Protein AF-A0A7S3HIF4-F1 (afdb_monomer_lite)

Radius of gyration: 39.95 Å; chains: 1; bounding box: 114×82×104 Å

pLDDT: mean 75.38, std 16.34, range [28.0, 94.0]

InterPro domains:
  IPR001584 Integrase, catalytic core [PS50994] (259-430)
  IPR012337 Ribonuclease H-like superfamily [SSF53098] (276-427)
  IPR036397 Ribonuclease H superfamily [G3DSA:3.30.420.10] (272-460)
  IPR041373 Reverse transcriptase, RNase H-like domain [PF17917] (1-105)
  IPR043502 DNA/RNA polymerase superfamily [SSF56672] (1-111)

Organism: NCBI:txid89044

Secondary structure (DSSP, 8-state):
-EEEEEEEE-SSEEEEEEEEEE-SSTTSPPEEEEEEEEEEEPPTTGGGS-HHHHHHHHHHHHHHHTHHHHTTS-EEEEES-GGGGGGGG---HHHHHHHHHHTTS-EEEEE--GGG-HHHHHHHH--SS------HHHHHHHHHTS------PPPPTTS--PPPPPP---------------------PPPP------S--HHHHHHHHSBGGGB---HHHHHHHHHHHSTT----HHHHHHHHHH-HHHHHH-TT---PPPP-------SSTTSEEEEEEEE-SS--TT---EEEEEEETTT--EEEEEESS--HHHHHHHHHHHHHHH---SEEEE---TTTTSHHHHHHHHHTTPEEEEPPTT-GGGGS-HHHHHHHHHHHHHHHHHH-GGGGTTSHHHHHHHHHHHHHSPBTTTTB-HHHHHH-SGGGGTT---SS-TTTTTS-HHHHHHHHHHHHHHHHHHHHHHHHHHHHTTPPPGGG---PPTT-EEEEEPPTTSPPSSTTS-SEEEEEEEEEEETTEEEEEETTT--EEEEEGGGEEE--S-HHHHHHHHHHTTT---EEEEEEEES-TT-GGG-EEEEEETTS-EEEEE--HHHHT-HHHHHHHHH-GGGGGGSS-HHHHHHHHHHHHHSPP-S--TT-EEEEEGGGGS-HHHHHHT--TTTTTSEEEEEEEEEEESSSSTTEEEEE-TTT--EEEEEHHHHHHHS-B-S--TTTEEE--TTHHHH-GGGS--

Foldseek 3Di:
DEKEKEKDADLFWIWIWIWDWDDPDPPGDTDTDTDDIDIDTDDPVLSPDDRLLRRLVRVLVRCVVCVVVFQPDEYEYEYQDPCVVVLVVDPDPSSVVSVVVCVRTHYHYDYDHVLVRVRRVVRNPPDPDDDDPDDPVVVVVVVVPSDDDDDDDDDDPPDPDDDDDDDDDDDDDDDDDDPDDDDDDDDDDDDDPPDDFDPDDPLVLLVVCADDPNYHDDLVVSVVSSCVVGPPPPDDSVVSNVSSQQPQQSVLFDPPPDQFFDADDDLDADVDQQAEKEWDKAAAPDAALVQWGIWIWIARSNLRQIDIDTDNDLALVSNLVSVVVVCVVQNHHAEYEYAPDPSCVDPSNVVSCVVSNHHYDHDDPPDPVVRVCVVVSVQLVLLLVLCCVPPVCSNPCNPCLRNVLSSLVQQLDQDPNNSRRSVCSRVHDVCNVVSDDDPDPPCCVPDDPSVVSSNVSNVSSVVSVVVVVVVVVVVPPPDDDPVPTDDDDFFFWKWFADDPPDDDPDPPQGRTAAGWGWHDDDRQWTWTAGLAVRDIDIDGSRRMRGNNYDSVVRNCSNCVNVVHFAFPAWQWWAFQLLDQQRIWTFTQGPVRDTDIDGRDVSLLPDPNNLVVLVVALRNQLSVDPSVVSVVVVVVQLVDAAPLDDAFQKWWFFLPVVDGRVLQVVLVDPPCGQAGETFTWGFHAAPDPGRFWTWIAGPAQRDIDIDGRSRCRRTNNGRDDDVVRYDYDHNVNCVVRVSSHDD

Structure (mmCIF, N/CA/C/O backbone):
data_AF-A0A7S3HIF4-F1
#
_entry.id   AF-A0A7S3HIF4-F1
#
loop_
_atom_site.group_PDB
_atom_site.id
_atom_site.type_symbol
_atom_site.label_atom_id
_atom_site.label_alt_id
_atom_site.label_comp_id
_atom_site.label_asym_id
_atom_site.label_entity_id
_atom_site.label_seq_id
_atom_site.pdbx_PDB_ins_code
_atom_site.Cartn_x
_atom_site.Cartn_y
_atom_site.Cartn_z
_atom_site.occupancy
_atom_site.B_iso_or_equiv
_atom_site.auth_seq_id
_atom_site.auth_comp_id
_atom_site.auth_asym_id
_atom_site.auth_atom_id
_atom_site.pdbx_PDB_model_num
ATOM 1 N N . LYS A 1 1 ? 43.228 -7.900 -13.763 1.00 63.00 1 LYS A N 1
ATOM 2 C CA . LYS A 1 1 ? 43.813 -6.940 -12.796 1.00 63.00 1 LYS A CA 1
ATOM 3 C C . LYS A 1 1 ? 43.403 -7.398 -11.409 1.00 63.00 1 LYS A C 1
ATOM 5 O O . LYS A 1 1 ? 42.213 -7.618 -11.217 1.00 63.00 1 LYS A O 1
ATOM 10 N N . GLU A 1 2 ? 44.360 -7.625 -10.517 1.00 78.81 2 GLU A N 1
ATOM 11 C CA . GLU A 1 2 ? 44.100 -8.162 -9.176 1.00 78.81 2 GLU A CA 1
ATOM 12 C C . GLU A 1 2 ? 43.716 -7.013 -8.233 1.00 78.81 2 GLU A C 1
ATOM 14 O O . GLU A 1 2 ? 44.331 -5.945 -8.275 1.00 78.81 2 GLU A O 1
ATOM 19 N N . PHE A 1 3 ? 42.682 -7.215 -7.417 1.00 88.62 3 PHE A N 1
ATOM 20 C CA . PHE A 1 3 ? 42.221 -6.240 -6.428 1.00 88.62 3 PHE A CA 1
ATOM 21 C C . PHE A 1 3 ? 42.502 -6.763 -5.022 1.00 88.62 3 PHE A C 1
ATOM 23 O O . PHE A 1 3 ? 42.297 -7.948 -4.751 1.00 88.62 3 PHE A O 1
ATOM 30 N N . VAL A 1 4 ? 42.944 -5.875 -4.133 1.00 89.38 4 VAL A N 1
ATOM 31 C CA . VAL A 1 4 ? 43.165 -6.186 -2.716 1.00 89.38 4 VAL A CA 1
ATOM 32 C C . VAL A 1 4 ? 42.403 -5.181 -1.868 1.00 89.38 4 VAL A C 1
ATOM 34 O O . VAL A 1 4 ? 42.605 -3.978 -2.010 1.00 89.38 4 VAL A O 1
ATOM 37 N N . LEU A 1 5 ? 41.526 -5.669 -0.998 1.00 92.06 5 LEU A N 1
ATOM 38 C CA . LEU A 1 5 ? 40.758 -4.856 -0.062 1.00 92.06 5 LEU A CA 1
ATOM 39 C C . LEU A 1 5 ? 41.288 -5.094 1.351 1.00 92.06 5 LEU A C 1
ATOM 41 O O . LEU A 1 5 ? 41.173 -6.207 1.854 1.00 92.06 5 LEU A O 1
ATOM 45 N N . ARG A 1 6 ? 41.842 -4.062 1.990 1.00 92.56 6 ARG A N 1
ATOM 46 C CA . ARG A 1 6 ? 42.257 -4.102 3.400 1.00 92.56 6 ARG A CA 1
ATOM 47 C C . ARG A 1 6 ? 41.188 -3.495 4.284 1.00 92.56 6 ARG A C 1
ATOM 49 O O . ARG A 1 6 ? 40.684 -2.419 3.962 1.00 92.56 6 ARG A O 1
ATOM 56 N N . THR A 1 7 ? 40.874 -4.157 5.389 1.00 92.12 7 THR A N 1
ATOM 57 C CA . THR A 1 7 ? 39.859 -3.706 6.348 1.00 92.12 7 THR A CA 1
ATOM 58 C C . THR A 1 7 ? 40.376 -3.776 7.772 1.00 92.12 7 THR A C 1
ATOM 60 O O . THR A 1 7 ? 41.175 -4.658 8.085 1.00 92.12 7 THR A O 1
ATOM 63 N N . ASP A 1 8 ? 39.881 -2.879 8.618 1.00 89.94 8 ASP A N 1
ATOM 64 C CA . ASP A 1 8 ? 40.176 -2.844 10.049 1.00 89.94 8 ASP A CA 1
ATOM 65 C C . ASP A 1 8 ? 38.985 -2.290 10.848 1.00 89.94 8 ASP A C 1
ATOM 67 O O . ASP A 1 8 ? 38.228 -1.442 10.343 1.00 89.94 8 ASP A O 1
ATOM 71 N N . ALA A 1 9 ? 38.827 -2.747 12.092 1.00 89.06 9 ALA A N 1
ATOM 72 C CA . ALA A 1 9 ? 37.860 -2.211 13.039 1.00 89.06 9 ALA A CA 1
ATOM 73 C C . ALA A 1 9 ? 38.521 -1.770 14.352 1.00 89.06 9 ALA A C 1
ATOM 75 O O . ALA A 1 9 ? 39.236 -2.518 15.010 1.00 89.06 9 ALA A O 1
ATOM 76 N N . SER A 1 10 ? 38.158 -0.578 14.822 1.00 87.00 10 SER A N 1
ATOM 77 C CA . SER A 1 10 ? 38.490 -0.102 16.164 1.00 87.00 10 SER A CA 1
ATOM 78 C C . SER A 1 10 ? 37.239 -0.015 17.042 1.00 87.00 10 SER A C 1
ATOM 80 O O . SER A 1 10 ? 36.107 -0.138 16.579 1.00 87.00 10 SER A O 1
ATOM 82 N N . GLN A 1 11 ? 37.406 0.306 18.326 1.00 81.75 11 GLN A N 1
ATOM 83 C CA . GLN A 1 11 ? 36.265 0.588 19.209 1.00 81.75 11 GLN A CA 1
ATOM 84 C C . GLN A 1 11 ? 35.442 1.816 18.769 1.00 81.75 11 GLN A C 1
ATOM 86 O O . GLN A 1 11 ? 34.318 2.006 19.233 1.00 81.75 11 GLN A O 1
ATOM 91 N N . ILE A 1 12 ? 35.993 2.671 17.900 1.00 81.50 12 ILE A N 1
ATOM 92 C CA . ILE A 1 12 ? 35.431 3.976 17.531 1.00 81.50 12 ILE A CA 1
ATOM 93 C C . ILE A 1 12 ? 34.771 3.932 16.145 1.00 81.50 12 ILE A C 1
ATOM 95 O O . ILE A 1 12 ? 33.770 4.629 15.935 1.00 81.50 12 ILE A O 1
ATOM 99 N N . GLY A 1 13 ? 35.283 3.116 15.222 1.00 87.81 13 GLY A N 1
ATOM 100 C CA . GLY A 1 13 ? 34.831 3.048 13.833 1.00 87.81 13 GLY A CA 1
ATOM 101 C C . GLY A 1 13 ? 35.546 1.976 13.013 1.00 87.81 13 GLY A C 1
ATOM 102 O O . GLY A 1 13 ? 36.274 1.146 13.549 1.00 87.81 13 GLY A O 1
ATOM 103 N N . VAL A 1 14 ? 35.321 2.000 11.702 1.00 91.25 14 VAL A N 1
ATOM 104 C CA . VAL A 1 14 ? 35.906 1.073 10.722 1.00 91.25 14 VAL A CA 1
ATOM 105 C C . VAL A 1 14 ? 36.671 1.831 9.649 1.00 91.25 14 VAL A C 1
ATOM 107 O O . VAL A 1 14 ? 36.299 2.951 9.292 1.00 91.25 14 VAL A O 1
ATOM 110 N N . GLY A 1 15 ? 37.724 1.210 9.125 1.00 90.12 15 GLY A N 1
ATOM 111 C CA . GLY A 1 15 ? 38.577 1.758 8.075 1.00 90.12 15 GLY A CA 1
ATOM 112 C C . GLY A 1 15 ? 38.812 0.745 6.961 1.00 90.12 15 GLY A C 1
ATOM 113 O O . GLY A 1 15 ? 38.839 -0.464 7.198 1.00 90.12 15 GLY A O 1
ATOM 114 N N . MET A 1 16 ? 38.965 1.227 5.727 1.00 92.50 16 MET A N 1
ATOM 115 C CA . MET A 1 16 ? 39.296 0.371 4.591 1.00 92.50 16 MET A CA 1
ATOM 116 C C . MET A 1 16 ? 40.151 1.072 3.534 1.00 92.50 16 MET A C 1
ATOM 118 O O . MET A 1 16 ? 40.090 2.294 3.361 1.00 92.50 16 MET A O 1
ATOM 122 N N . VAL A 1 17 ? 40.911 0.260 2.798 1.00 89.94 17 VAL A N 1
ATOM 123 C CA . VAL A 1 17 ? 41.688 0.682 1.629 1.00 89.94 17 VAL A CA 1
ATOM 124 C C . VAL A 1 17 ? 41.518 -0.320 0.497 1.00 89.94 17 VAL A C 1
ATOM 126 O O . VAL A 1 17 ? 41.732 -1.519 0.686 1.00 89.94 17 VAL A O 1
ATOM 129 N N . LEU A 1 18 ? 41.184 0.169 -0.695 1.00 90.69 18 LEU A N 1
ATOM 130 C CA . LEU A 1 18 ? 41.122 -0.634 -1.912 1.00 90.69 18 LEU A CA 1
ATOM 131 C C . LEU A 1 18 ? 42.351 -0.377 -2.788 1.00 90.69 18 LEU A C 1
ATOM 133 O O . LEU A 1 18 ? 42.586 0.751 -3.223 1.00 90.69 18 LEU A O 1
ATOM 137 N N . TYR A 1 19 ? 43.082 -1.442 -3.104 1.00 87.75 19 TYR A N 1
ATOM 138 C CA . TYR A 1 19 ? 44.231 -1.439 -4.002 1.00 87.75 19 TYR A CA 1
ATOM 139 C C . TYR A 1 19 ? 43.924 -2.172 -5.309 1.00 87.75 19 TYR A C 1
ATOM 141 O O . TYR A 1 19 ? 43.187 -3.161 -5.344 1.00 87.75 19 TYR A O 1
ATOM 149 N N . GLN A 1 20 ? 44.575 -1.729 -6.378 1.00 87.19 20 GLN A N 1
ATOM 150 C CA . GLN A 1 20 ? 44.748 -2.467 -7.619 1.00 87.19 20 GLN A CA 1
ATOM 151 C C . GLN A 1 20 ? 46.225 -2.805 -7.789 1.00 87.19 20 GLN A C 1
ATOM 153 O O . GLN A 1 20 ? 47.081 -1.927 -7.730 1.00 87.19 20 GLN A O 1
ATOM 158 N N . ILE A 1 21 ? 46.517 -4.082 -8.013 1.00 83.25 21 ILE A N 1
ATOM 159 C CA . ILE A 1 21 ? 47.874 -4.536 -8.301 1.00 83.25 21 ILE A CA 1
ATOM 160 C C . ILE A 1 21 ? 48.125 -4.380 -9.801 1.00 83.25 21 ILE A C 1
ATOM 162 O O . ILE A 1 21 ? 47.380 -4.917 -10.634 1.00 83.25 21 ILE A O 1
ATOM 166 N N . HIS A 1 22 ? 49.190 -3.655 -10.133 1.00 76.62 22 HIS A N 1
ATOM 167 C CA . HIS A 1 22 ? 49.761 -3.594 -11.470 1.00 76.62 22 HIS A CA 1
ATOM 168 C C . HIS A 1 22 ? 51.069 -4.388 -11.510 1.00 76.62 22 HIS A C 1
ATOM 170 O O . HIS A 1 22 ? 51.851 -4.350 -10.561 1.00 76.62 22 HIS A O 1
ATOM 176 N N . ARG A 1 23 ? 51.287 -5.126 -12.598 1.00 72.06 23 ARG A N 1
ATOM 177 C CA . ARG A 1 23 ? 52.561 -5.780 -12.907 1.00 72.06 23 ARG A CA 1
ATOM 178 C C . ARG A 1 23 ? 52.898 -5.424 -14.347 1.00 72.06 23 ARG A C 1
ATOM 180 O O . ARG A 1 23 ? 52.063 -5.667 -15.220 1.00 72.06 23 ARG A O 1
ATOM 187 N N . ASP A 1 24 ? 54.075 -4.857 -14.571 1.00 63.44 24 ASP A N 1
ATOM 188 C CA . ASP A 1 24 ? 54.528 -4.476 -15.913 1.00 63.44 24 ASP A CA 1
ATOM 189 C C . ASP A 1 24 ? 54.960 -5.714 -16.717 1.00 63.44 24 ASP A C 1
ATOM 191 O O . ASP A 1 24 ? 54.724 -5.800 -17.921 1.00 63.44 24 ASP A O 1
ATOM 195 N N . THR A 1 25 ? 55.506 -6.729 -16.040 1.00 60.31 25 THR A N 1
ATOM 196 C CA . THR A 1 25 ? 55.778 -8.066 -16.587 1.00 60.31 25 THR A CA 1
ATOM 197 C C . THR A 1 25 ? 55.367 -9.158 -15.586 1.00 60.31 25 THR A C 1
ATOM 199 O O . THR A 1 25 ? 55.231 -8.894 -14.391 1.00 60.31 25 THR A O 1
ATOM 202 N N . PRO A 1 26 ? 55.159 -10.419 -16.015 1.00 57.31 26 PRO A N 1
ATOM 203 C CA . PRO A 1 26 ? 54.800 -11.515 -15.104 1.00 57.31 26 PRO A CA 1
ATOM 204 C C . PRO A 1 26 ? 55.814 -11.762 -13.970 1.00 57.31 26 PRO A C 1
ATOM 206 O O . PRO A 1 26 ? 55.450 -12.356 -12.958 1.00 57.31 26 PRO A O 1
ATOM 209 N N . GLU A 1 27 ? 57.057 -11.306 -14.150 1.00 55.88 27 GLU A N 1
ATOM 210 C CA . GLU A 1 27 ? 58.204 -11.475 -13.245 1.00 55.88 27 GLU A CA 1
ATOM 211 C C . GLU A 1 27 ? 58.548 -10.196 -12.451 1.00 55.88 27 GLU A C 1
ATOM 213 O O . GLU A 1 27 ? 59.392 -10.247 -11.562 1.00 55.88 27 GLU A O 1
ATOM 218 N N . SER A 1 28 ? 57.905 -9.054 -12.740 1.00 64.12 28 SER A N 1
ATOM 219 C CA . SER A 1 28 ? 58.121 -7.799 -12.002 1.00 64.12 28 SER A CA 1
ATOM 220 C C . SER A 1 28 ? 57.395 -7.784 -10.654 1.00 64.12 28 SER A C 1
ATOM 222 O O . SER A 1 28 ? 56.303 -8.351 -10.527 1.00 64.12 28 SER A O 1
ATOM 224 N N . GLU A 1 29 ? 57.966 -7.082 -9.671 1.00 63.72 29 GLU A N 1
ATOM 225 C CA . GLU A 1 29 ? 57.345 -6.889 -8.358 1.00 63.72 29 GLU A CA 1
ATOM 226 C C . GLU A 1 29 ? 55.955 -6.225 -8.466 1.00 63.72 29 GLU A C 1
ATOM 228 O O . GLU A 1 29 ? 55.747 -5.328 -9.289 1.00 63.72 29 GLU A O 1
ATOM 233 N N . PRO A 1 30 ? 54.970 -6.657 -7.655 1.00 69.44 30 PRO A N 1
ATOM 234 C CA . PRO A 1 30 ? 53.619 -6.111 -7.698 1.00 69.44 30 PRO A CA 1
ATOM 235 C C . PRO A 1 30 ? 53.579 -4.670 -7.174 1.00 69.44 30 PRO A C 1
ATOM 237 O O . PRO A 1 30 ? 53.834 -4.417 -5.997 1.00 69.44 30 PRO A O 1
ATOM 240 N N . VAL A 1 31 ? 53.168 -3.730 -8.028 1.00 76.50 31 VAL A N 1
ATOM 241 C CA . VAL A 1 31 ? 52.965 -2.326 -7.650 1.00 76.50 31 VAL A CA 1
ATOM 242 C C . VAL A 1 31 ? 51.524 -2.133 -7.179 1.00 76.50 31 VAL A C 1
ATOM 244 O O . VAL A 1 31 ? 50.572 -2.333 -7.939 1.00 76.50 31 VAL A O 1
ATOM 247 N N . TYR A 1 32 ? 51.351 -1.734 -5.918 1.00 77.69 32 TYR A N 1
ATOM 248 C CA . TYR A 1 32 ? 50.040 -1.470 -5.319 1.00 77.69 32 TYR A CA 1
ATOM 249 C C . TYR A 1 32 ? 49.600 -0.032 -5.603 1.00 77.69 32 TYR A C 1
ATOM 251 O O . TYR A 1 32 ? 50.148 0.917 -5.048 1.00 77.69 32 TYR A O 1
ATOM 259 N N . GLN A 1 33 ? 48.576 0.134 -6.435 1.00 82.62 33 GLN A N 1
ATOM 260 C CA . GLN A 1 33 ? 47.963 1.430 -6.717 1.00 82.62 33 GLN A CA 1
ATOM 261 C C . GLN A 1 33 ? 46.688 1.589 -5.892 1.00 82.62 33 GLN A C 1
ATOM 263 O O . GLN A 1 33 ? 45.779 0.762 -5.977 1.00 82.62 33 GLN A O 1
ATOM 268 N N . VAL A 1 34 ? 46.607 2.643 -5.081 1.00 85.44 34 VAL A N 1
ATOM 269 C CA . VAL A 1 34 ? 45.405 2.916 -4.285 1.00 85.44 34 VAL A CA 1
ATOM 270 C C . VAL A 1 34 ? 44.289 3.436 -5.185 1.00 85.44 34 VAL A C 1
ATOM 272 O O . VAL A 1 34 ? 44.493 4.361 -5.965 1.00 85.44 34 VAL A O 1
ATOM 275 N N . ILE A 1 35 ? 43.096 2.863 -5.036 1.00 84.25 35 ILE A N 1
ATOM 276 C CA . ILE A 1 35 ? 41.873 3.323 -5.700 1.00 84.25 35 ILE A CA 1
ATOM 277 C C . ILE A 1 35 ? 41.021 4.163 -4.748 1.00 84.25 35 ILE A C 1
ATOM 279 O O . ILE A 1 35 ? 40.485 5.191 -5.155 1.00 84.25 35 ILE A O 1
ATOM 283 N N . LEU A 1 36 ? 40.854 3.715 -3.498 1.00 85.50 36 LEU A N 1
ATOM 284 C CA . LEU A 1 36 ? 39.911 4.327 -2.564 1.00 85.50 36 LEU A CA 1
ATOM 285 C C . LEU A 1 36 ? 40.330 4.124 -1.104 1.00 85.50 36 LEU A C 1
ATOM 287 O O . LEU A 1 36 ? 40.703 3.020 -0.711 1.00 85.50 36 LEU A O 1
ATOM 291 N N . PHE A 1 37 ? 40.180 5.182 -0.309 1.00 88.62 37 PHE A N 1
ATOM 292 C CA . PHE A 1 37 ? 40.190 5.156 1.153 1.00 88.62 37 PHE A CA 1
ATOM 293 C C . PHE A 1 37 ? 38.780 5.459 1.662 1.00 88.62 37 PHE A C 1
ATOM 295 O O . PHE A 1 37 ? 38.127 6.363 1.137 1.00 88.62 37 PHE A O 1
ATOM 302 N N . ALA A 1 38 ? 38.313 4.756 2.692 1.00 84.75 38 ALA A N 1
ATOM 303 C CA . ALA A 1 38 ? 37.102 5.158 3.405 1.00 84.75 38 ALA A CA 1
ATOM 304 C C . ALA A 1 38 ? 37.175 4.796 4.888 1.00 84.75 38 ALA A C 1
ATOM 306 O O . ALA A 1 38 ? 37.788 3.799 5.268 1.00 84.75 38 ALA A O 1
ATOM 307 N N . SER A 1 39 ? 36.484 5.580 5.714 1.00 89.50 39 SER A N 1
ATOM 308 C CA . SER A 1 39 ? 36.249 5.274 7.123 1.00 89.50 39 SER A CA 1
ATOM 309 C C . SER A 1 39 ? 34.821 5.623 7.540 1.00 89.50 39 SER A C 1
ATOM 311 O O . SER A 1 39 ? 34.162 6.466 6.924 1.00 89.50 39 SER A O 1
ATOM 313 N N . GLN A 1 40 ? 34.318 4.957 8.578 1.00 86.81 40 GLN A N 1
ATOM 314 C CA . GLN A 1 40 ? 32.994 5.212 9.142 1.00 86.81 40 GLN A CA 1
ATOM 315 C C . GLN A 1 40 ? 33.013 5.078 10.666 1.00 86.81 40 GLN A C 1
ATOM 317 O O . GLN A 1 40 ? 33.406 4.048 11.208 1.00 86.81 40 GLN A O 1
ATOM 322 N N . LYS A 1 41 ? 32.484 6.093 11.360 1.00 87.75 41 LYS A N 1
ATOM 323 C CA . LYS A 1 41 ? 32.309 6.079 12.817 1.00 87.75 41 LYS A CA 1
ATOM 324 C C . LYS A 1 41 ? 31.191 5.116 13.227 1.00 87.75 41 LYS A C 1
ATOM 326 O O . LYS A 1 41 ? 30.103 5.138 12.646 1.00 87.75 41 LYS A O 1
ATOM 331 N N . PHE A 1 42 ? 31.428 4.310 14.260 1.00 85.69 42 PHE A N 1
ATOM 332 C CA . PHE A 1 42 ? 30.403 3.437 14.828 1.00 85.69 42 PHE A CA 1
ATOM 333 C C . PHE A 1 42 ? 29.327 4.230 15.580 1.00 85.69 42 PHE A C 1
ATOM 335 O O . PHE A 1 42 ? 29.626 5.201 16.277 1.00 85.69 42 PHE A O 1
ATOM 342 N N . SER A 1 43 ? 28.078 3.762 15.489 1.00 81.62 43 SER A N 1
ATOM 343 C CA . SER A 1 43 ? 26.971 4.209 16.344 1.00 81.62 43 SER A CA 1
ATOM 344 C C . SER A 1 43 ? 27.157 3.749 17.793 1.00 81.62 43 SER A C 1
ATOM 346 O O . SER A 1 43 ? 27.870 2.780 18.058 1.00 81.62 43 SER A O 1
ATOM 348 N N . ASP A 1 44 ? 26.464 4.386 18.740 1.00 76.50 44 ASP A N 1
ATOM 349 C CA . ASP A 1 44 ? 26.556 4.042 20.169 1.00 76.50 44 ASP A CA 1
ATOM 350 C C . ASP A 1 44 ? 26.215 2.576 20.464 1.00 76.50 44 ASP A C 1
ATOM 352 O O . ASP A 1 44 ? 26.769 1.976 21.387 1.00 76.50 44 ASP A O 1
ATOM 356 N N . GLN A 1 45 ? 25.326 1.971 19.669 1.00 78.44 45 GLN A N 1
ATOM 357 C CA . GLN A 1 45 ? 25.013 0.547 19.765 1.00 78.44 45 GLN A CA 1
ATOM 358 C C . GLN A 1 45 ? 26.113 -0.333 19.155 1.00 78.44 45 GLN A C 1
ATOM 360 O O . GLN A 1 45 ? 26.406 -1.392 19.709 1.00 78.44 45 GLN A O 1
ATOM 365 N N . ALA A 1 46 ? 26.724 0.085 18.041 1.00 77.00 46 ALA A N 1
ATOM 366 C CA . ALA A 1 46 ? 27.776 -0.673 17.358 1.00 77.00 46 ALA A CA 1
ATOM 367 C C . ALA A 1 46 ? 29.114 -0.676 18.115 1.00 77.00 46 ALA A C 1
ATOM 369 O O . ALA A 1 46 ? 29.849 -1.662 18.097 1.00 77.00 46 ALA A O 1
ATOM 370 N N . ARG A 1 47 ? 29.383 0.381 18.888 1.00 82.88 47 ARG A N 1
ATOM 371 C CA . ARG A 1 47 ? 30.534 0.459 19.803 1.00 82.88 47 ARG A CA 1
ATOM 372 C C . ARG A 1 47 ? 30.523 -0.612 20.897 1.00 82.88 47 ARG A C 1
ATOM 374 O O . ARG A 1 47 ? 31.575 -0.958 21.416 1.00 82.88 47 ARG A O 1
ATOM 381 N N . ARG A 1 48 ? 29.344 -1.140 21.250 1.00 84.00 48 ARG A N 1
ATOM 382 C CA . ARG A 1 48 ? 29.164 -2.174 22.291 1.00 84.00 48 ARG A CA 1
ATOM 383 C C . ARG A 1 48 ? 29.225 -3.604 21.750 1.00 84.00 48 ARG A C 1
ATOM 385 O O . ARG A 1 48 ? 28.986 -4.543 22.505 1.00 84.00 48 ARG A O 1
ATOM 392 N N . TRP A 1 49 ? 29.448 -3.777 20.451 1.00 85.94 49 TRP A N 1
ATOM 393 C CA . TRP A 1 49 ? 29.587 -5.099 19.849 1.00 85.94 49 TRP A CA 1
ATOM 394 C C . TRP A 1 49 ? 30.881 -5.780 20.291 1.00 85.94 49 TRP A C 1
ATOM 396 O O . TRP A 1 49 ? 31.857 -5.120 20.643 1.00 85.94 49 TRP A O 1
ATOM 406 N N . ALA A 1 50 ? 30.881 -7.113 20.274 1.00 84.94 50 ALA A N 1
ATOM 407 C CA . ALA A 1 50 ? 32.104 -7.867 20.522 1.00 84.94 50 ALA A CA 1
ATOM 408 C C . ALA A 1 50 ? 33.121 -7.593 19.404 1.00 84.94 50 ALA A C 1
ATOM 410 O O . ALA A 1 50 ? 32.730 -7.350 18.264 1.00 84.94 50 ALA A O 1
ATOM 411 N N . THR A 1 51 ? 34.420 -7.693 19.694 1.00 83.31 51 THR A N 1
ATOM 412 C CA . THR A 1 51 ? 35.486 -7.394 18.719 1.00 83.31 51 THR A CA 1
ATOM 413 C C . THR A 1 51 ? 35.300 -8.162 17.408 1.00 83.31 51 THR A C 1
ATOM 415 O O . THR A 1 51 ? 35.315 -7.566 16.342 1.00 83.31 51 THR A O 1
ATOM 418 N N . ILE A 1 52 ? 34.967 -9.455 17.471 1.00 84.31 52 ILE A N 1
ATOM 419 C CA . ILE A 1 52 ? 34.690 -10.265 16.271 1.00 84.31 52 ILE A CA 1
ATOM 420 C C . ILE A 1 52 ? 33.499 -9.750 15.440 1.00 84.31 52 ILE A C 1
ATOM 422 O O . ILE A 1 52 ? 33.498 -9.876 14.219 1.00 84.31 52 ILE A O 1
ATOM 426 N N . GLU A 1 53 ? 32.481 -9.159 16.074 1.00 85.88 53 GLU A N 1
ATOM 427 C CA . GLU A 1 53 ? 31.344 -8.554 15.371 1.00 85.88 53 GLU A CA 1
ATOM 428 C C . GLU A 1 53 ? 31.735 -7.218 14.720 1.00 85.88 53 GLU A C 1
ATOM 430 O O . GLU A 1 53 ? 31.250 -6.917 13.633 1.00 85.88 53 GLU A O 1
ATOM 435 N N . GLN A 1 54 ? 32.598 -6.426 15.363 1.00 87.81 54 GLN A N 1
ATOM 436 C CA . GLN A 1 54 ? 33.107 -5.166 14.809 1.00 87.81 54 GLN A CA 1
ATOM 437 C C . GLN A 1 54 ? 33.979 -5.423 13.577 1.00 87.81 54 GLN A C 1
ATOM 439 O O . GLN A 1 54 ? 33.770 -4.803 12.536 1.00 87.81 54 GLN A O 1
ATOM 444 N N . GLU A 1 55 ? 34.864 -6.412 13.665 1.00 89.25 55 GLU A N 1
ATOM 445 C CA . GLU A 1 55 ? 35.738 -6.848 12.572 1.00 89.25 55 GLU A CA 1
ATOM 446 C C . GLU A 1 55 ? 34.934 -7.440 11.404 1.00 89.25 55 GLU A C 1
ATOM 448 O O . GLU A 1 55 ? 35.118 -7.070 10.243 1.00 89.25 55 GLU A O 1
ATOM 453 N N . ALA A 1 56 ? 33.954 -8.306 11.693 1.00 88.25 56 ALA A N 1
ATOM 454 C CA . ALA A 1 56 ? 33.070 -8.852 10.662 1.00 88.25 56 ALA A CA 1
ATOM 455 C C . ALA A 1 56 ? 32.216 -7.763 9.987 1.00 88.25 56 ALA A C 1
ATOM 457 O O . ALA A 1 56 ? 31.939 -7.837 8.786 1.00 88.25 56 ALA A O 1
ATOM 458 N N . TYR A 1 57 ? 31.809 -6.738 10.741 1.00 90.69 57 TYR A N 1
ATOM 459 C CA . TYR A 1 57 ? 31.116 -5.586 10.177 1.00 90.69 57 TYR A CA 1
ATOM 460 C C . TYR A 1 57 ? 32.033 -4.747 9.284 1.00 90.69 57 TYR A C 1
ATOM 462 O O . TYR A 1 57 ? 31.576 -4.313 8.230 1.00 90.69 57 TYR A O 1
ATOM 470 N N . ALA A 1 58 ? 33.302 -4.539 9.653 1.00 90.31 58 ALA A N 1
ATOM 471 C CA . ALA A 1 58 ? 34.260 -3.806 8.822 1.00 90.31 58 ALA A CA 1
ATOM 472 C C . ALA A 1 58 ? 34.419 -4.455 7.442 1.00 90.31 58 ALA A C 1
ATOM 474 O O . ALA A 1 58 ? 34.338 -3.765 6.426 1.00 90.31 58 ALA A O 1
ATOM 475 N N . VAL A 1 59 ? 34.520 -5.787 7.400 1.00 91.25 59 VAL A N 1
ATOM 476 C CA . VAL A 1 59 ? 34.530 -6.577 6.159 1.00 91.25 59 VAL A CA 1
ATOM 477 C C . VAL A 1 59 ? 33.266 -6.338 5.330 1.00 91.25 59 VAL A C 1
ATOM 479 O O . VAL A 1 59 ? 33.341 -5.962 4.158 1.00 91.25 59 VAL A O 1
ATOM 482 N N . PHE A 1 60 ? 32.091 -6.515 5.937 1.00 92.69 60 PHE A N 1
ATOM 483 C CA . PHE A 1 60 ? 30.807 -6.309 5.266 1.00 92.69 60 PHE A CA 1
ATOM 484 C C . PHE A 1 60 ? 30.654 -4.886 4.721 1.00 92.69 60 PHE A C 1
ATOM 486 O O . PHE A 1 60 ? 30.259 -4.690 3.570 1.00 92.69 60 PHE A O 1
ATOM 493 N N . TRP A 1 61 ? 30.969 -3.891 5.545 1.00 93.25 61 TRP A N 1
ATOM 494 C CA . TRP A 1 61 ? 30.854 -2.484 5.200 1.00 93.25 61 TRP A CA 1
ATOM 495 C C . TRP A 1 61 ? 31.817 -2.100 4.076 1.00 93.25 61 TRP A C 1
ATOM 497 O O . TRP A 1 61 ? 31.410 -1.406 3.144 1.00 93.25 61 TRP A O 1
ATOM 507 N N . ALA A 1 62 ? 33.057 -2.588 4.112 1.00 91.81 62 ALA A N 1
ATOM 508 C CA . ALA A 1 62 ? 34.046 -2.314 3.079 1.00 91.81 62 ALA A CA 1
ATOM 509 C C . ALA A 1 62 ? 33.645 -2.927 1.730 1.00 91.81 62 ALA A C 1
ATOM 511 O O . ALA A 1 62 ? 33.687 -2.239 0.711 1.00 91.81 62 ALA A O 1
ATOM 512 N N . VAL A 1 63 ? 33.176 -4.181 1.714 1.00 91.44 63 VAL A N 1
ATOM 513 C CA . VAL A 1 63 ? 32.698 -4.831 0.479 1.00 91.44 63 VAL A CA 1
ATOM 514 C C . VAL A 1 63 ? 31.457 -4.132 -0.067 1.00 91.44 63 VAL A C 1
ATOM 516 O O . VAL A 1 63 ? 31.377 -3.889 -1.268 1.00 91.44 63 VAL A O 1
ATOM 519 N N . LYS A 1 64 ? 30.524 -3.731 0.803 1.00 90.81 64 LYS A N 1
ATOM 520 C CA . LYS A 1 64 ? 29.338 -2.964 0.406 1.00 90.81 64 LYS A CA 1
ATOM 521 C C . LYS A 1 64 ? 29.699 -1.585 -0.156 1.00 90.81 64 LYS A C 1
ATOM 523 O O . LYS A 1 64 ? 29.127 -1.154 -1.150 1.00 90.81 64 LYS A O 1
ATOM 528 N N . THR A 1 65 ? 30.658 -0.895 0.455 1.00 89.81 65 THR A N 1
ATOM 529 C CA . THR A 1 65 ? 31.134 0.420 -0.012 1.00 89.81 65 THR A CA 1
ATOM 530 C C . THR A 1 65 ? 31.839 0.301 -1.364 1.00 89.81 65 THR A C 1
ATOM 532 O O . THR A 1 65 ? 31.660 1.142 -2.242 1.00 89.81 65 THR A O 1
ATOM 535 N N . CYS A 1 66 ? 32.587 -0.783 -1.563 1.00 88.19 66 CYS A N 1
ATOM 536 C CA . CYS A 1 66 ? 33.310 -1.080 -2.795 1.00 88.19 66 CYS A CA 1
ATOM 537 C C . CYS A 1 66 ? 32.516 -1.961 -3.774 1.00 88.19 66 CYS A C 1
ATOM 539 O O . CYS A 1 66 ? 33.108 -2.488 -4.718 1.00 88.19 66 CYS A O 1
ATOM 541 N N . GLU A 1 67 ? 31.197 -2.112 -3.594 1.00 89.75 67 GLU A N 1
ATOM 542 C CA . GLU A 1 67 ? 30.372 -3.047 -4.370 1.00 89.75 67 GLU A CA 1
ATOM 543 C C . GLU A 1 67 ? 30.531 -2.813 -5.879 1.00 89.75 67 GLU A C 1
ATOM 545 O O . GLU A 1 67 ? 30.769 -3.754 -6.633 1.00 89.75 67 GLU A O 1
ATOM 550 N N . PHE A 1 68 ? 30.519 -1.549 -6.307 1.00 86.69 68 PHE A N 1
ATOM 551 C CA . PHE A 1 68 ? 30.717 -1.167 -7.707 1.00 86.69 68 PHE A CA 1
ATOM 552 C C . PHE A 1 68 ? 32.056 -1.652 -8.295 1.00 86.69 68 PHE A C 1
ATOM 554 O O . PHE A 1 68 ? 32.130 -2.027 -9.464 1.00 86.69 68 PHE A O 1
ATOM 561 N N . TYR A 1 69 ? 33.126 -1.674 -7.494 1.00 85.62 69 TYR A N 1
ATOM 562 C CA . TYR A 1 69 ? 34.451 -2.097 -7.951 1.00 85.62 69 TYR A CA 1
ATOM 563 C C . TYR A 1 69 ? 34.621 -3.617 -7.949 1.00 85.62 69 TYR A C 1
ATOM 565 O O . TYR A 1 69 ? 35.286 -4.144 -8.849 1.00 85.62 69 TYR A O 1
ATOM 573 N N . LEU A 1 70 ? 34.036 -4.291 -6.954 1.00 87.81 70 LEU A N 1
ATOM 574 C CA . LEU A 1 70 ? 34.311 -5.685 -6.598 1.00 87.81 70 LEU A CA 1
ATOM 575 C C . LEU A 1 70 ? 33.303 -6.689 -7.173 1.00 87.81 70 LEU A C 1
ATOM 577 O O . LEU A 1 70 ? 33.616 -7.874 -7.285 1.00 87.81 70 LEU A O 1
ATOM 581 N N . ARG A 1 71 ? 32.099 -6.250 -7.556 1.00 85.19 71 ARG A N 1
ATOM 582 C CA . ARG A 1 71 ? 31.064 -7.154 -8.071 1.00 85.19 71 ARG A CA 1
ATOM 583 C C . ARG A 1 71 ? 31.525 -7.838 -9.365 1.00 85.19 71 ARG A C 1
ATOM 585 O O . ARG A 1 71 ? 32.064 -7.195 -10.264 1.00 85.19 71 ARG A O 1
ATOM 592 N N . PHE A 1 72 ? 31.330 -9.157 -9.430 1.00 82.25 72 PHE A N 1
ATOM 593 C CA . PHE A 1 72 ? 31.768 -10.045 -10.521 1.00 82.25 72 PHE A CA 1
ATOM 594 C C . PHE A 1 72 ? 33.287 -10.124 -10.771 1.00 82.25 72 PHE A C 1
ATOM 596 O O . PHE A 1 72 ? 33.707 -10.689 -11.780 1.00 82.25 72 PHE A O 1
ATOM 603 N N . LYS A 1 73 ? 34.129 -9.601 -9.871 1.00 85.50 73 LYS A N 1
ATOM 604 C CA . LYS A 1 73 ? 35.591 -9.707 -9.975 1.00 85.50 73 LYS A CA 1
ATOM 605 C C . LYS A 1 73 ? 36.149 -10.509 -8.813 1.00 85.50 73 LYS A C 1
ATOM 607 O O . LYS A 1 73 ? 35.629 -10.434 -7.707 1.00 85.50 73 LYS A O 1
ATOM 612 N N . TYR A 1 74 ? 37.232 -11.235 -9.075 1.00 86.12 74 TYR A N 1
ATOM 613 C CA . TYR A 1 74 ? 38.010 -11.863 -8.016 1.00 86.12 74 TYR A CA 1
ATOM 614 C C . TYR A 1 74 ? 38.854 -10.815 -7.284 1.00 86.12 74 TYR A C 1
ATOM 616 O O . TYR A 1 74 ? 39.548 -10.017 -7.926 1.00 86.12 74 TYR A O 1
ATOM 624 N N . PHE A 1 75 ? 38.815 -10.825 -5.954 1.00 90.56 75 PHE A N 1
ATOM 625 C CA . PHE A 1 75 ? 39.656 -9.972 -5.118 1.00 90.56 75 PHE A CA 1
ATOM 626 C C . PHE A 1 75 ? 40.130 -10.694 -3.856 1.00 90.56 75 PHE A C 1
ATOM 628 O O . PHE A 1 75 ? 39.534 -11.673 -3.410 1.00 90.56 75 PHE A O 1
ATOM 635 N N . VAL A 1 76 ? 41.219 -10.204 -3.270 1.00 89.19 76 VAL A N 1
ATOM 636 C CA . VAL A 1 76 ? 41.732 -10.695 -1.987 1.00 89.19 76 VAL A CA 1
ATOM 637 C C . VAL A 1 76 ? 41.303 -9.725 -0.897 1.00 89.19 76 VAL A C 1
ATOM 639 O O . VAL A 1 76 ? 41.590 -8.532 -0.984 1.00 89.19 76 VAL A O 1
ATOM 642 N N . LEU A 1 77 ? 40.609 -10.225 0.120 1.00 90.50 77 LEU A N 1
ATOM 643 C CA . LEU A 1 77 ? 40.243 -9.454 1.298 1.00 90.50 77 LEU A CA 1
ATOM 644 C C . LEU A 1 77 ? 41.256 -9.725 2.403 1.00 90.50 77 LEU A C 1
ATOM 646 O O . LEU A 1 77 ? 41.443 -10.871 2.797 1.00 90.50 77 LEU A O 1
ATOM 650 N N . GLU A 1 78 ? 41.895 -8.680 2.909 1.00 89.62 78 GLU A N 1
ATOM 651 C CA . GLU A 1 78 ? 42.892 -8.761 3.967 1.00 89.62 78 GLU A CA 1
ATOM 652 C C . GLU A 1 78 ? 42.394 -8.113 5.261 1.00 89.62 78 GLU A C 1
ATOM 654 O O . GLU A 1 78 ? 41.932 -6.973 5.266 1.00 89.62 78 GLU A O 1
ATOM 659 N N . THR A 1 79 ? 42.539 -8.841 6.364 1.00 88.75 79 THR A N 1
ATOM 660 C CA . THR A 1 79 ? 42.219 -8.394 7.729 1.00 88.75 79 THR A CA 1
ATOM 661 C C . THR A 1 79 ? 43.318 -8.863 8.675 1.00 88.75 79 THR A C 1
ATOM 663 O O . THR A 1 79 ? 43.969 -9.878 8.425 1.00 88.75 79 THR A O 1
ATOM 666 N N . ASP A 1 80 ? 43.546 -8.143 9.763 1.00 82.50 80 ASP A N 1
ATOM 667 C CA . ASP A 1 80 ? 44.460 -8.535 10.835 1.00 82.50 80 ASP A CA 1
ATOM 668 C C . ASP A 1 80 ? 43.788 -9.351 11.951 1.00 82.50 80 ASP A C 1
ATOM 670 O O . ASP A 1 80 ? 44.442 -9.776 12.905 1.00 82.50 80 ASP A O 1
ATOM 674 N N . HIS A 1 81 ? 42.499 -9.668 11.795 1.00 83.56 81 HIS A N 1
ATOM 675 C CA . HIS A 1 81 ? 41.756 -10.493 12.735 1.00 83.56 81 HIS A CA 1
ATOM 676 C C . HIS A 1 81 ? 41.625 -11.947 12.254 1.00 83.56 81 HIS A C 1
ATOM 678 O O . HIS A 1 81 ? 40.698 -12.314 11.528 1.00 83.56 81 HIS A O 1
ATOM 684 N N . ALA A 1 82 ? 42.533 -12.821 12.708 1.00 77.50 82 ALA A N 1
ATOM 685 C CA . ALA A 1 82 ? 42.593 -14.229 12.287 1.00 77.50 82 ALA A CA 1
ATOM 686 C C . ALA A 1 82 ? 41.291 -15.021 12.530 1.00 77.50 82 ALA A C 1
ATOM 688 O O . ALA A 1 82 ? 40.957 -15.912 11.748 1.00 77.50 82 ALA A O 1
ATOM 689 N N . ASN A 1 83 ? 40.504 -14.675 13.559 1.00 77.50 83 ASN A N 1
ATOM 690 C CA . ASN A 1 83 ? 39.247 -15.379 13.852 1.00 77.50 83 ASN A CA 1
ATOM 691 C C . ASN A 1 83 ? 38.195 -15.220 12.742 1.00 77.50 83 ASN A C 1
ATOM 693 O O . ASN A 1 83 ? 37.277 -16.035 12.659 1.00 77.50 83 ASN A O 1
ATOM 697 N N . LEU A 1 84 ? 38.325 -14.212 11.870 1.00 77.12 84 LEU A N 1
ATOM 698 C CA . LEU A 1 84 ? 37.423 -14.042 10.731 1.00 77.12 84 LEU A CA 1
ATOM 699 C C . LEU A 1 84 ? 37.601 -15.123 9.660 1.00 77.12 84 LEU A C 1
ATOM 701 O O . LEU A 1 84 ? 36.674 -15.351 8.889 1.00 77.12 84 LEU A O 1
ATOM 705 N N . GLN A 1 85 ? 38.721 -15.853 9.640 1.00 74.81 85 GLN A N 1
ATOM 706 C CA . GLN A 1 85 ? 38.875 -17.019 8.760 1.00 74.81 85 GLN A CA 1
ATOM 707 C C . GLN A 1 85 ? 37.853 -18.120 9.076 1.00 74.81 85 GLN A C 1
ATOM 709 O O . GLN A 1 85 ? 37.447 -18.862 8.190 1.00 74.81 85 GLN A O 1
ATOM 714 N N . TRP A 1 86 ? 37.367 -18.168 10.319 1.00 73.69 86 TRP A N 1
ATOM 715 C CA . TRP A 1 86 ? 36.350 -19.111 10.784 1.00 73.69 86 TRP A CA 1
ATOM 716 C C . TRP A 1 86 ? 34.939 -18.507 10.796 1.00 73.69 86 TRP A C 1
ATOM 718 O O . TRP A 1 86 ? 34.026 -19.072 11.402 1.00 73.69 86 TRP A O 1
ATOM 728 N N . MET A 1 87 ? 34.727 -17.364 10.127 1.00 77.00 87 MET A N 1
ATOM 729 C CA . MET A 1 87 ? 33.433 -16.667 10.085 1.00 77.00 87 MET A CA 1
ATOM 730 C C . MET A 1 87 ? 32.301 -17.564 9.551 1.00 77.00 87 MET A C 1
ATOM 732 O O . MET A 1 87 ? 31.146 -17.395 9.945 1.00 77.00 87 MET A O 1
ATOM 736 N N . GLU A 1 88 ? 32.616 -18.559 8.714 1.00 73.31 88 GLU A N 1
ATOM 737 C CA . GLU A 1 88 ? 31.642 -19.529 8.203 1.00 73.31 88 GLU A CA 1
ATOM 738 C C . GLU A 1 88 ? 31.006 -20.399 9.295 1.00 73.31 88 GLU A C 1
ATOM 740 O O . GLU A 1 88 ? 29.819 -20.715 9.195 1.00 73.31 88 GLU A O 1
ATOM 745 N N . ALA A 1 89 ? 31.747 -20.710 10.364 1.00 74.06 89 ALA A N 1
ATOM 746 C CA . ALA A 1 89 ? 31.285 -21.530 11.484 1.00 74.06 89 ALA A CA 1
ATOM 747 C C . ALA A 1 89 ? 30.554 -20.726 12.581 1.00 74.06 89 ALA A C 1
ATOM 749 O O . ALA A 1 89 ? 30.093 -21.297 13.571 1.00 74.06 89 ALA A O 1
ATOM 750 N N . SER A 1 90 ? 30.438 -19.399 12.441 1.00 77.62 90 SER A N 1
ATOM 751 C CA . SER A 1 90 ? 29.835 -18.542 13.467 1.00 77.62 90 SER A CA 1
ATOM 752 C C . SER A 1 90 ? 28.312 -18.711 13.557 1.00 77.62 90 SER A C 1
ATOM 754 O O . SER A 1 90 ? 27.595 -18.579 12.565 1.00 77.62 90 SER A O 1
ATOM 756 N N . LEU A 1 91 ? 27.802 -18.930 14.776 1.00 76.12 91 LEU A N 1
ATOM 757 C CA . LEU A 1 91 ? 26.364 -19.044 15.079 1.00 76.12 91 LEU A CA 1
ATOM 758 C C . LEU A 1 91 ? 25.694 -17.688 15.381 1.00 76.12 91 LEU A C 1
ATOM 760 O O . LEU A 1 91 ? 24.487 -17.618 15.625 1.00 76.12 91 LEU A O 1
ATOM 764 N N . VAL A 1 92 ? 26.458 -16.590 15.372 1.00 78.62 92 VAL A N 1
ATOM 765 C CA . VAL A 1 92 ? 25.952 -15.250 15.699 1.00 78.62 92 VAL A CA 1
ATOM 766 C C . VAL A 1 92 ? 25.112 -14.706 14.543 1.00 78.62 92 VAL A C 1
ATOM 768 O O . VAL A 1 92 ? 25.607 -14.489 13.437 1.00 78.62 92 VAL A O 1
ATOM 771 N N . SER A 1 93 ? 23.836 -14.396 14.800 1.00 78.56 93 SER A N 1
ATOM 772 C CA . SER A 1 93 ? 22.873 -14.029 13.748 1.00 78.56 93 SER A CA 1
ATOM 773 C C . SER A 1 93 ? 23.263 -12.797 12.919 1.00 78.56 93 SER A C 1
ATOM 775 O O . SER A 1 93 ? 22.875 -12.712 11.756 1.00 78.56 93 SER A O 1
ATOM 777 N N . LYS A 1 94 ? 24.015 -11.834 13.480 1.00 81.12 94 LYS A N 1
ATOM 778 C CA . LYS A 1 94 ? 24.514 -10.665 12.726 1.00 81.12 94 LYS A CA 1
ATOM 779 C C . LYS A 1 94 ? 25.566 -11.072 11.692 1.00 81.12 94 LYS A C 1
ATOM 781 O O . LYS A 1 94 ? 25.440 -10.709 10.526 1.00 81.12 94 LYS A O 1
ATOM 786 N N . ILE A 1 95 ? 26.534 -11.887 12.113 1.00 82.62 95 ILE A N 1
ATOM 787 C CA . ILE A 1 95 ? 27.613 -12.402 11.265 1.00 82.62 95 ILE A CA 1
ATOM 788 C C . ILE A 1 95 ? 27.037 -13.294 10.159 1.00 82.62 95 ILE A C 1
ATOM 790 O O . ILE A 1 95 ? 27.423 -13.144 9.005 1.00 82.62 95 ILE A O 1
ATOM 794 N N . ILE A 1 96 ? 26.035 -14.130 10.464 1.00 81.62 96 ILE A N 1
ATOM 795 C CA . ILE A 1 96 ? 25.339 -14.954 9.458 1.00 81.62 96 ILE A CA 1
ATOM 796 C C . ILE A 1 96 ? 24.724 -14.086 8.347 1.00 81.62 96 ILE A C 1
ATOM 798 O O . ILE A 1 96 ? 24.876 -14.399 7.169 1.00 81.62 96 ILE A O 1
ATOM 802 N N . ARG A 1 97 ? 24.061 -12.972 8.691 1.00 82.25 97 ARG A N 1
ATOM 803 C CA . ARG A 1 97 ? 23.468 -12.068 7.684 1.00 82.25 97 ARG A CA 1
ATOM 804 C C . ARG A 1 97 ? 24.525 -11.416 6.800 1.00 82.25 97 ARG A C 1
ATOM 806 O O . ARG A 1 97 ? 24.328 -11.319 5.592 1.00 82.25 97 ARG A O 1
ATOM 813 N N . TRP A 1 98 ? 25.631 -10.971 7.390 1.00 88.75 98 TRP A N 1
ATOM 814 C CA . TRP A 1 98 ? 26.736 -10.382 6.637 1.00 88.75 98 TRP A CA 1
ATOM 815 C C . TRP A 1 98 ? 27.416 -11.413 5.738 1.00 88.75 98 TRP A C 1
ATOM 817 O O . TRP A 1 98 ? 27.676 -11.113 4.578 1.00 88.75 98 TRP A O 1
ATOM 827 N N . ARG A 1 99 ? 27.588 -12.652 6.212 1.00 84.12 99 ARG A N 1
ATOM 828 C CA . ARG A 1 99 ? 28.103 -13.769 5.411 1.00 84.12 99 ARG A CA 1
ATOM 829 C C . ARG A 1 99 ? 27.240 -14.042 4.182 1.00 84.12 99 ARG A C 1
ATOM 831 O O . ARG A 1 99 ? 27.782 -14.163 3.093 1.00 84.12 99 ARG A O 1
ATOM 838 N N . ILE A 1 100 ? 25.914 -14.102 4.336 1.00 85.88 100 ILE A N 1
ATOM 839 C CA . ILE A 1 100 ? 24.989 -14.327 3.208 1.00 85.88 100 ILE A CA 1
ATOM 840 C C . ILE A 1 100 ? 25.152 -13.238 2.138 1.00 85.88 100 ILE A C 1
ATOM 842 O O . ILE A 1 100 ? 25.131 -13.537 0.950 1.00 85.88 100 ILE A O 1
ATOM 846 N N . TYR A 1 101 ? 25.357 -11.980 2.541 1.00 87.50 101 TYR A N 1
ATOM 847 C CA . TYR A 1 101 ? 25.637 -10.905 1.586 1.00 87.50 101 TYR A CA 1
ATOM 848 C C . TYR A 1 101 ? 27.008 -11.077 0.909 1.00 87.50 101 TYR A C 1
ATOM 850 O O . TYR A 1 101 ? 27.115 -10.939 -0.308 1.00 87.50 101 TYR A O 1
ATOM 858 N N . LEU A 1 102 ? 28.045 -11.424 1.676 1.00 87.25 102 LEU A N 1
ATOM 859 C CA . LEU A 1 102 ? 29.400 -11.647 1.160 1.00 87.25 102 LEU A CA 1
ATOM 860 C C . LEU A 1 102 ? 29.479 -12.835 0.184 1.00 87.25 102 LEU A C 1
ATOM 862 O O . LEU A 1 102 ? 30.274 -12.780 -0.747 1.00 87.25 102 LEU A O 1
ATOM 866 N N . GLN A 1 103 ? 28.617 -13.851 0.318 1.00 86.62 103 GLN A N 1
ATOM 867 C CA . GLN A 1 103 ? 28.517 -14.974 -0.632 1.00 86.62 103 GLN A CA 1
ATOM 868 C C . GLN A 1 103 ? 28.159 -14.541 -2.065 1.00 86.62 103 GLN A C 1
ATOM 870 O O . GLN A 1 103 ? 28.397 -15.292 -3.006 1.00 86.62 103 GLN A O 1
ATOM 875 N N . GLY A 1 104 ? 27.622 -13.330 -2.256 1.00 86.00 104 GLY A N 1
ATOM 876 C CA . GLY A 1 104 ? 27.392 -12.752 -3.583 1.00 86.00 104 GLY A CA 1
ATOM 877 C C . GLY A 1 104 ? 28.662 -12.271 -4.300 1.00 86.00 104 GLY A C 1
ATOM 878 O O . GLY A 1 104 ? 28.573 -11.798 -5.434 1.00 86.00 104 GLY A O 1
ATOM 879 N N . PHE A 1 105 ? 29.831 -12.359 -3.658 1.00 89.12 105 PHE A N 1
ATOM 880 C CA . PHE A 1 105 ? 31.112 -11.877 -4.168 1.00 89.12 105 PHE A CA 1
ATOM 881 C C . PHE A 1 105 ? 32.127 -13.017 -4.287 1.00 89.12 105 PHE A C 1
ATOM 883 O O . PHE A 1 105 ? 32.121 -13.960 -3.502 1.00 89.12 105 PHE A O 1
ATOM 890 N N . ASN A 1 106 ? 33.035 -12.908 -5.259 1.00 87.69 106 ASN A N 1
ATOM 891 C CA . ASN A 1 106 ? 34.101 -13.883 -5.471 1.00 87.69 106 ASN A CA 1
ATOM 892 C C . ASN A 1 106 ? 35.399 -13.369 -4.829 1.00 87.69 106 ASN A C 1
ATOM 894 O O . ASN A 1 106 ? 36.075 -12.520 -5.409 1.00 87.69 106 ASN A O 1
ATOM 898 N N . PHE A 1 107 ? 35.727 -13.827 -3.620 1.00 89.69 107 PHE A N 1
ATOM 899 C CA . PHE A 1 107 ? 36.917 -13.362 -2.906 1.00 89.69 107 PHE A CA 1
ATOM 900 C C . PHE A 1 107 ? 37.577 -14.439 -2.049 1.00 89.69 107 PHE A C 1
ATOM 902 O O . PHE A 1 107 ? 36.952 -15.421 -1.659 1.00 89.69 107 PHE A O 1
ATOM 909 N N . MET A 1 108 ? 38.849 -14.210 -1.723 1.00 85.06 108 MET A N 1
ATOM 910 C CA . MET A 1 108 ? 39.609 -14.992 -0.747 1.00 85.06 108 MET A CA 1
ATOM 911 C C . MET A 1 108 ? 39.892 -14.132 0.484 1.00 85.06 108 MET A C 1
ATOM 913 O O . MET A 1 108 ? 40.435 -13.035 0.354 1.00 85.06 108 MET A O 1
ATOM 917 N N . LEU A 1 109 ? 39.569 -14.640 1.675 1.00 85.00 109 LEU A N 1
ATOM 918 C CA . LEU A 1 109 ? 39.900 -13.990 2.942 1.00 85.00 109 LEU A CA 1
ATOM 919 C C . LEU A 1 109 ? 41.306 -14.396 3.412 1.00 85.00 109 LEU A C 1
ATOM 921 O O . LEU A 1 109 ? 41.571 -15.569 3.674 1.00 85.00 109 LEU A O 1
ATOM 925 N N . ARG A 1 110 ? 42.204 -13.422 3.557 1.00 84.00 110 ARG A N 1
ATOM 926 C CA . ARG A 1 110 ? 43.592 -13.601 3.992 1.00 84.00 110 ARG A CA 1
ATOM 927 C C . ARG A 1 110 ? 43.854 -12.828 5.281 1.00 84.00 110 ARG A C 1
ATOM 929 O O . ARG A 1 110 ? 43.585 -11.637 5.369 1.00 84.00 110 ARG A O 1
ATOM 936 N N . HIS A 1 111 ? 44.435 -13.498 6.270 1.00 85.25 111 HIS A N 1
ATOM 937 C CA . HIS A 1 111 ? 44.932 -12.827 7.465 1.00 85.25 111 HIS A CA 1
ATOM 938 C C . HIS A 1 111 ? 46.316 -12.206 7.205 1.00 85.25 111 HIS A C 1
ATOM 940 O O . HIS A 1 111 ? 47.192 -12.867 6.639 1.00 85.25 111 HIS A O 1
ATOM 946 N N . ILE A 1 112 ? 46.529 -10.965 7.645 1.00 83.00 112 ILE A N 1
ATOM 947 C CA . ILE A 1 112 ? 47.825 -10.273 7.609 1.00 83.00 112 ILE A CA 1
ATOM 948 C C . ILE A 1 112 ? 48.225 -9.814 9.012 1.00 83.00 112 ILE A C 1
ATOM 950 O O . ILE A 1 112 ? 47.382 -9.503 9.836 1.00 83.00 112 ILE A O 1
ATOM 954 N N . ALA A 1 113 ? 49.522 -9.743 9.313 1.00 78.81 113 ALA A N 1
ATOM 955 C CA . ALA A 1 113 ? 49.957 -9.207 10.604 1.00 78.81 113 ALA A CA 1
ATOM 956 C C . ALA A 1 113 ? 49.552 -7.726 10.734 1.00 78.81 113 ALA A C 1
ATOM 958 O O . ALA A 1 113 ? 49.823 -6.956 9.814 1.00 78.81 113 ALA A O 1
ATOM 959 N N . GLY A 1 114 ? 49.008 -7.305 11.883 1.00 71.56 114 GLY A N 1
ATOM 960 C CA . GLY A 1 114 ? 48.520 -5.929 12.097 1.00 71.56 114 GLY A CA 1
ATOM 961 C C . GLY A 1 114 ? 49.539 -4.824 11.778 1.00 71.56 114 GLY A C 1
ATOM 962 O O . GLY A 1 114 ? 49.182 -3.787 11.233 1.00 71.56 114 GLY A O 1
ATOM 963 N N . ARG A 1 115 ? 50.848 -5.081 11.954 1.00 71.62 115 ARG A N 1
ATOM 964 C CA . ARG A 1 115 ? 51.923 -4.149 11.535 1.00 71.62 115 ARG A CA 1
ATOM 965 C C . ARG A 1 115 ? 51.905 -3.815 10.035 1.00 71.62 115 ARG A C 1
ATOM 967 O O . ARG A 1 115 ? 52.391 -2.764 9.643 1.00 71.62 115 ARG A O 1
ATOM 974 N N . LYS A 1 116 ? 51.359 -4.704 9.200 1.00 72.44 116 LYS A N 1
ATOM 975 C CA . LYS A 1 116 ? 51.209 -4.527 7.747 1.00 72.44 116 LYS A CA 1
ATOM 976 C C . LYS A 1 116 ? 49.871 -3.880 7.357 1.00 72.44 116 LYS A C 1
ATOM 978 O O . LYS A 1 116 ? 49.704 -3.526 6.192 1.00 72.44 116 LYS A O 1
ATOM 983 N N . ASN A 1 117 ? 48.946 -3.698 8.306 1.00 81.12 117 ASN A N 1
ATOM 984 C CA . ASN A 1 117 ? 47.622 -3.100 8.095 1.00 81.12 117 ASN A CA 1
ATOM 985 C C . ASN A 1 117 ? 47.534 -1.632 8.561 1.00 81.12 117 ASN A C 1
ATOM 987 O O . ASN A 1 117 ? 46.451 -1.126 8.842 1.00 81.12 117 ASN A O 1
ATOM 991 N N . GLY A 1 118 ? 48.668 -0.923 8.636 1.00 76.62 118 GLY A N 1
ATOM 992 C CA . GLY A 1 118 ? 48.740 0.396 9.280 1.00 76.62 118 GLY A CA 1
ATOM 993 C C . GLY A 1 118 ? 47.813 1.470 8.694 1.00 76.62 118 GLY A C 1
ATOM 994 O O . GLY A 1 118 ? 47.403 2.376 9.412 1.00 76.62 118 GLY A O 1
ATOM 995 N N . VAL A 1 119 ? 47.441 1.376 7.413 1.00 79.69 119 VAL A N 1
ATOM 996 C CA . VAL A 1 119 ? 46.574 2.382 6.775 1.00 79.69 119 VAL A CA 1
ATOM 997 C C . VAL A 1 119 ? 45.101 2.198 7.152 1.00 79.69 119 VAL A C 1
ATOM 999 O O . VAL A 1 119 ? 44.427 3.180 7.456 1.00 79.69 119 VAL A O 1
ATOM 1002 N N . ALA A 1 120 ? 44.596 0.961 7.160 1.00 82.25 120 ALA A N 1
ATOM 1003 C CA . ALA A 1 120 ? 43.218 0.692 7.572 1.00 82.25 120 ALA A CA 1
ATOM 1004 C C . ALA A 1 120 ? 43.041 0.900 9.090 1.00 82.25 120 ALA A C 1
ATOM 1006 O O . ALA A 1 120 ? 42.048 1.508 9.487 1.00 82.25 120 ALA A O 1
ATOM 1007 N N . ASP A 1 121 ? 44.036 0.513 9.901 1.00 83.12 121 ASP A N 1
ATOM 1008 C CA . ASP A 1 121 ? 44.062 0.739 11.359 1.00 83.12 121 ASP A CA 1
ATOM 1009 C C . ASP A 1 121 ? 44.087 2.228 11.733 1.00 83.12 121 ASP A C 1
ATOM 1011 O O . ASP A 1 121 ? 43.375 2.678 12.631 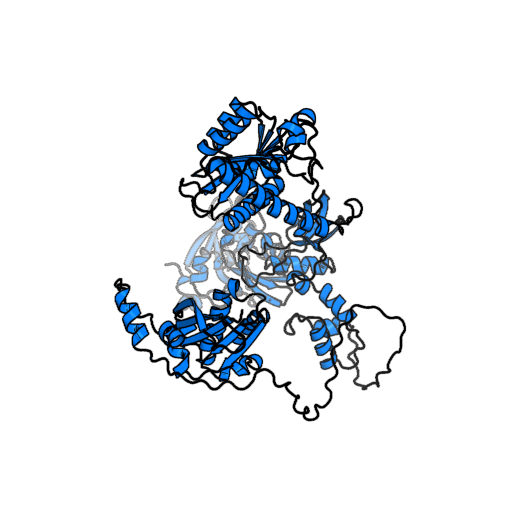1.00 83.12 121 ASP A O 1
ATOM 1015 N N . TRP A 1 122 ? 44.839 3.050 10.999 1.00 82.56 122 TRP A N 1
ATOM 1016 C CA . TRP A 1 122 ? 44.800 4.495 11.222 1.00 82.56 122 TRP A CA 1
ATOM 1017 C C . TRP A 1 122 ? 43.429 5.094 10.865 1.00 82.56 122 TRP A C 1
ATOM 1019 O O . TRP A 1 122 ? 42.881 5.906 11.617 1.00 82.56 122 TRP A O 1
ATOM 1029 N N . LEU A 1 123 ? 42.837 4.663 9.744 1.00 83.69 123 LEU A N 1
ATOM 1030 C CA . LEU A 1 123 ? 41.524 5.130 9.286 1.00 83.69 123 LEU A CA 1
ATOM 1031 C C . LEU A 1 123 ? 40.383 4.739 10.233 1.00 83.69 123 LEU A C 1
ATOM 1033 O O . LEU A 1 123 ? 39.444 5.520 10.384 1.00 83.69 123 LEU A O 1
ATOM 1037 N N . SER A 1 124 ? 40.459 3.574 10.880 1.00 83.94 124 SER A N 1
ATOM 1038 C CA . SER A 1 124 ? 39.442 3.105 11.827 1.00 83.94 124 SER A CA 1
ATOM 1039 C C . SER A 1 124 ? 39.461 3.880 13.156 1.00 83.94 124 SER A C 1
ATOM 1041 O O . SER A 1 124 ? 38.463 3.877 13.883 1.00 83.94 124 SER A O 1
ATOM 1043 N N . ARG A 1 125 ? 40.567 4.570 13.484 1.00 80.94 125 ARG A N 1
ATOM 1044 C CA . ARG A 1 125 ? 40.780 5.302 14.753 1.00 80.94 125 ARG A CA 1
ATOM 1045 C C . ARG A 1 125 ? 40.627 6.825 14.644 1.00 80.94 125 ARG A C 1
ATOM 1047 O O . ARG A 1 125 ? 40.453 7.488 15.666 1.00 80.94 125 ARG A O 1
ATOM 1054 N N . ASN A 1 126 ? 40.666 7.399 13.440 1.00 73.44 126 ASN A N 1
ATOM 1055 C CA . ASN A 1 126 ? 40.726 8.851 13.239 1.00 73.44 126 ASN A CA 1
ATOM 1056 C C . ASN A 1 126 ? 39.333 9.526 13.190 1.00 73.44 126 ASN A C 1
ATOM 1058 O O . ASN A 1 126 ? 38.842 9.907 12.125 1.00 73.44 126 ASN A O 1
ATOM 1062 N N . HIS A 1 127 ? 38.666 9.649 14.347 1.00 63.66 127 HIS A N 1
ATOM 1063 C CA . HIS A 1 127 ? 37.303 10.210 14.450 1.00 63.66 127 HIS A CA 1
ATOM 1064 C C . HIS A 1 127 ? 37.094 11.263 15.565 1.00 63.66 127 HIS A C 1
ATOM 1066 O O . HIS A 1 127 ? 35.944 11.667 15.781 1.00 63.66 127 HIS A O 1
ATOM 1072 N N . ASP A 1 128 ? 38.164 11.699 16.248 1.00 51.31 128 ASP A N 1
ATOM 1073 C CA . ASP A 1 128 ? 38.103 12.578 17.436 1.00 51.31 128 ASP A CA 1
ATOM 1074 C C . ASP A 1 128 ? 38.840 13.934 17.300 1.00 51.31 128 ASP A C 1
ATOM 1076 O O . ASP A 1 128 ? 38.932 14.681 18.272 1.00 51.31 128 ASP A O 1
ATOM 1080 N N . THR A 1 129 ? 39.300 14.328 16.109 1.00 43.47 129 THR A N 1
ATOM 1081 C CA . THR A 1 129 ? 39.837 15.684 15.863 1.00 43.47 129 THR A CA 1
ATOM 1082 C C . THR A 1 129 ? 38.817 16.562 15.125 1.00 43.47 129 THR A C 1
ATOM 1084 O O . THR A 1 129 ? 38.341 16.166 14.057 1.00 43.47 129 THR A O 1
ATOM 1087 N N . PRO A 1 130 ? 38.476 17.768 15.629 1.00 40.44 130 PRO A N 1
ATOM 1088 C CA . PRO A 1 130 ? 37.808 18.782 14.819 1.00 40.44 130 PRO A CA 1
ATOM 1089 C C . PRO A 1 130 ? 38.721 19.131 13.640 1.00 40.44 130 PRO A C 1
ATOM 1091 O O . PRO A 1 130 ? 39.899 19.429 13.833 1.00 40.44 130 PRO A O 1
ATOM 1094 N N . ALA A 1 131 ? 38.198 19.049 12.419 1.00 37.53 131 ALA A N 1
ATOM 1095 C CA . ALA A 1 131 ? 38.967 19.304 11.210 1.00 37.53 131 ALA A CA 1
ATOM 1096 C C . ALA A 1 131 ? 39.308 20.800 11.083 1.00 37.53 131 ALA A C 1
ATOM 1098 O O . ALA A 1 131 ? 38.452 21.602 10.716 1.00 37.53 131 ALA A O 1
ATOM 1099 N N . GLU A 1 132 ? 40.563 21.170 11.332 1.00 37.72 132 GLU A N 1
ATOM 1100 C CA . GLU A 1 132 ? 41.172 22.297 10.621 1.00 37.72 132 GLU A CA 1
ATOM 1101 C C . GLU A 1 132 ? 41.650 21.800 9.244 1.00 37.72 132 GLU A C 1
ATOM 1103 O O . GLU A 1 132 ? 42.149 20.673 9.142 1.00 37.72 132 GLU A O 1
ATOM 1108 N N . PRO A 1 133 ? 41.492 22.588 8.165 1.00 40.47 133 PRO A N 1
ATOM 1109 C CA . PRO A 1 133 ? 41.924 22.183 6.833 1.00 40.47 133 PRO A CA 1
ATOM 1110 C C . PRO A 1 133 ? 43.456 22.124 6.781 1.00 40.47 133 PRO A C 1
ATOM 1112 O O . PRO A 1 133 ? 44.126 23.146 6.660 1.00 40.47 133 PRO A O 1
ATOM 1115 N N . GLN A 1 134 ? 44.020 20.920 6.881 1.00 41.94 134 GLN A N 1
ATOM 1116 C CA . GLN A 1 134 ? 45.457 20.712 6.722 1.00 41.94 134 GLN A CA 1
ATOM 1117 C C . GLN A 1 134 ? 45.840 20.739 5.238 1.00 41.94 134 GLN A C 1
ATOM 1119 O O . GLN A 1 134 ? 45.179 20.136 4.390 1.00 41.94 134 GLN A O 1
ATOM 1124 N N . THR A 1 135 ? 46.905 21.476 4.926 1.00 39.41 135 THR A N 1
ATOM 1125 C CA . THR A 1 135 ? 47.441 21.657 3.575 1.00 39.41 135 THR A CA 1
ATOM 1126 C C . THR A 1 135 ? 48.045 20.358 3.010 1.00 39.41 135 THR A C 1
ATOM 1128 O O . THR A 1 135 ? 48.467 19.486 3.774 1.00 39.41 135 THR A O 1
ATOM 1131 N N . PRO A 1 136 ? 48.145 20.220 1.669 1.00 44.16 136 PRO A N 1
ATOM 1132 C CA . PRO A 1 136 ? 48.644 19.008 1.000 1.00 44.16 136 PRO A CA 1
ATOM 1133 C C . PRO A 1 136 ? 50.047 18.553 1.441 1.00 44.16 136 PRO A C 1
ATOM 1135 O O . PRO A 1 136 ? 50.382 17.377 1.327 1.00 44.16 136 PRO A O 1
ATOM 1138 N N . GLU A 1 137 ? 50.863 19.471 1.958 1.00 37.28 137 GLU A N 1
ATOM 1139 C CA . GLU A 1 137 ? 52.251 19.229 2.371 1.00 37.28 137 GLU A CA 1
ATOM 1140 C C . GLU A 1 137 ? 52.359 18.342 3.623 1.00 37.28 137 GLU A C 1
ATOM 1142 O O . GLU A 1 137 ? 53.276 17.525 3.718 1.00 37.28 137 GLU A O 1
ATOM 1147 N N . VAL A 1 138 ? 51.384 18.415 4.538 1.00 41.16 138 VAL A N 1
ATOM 1148 C CA . VAL A 1 138 ? 51.363 17.598 5.767 1.00 41.16 138 VAL A CA 1
ATOM 1149 C C . VAL A 1 138 ? 51.082 16.124 5.443 1.00 41.16 138 VAL A C 1
ATOM 1151 O O . VAL A 1 138 ? 51.671 15.223 6.041 1.00 41.16 138 VAL A O 1
ATOM 1154 N N . LEU A 1 139 ? 50.248 15.863 4.429 1.00 37.31 139 LEU A N 1
ATOM 1155 C CA . LEU A 1 139 ? 49.886 14.509 3.997 1.00 37.31 139 LEU A CA 1
ATOM 1156 C C . LEU A 1 139 ? 51.082 13.761 3.374 1.00 37.31 139 LEU A C 1
ATOM 1158 O O . LEU A 1 139 ? 51.247 12.559 3.585 1.00 37.31 139 LEU A O 1
ATOM 1162 N N . VAL A 1 140 ? 51.943 14.479 2.643 1.00 41.25 140 VAL A N 1
ATOM 1163 C CA . VAL A 1 140 ? 53.160 13.930 2.015 1.00 41.25 140 VAL A CA 1
ATOM 1164 C C . VAL A 1 140 ? 54.234 13.615 3.063 1.00 41.25 140 VAL A C 1
ATOM 1166 O O . VAL A 1 140 ? 54.905 12.587 2.968 1.00 41.25 140 VAL A O 1
ATOM 1169 N N . GLN A 1 141 ? 54.357 14.437 4.110 1.00 36.69 141 GLN A N 1
ATOM 1170 C CA . GLN A 1 141 ? 55.288 14.178 5.212 1.00 36.69 141 GLN A CA 1
ATOM 1171 C C . GLN A 1 141 ? 54.921 12.917 6.011 1.00 36.69 141 GLN A C 1
ATOM 1173 O O . GLN A 1 141 ? 55.806 12.123 6.329 1.00 36.69 141 GLN A O 1
ATOM 1178 N N . CYS A 1 142 ? 53.633 12.663 6.263 1.00 38.00 142 CYS A N 1
ATOM 1179 C CA . CYS A 1 142 ? 53.193 11.441 6.949 1.00 38.00 142 CYS A CA 1
ATOM 1180 C C . CYS A 1 142 ? 53.455 10.161 6.136 1.00 38.00 142 CYS A C 1
ATOM 1182 O O . CYS A 1 142 ? 53.812 9.136 6.716 1.00 38.00 142 CYS A O 1
ATOM 1184 N N . LEU A 1 143 ? 53.341 10.226 4.805 1.00 36.94 143 LEU A N 1
ATOM 1185 C CA . LEU A 1 143 ? 53.633 9.100 3.908 1.00 36.94 143 LEU A CA 1
ATOM 1186 C C . LEU A 1 143 ? 55.124 8.727 3.900 1.00 36.94 143 LEU A C 1
ATOM 1188 O O . LEU A 1 143 ? 55.458 7.554 3.771 1.00 36.94 143 LEU A O 1
ATOM 1192 N N . SER A 1 144 ? 56.019 9.699 4.098 1.00 36.41 144 SER A N 1
ATOM 1193 C CA . SER A 1 144 ? 57.471 9.464 4.121 1.00 36.41 144 SER A CA 1
ATOM 1194 C C . SER A 1 144 ? 57.994 8.787 5.401 1.00 36.41 144 SER A C 1
ATOM 1196 O O . SER A 1 144 ? 59.076 8.207 5.386 1.00 36.41 144 SER A O 1
ATOM 1198 N N . GLY A 1 145 ? 57.226 8.817 6.499 1.00 35.25 145 GLY A N 1
ATOM 1199 C CA . GLY A 1 145 ? 57.585 8.178 7.776 1.00 35.25 145 GLY A CA 1
ATOM 1200 C C . GLY A 1 145 ? 57.194 6.698 7.888 1.00 35.25 145 GLY A C 1
ATOM 1201 O O . GLY A 1 145 ? 57.587 6.028 8.842 1.00 35.25 145 GLY A O 1
ATOM 1202 N N . MET A 1 146 ? 56.423 6.176 6.932 1.00 36.81 146 MET A N 1
ATOM 1203 C CA . MET A 1 146 ? 56.007 4.774 6.884 1.00 36.81 146 MET A CA 1
ATOM 1204 C C . MET A 1 146 ? 56.994 3.991 6.015 1.00 36.81 146 MET A C 1
ATOM 1206 O O . MET A 1 146 ? 56.773 3.813 4.821 1.00 36.81 146 MET A O 1
ATOM 1210 N N . GLY A 1 147 ? 58.113 3.574 6.616 1.00 31.19 147 GLY A N 1
ATOM 1211 C CA . GLY A 1 147 ? 59.161 2.805 5.944 1.00 31.19 147 GLY A CA 1
ATOM 1212 C C . GLY A 1 147 ? 58.596 1.618 5.160 1.00 31.19 147 GLY A C 1
ATOM 1213 O O . GLY A 1 147 ? 58.008 0.701 5.735 1.00 31.19 147 GLY A O 1
ATOM 1214 N N . MET A 1 148 ? 58.766 1.653 3.839 1.00 31.45 148 MET A N 1
ATOM 1215 C CA . MET A 1 148 ? 58.606 0.485 2.985 1.00 31.45 148 MET A CA 1
ATOM 1216 C C . MET A 1 148 ? 59.866 -0.361 3.142 1.00 31.45 148 MET A C 1
ATOM 1218 O O . MET A 1 148 ? 60.876 -0.085 2.503 1.00 31.45 148 MET A O 1
ATOM 1222 N N . ASP A 1 149 ? 59.822 -1.362 4.019 1.00 28.00 149 ASP A N 1
ATOM 1223 C CA . ASP A 1 149 ? 60.864 -2.385 4.029 1.00 28.00 149 ASP A CA 1
ATOM 1224 C C . ASP A 1 149 ? 60.736 -3.236 2.758 1.00 28.00 149 ASP A C 1
ATOM 1226 O O . ASP A 1 149 ? 59.771 -3.982 2.555 1.00 28.00 149 ASP A O 1
ATOM 1230 N N . GLU A 1 150 ? 61.737 -3.053 1.901 1.00 37.66 150 GLU A N 1
ATOM 1231 C CA . GLU A 1 150 ? 62.117 -3.888 0.772 1.00 37.66 150 GLU A CA 1
ATOM 1232 C C . GLU A 1 150 ? 62.366 -5.336 1.232 1.00 37.66 150 GLU A C 1
ATOM 1234 O O . GLU A 1 150 ? 62.914 -5.572 2.310 1.00 37.66 150 GLU A O 1
ATOM 1239 N N . LYS A 1 151 ? 62.057 -6.290 0.345 1.00 31.58 151 LYS A N 1
ATOM 1240 C CA . LYS A 1 151 ? 62.206 -7.759 0.452 1.00 31.58 151 LYS A CA 1
ATOM 1241 C C . LYS A 1 151 ? 60.963 -8.500 0.936 1.00 31.58 151 LYS A C 1
ATOM 1243 O O . LYS A 1 151 ? 60.718 -8.703 2.126 1.00 31.58 151 LYS A O 1
ATOM 1248 N N . PHE A 1 152 ? 60.230 -9.025 -0.040 1.00 30.83 152 PHE A N 1
ATOM 1249 C CA . PHE A 1 152 ? 59.324 -10.145 0.159 1.00 30.83 152 PHE A CA 1
ATOM 1250 C C . PHE A 1 152 ? 59.692 -11.241 -0.844 1.00 30.83 152 PHE A C 1
ATOM 1252 O O . PHE A 1 152 ? 59.406 -11.114 -2.031 1.00 30.83 152 PHE A O 1
ATOM 1259 N N . ASP A 1 153 ? 60.344 -12.305 -0.372 1.00 28.98 153 ASP A N 1
ATOM 1260 C CA . ASP A 1 153 ? 60.570 -13.505 -1.179 1.00 28.98 153 ASP A CA 1
ATOM 1261 C C . ASP A 1 153 ? 59.215 -14.163 -1.476 1.00 28.98 153 ASP A C 1
ATOM 1263 O O . ASP A 1 153 ? 58.479 -14.566 -0.569 1.00 28.98 153 ASP A O 1
ATOM 1267 N N . ALA A 1 154 ? 58.857 -14.235 -2.756 1.00 30.86 154 ALA A N 1
ATOM 1268 C CA . ALA A 1 154 ? 57.630 -14.867 -3.218 1.00 30.86 154 ALA A CA 1
ATOM 1269 C C . ALA A 1 154 ? 57.824 -16.391 -3.344 1.00 30.86 154 ALA A C 1
ATOM 1271 O O . ALA A 1 154 ? 58.741 -16.819 -4.046 1.00 30.86 154 ALA A O 1
ATOM 1272 N N . PRO A 1 155 ? 56.957 -17.240 -2.757 1.00 34.09 155 PRO A N 1
ATOM 1273 C CA . PRO A 1 155 ? 56.850 -18.624 -3.192 1.00 34.09 155 PRO A CA 1
ATOM 1274 C C . PRO A 1 155 ? 56.139 -18.674 -4.549 1.00 34.09 155 PRO A C 1
ATOM 1276 O O . PRO A 1 155 ? 55.168 -17.950 -4.786 1.00 34.09 155 PRO A O 1
ATOM 1279 N N . ASP A 1 156 ? 56.631 -19.539 -5.430 1.00 36.25 156 ASP A N 1
ATOM 1280 C CA . ASP A 1 156 ? 56.142 -19.737 -6.792 1.00 36.25 156 ASP A CA 1
ATOM 1281 C C . ASP A 1 156 ? 54.660 -20.168 -6.822 1.00 36.25 156 ASP A C 1
ATOM 1283 O O . ASP A 1 156 ? 54.285 -21.244 -6.354 1.00 36.25 156 ASP A O 1
ATOM 1287 N N . LEU A 1 157 ? 53.811 -19.317 -7.404 1.00 40.88 157 LEU A N 1
ATOM 1288 C CA . LEU A 1 157 ? 52.368 -19.531 -7.571 1.00 40.88 157 LEU A CA 1
ATOM 1289 C C . LEU A 1 157 ? 52.023 -20.476 -8.741 1.00 40.88 157 LEU A C 1
ATOM 1291 O O . LEU A 1 157 ? 50.846 -20.627 -9.068 1.00 40.88 157 LEU A O 1
ATOM 1295 N N . ARG A 1 158 ? 53.015 -21.101 -9.395 1.00 39.81 158 ARG A N 1
ATOM 1296 C CA . ARG A 1 158 ? 52.799 -22.078 -10.479 1.00 39.81 158 ARG A CA 1
ATOM 1297 C C . ARG A 1 158 ? 52.871 -23.542 -10.046 1.00 39.81 158 ARG A C 1
ATOM 1299 O O . ARG A 1 158 ? 52.662 -24.411 -10.891 1.00 39.81 158 ARG A O 1
ATOM 1306 N N . ALA A 1 159 ? 53.133 -23.852 -8.776 1.00 33.72 159 ALA A N 1
ATOM 1307 C CA . ALA A 1 159 ? 53.090 -25.240 -8.323 1.00 33.72 159 ALA A CA 1
ATOM 1308 C C . ALA A 1 159 ? 51.639 -25.774 -8.384 1.00 33.72 159 ALA A C 1
ATOM 1310 O O . ALA A 1 159 ? 50.765 -25.203 -7.725 1.00 33.72 159 ALA A O 1
ATOM 1311 N N . PRO A 1 160 ? 51.344 -26.850 -9.144 1.00 32.19 160 PRO A N 1
ATOM 1312 C CA . PRO A 1 160 ? 50.041 -27.492 -9.066 1.00 32.19 160 PRO A CA 1
ATOM 1313 C C . PRO A 1 160 ? 49.872 -28.048 -7.653 1.00 32.19 160 PRO A C 1
ATOM 1315 O O . PRO A 1 160 ? 50.642 -28.897 -7.203 1.00 32.19 160 PRO A O 1
ATOM 1318 N N . PHE A 1 161 ? 48.875 -27.538 -6.937 1.00 33.94 161 PHE A N 1
ATOM 1319 C CA . PHE A 1 161 ? 48.518 -28.056 -5.629 1.00 33.94 161 PHE A CA 1
ATOM 1320 C C . PHE A 1 161 ? 47.986 -29.484 -5.790 1.00 33.94 161 PHE A C 1
ATOM 1322 O O . PHE A 1 161 ? 46.921 -29.704 -6.367 1.00 33.94 161 PHE A O 1
ATOM 1329 N N . VAL A 1 162 ? 48.747 -30.455 -5.286 1.00 34.53 162 VAL A N 1
ATOM 1330 C CA . VAL A 1 162 ? 48.259 -31.809 -5.027 1.00 34.53 162 VAL A CA 1
ATOM 1331 C C . VAL A 1 162 ? 47.442 -31.733 -3.745 1.00 34.53 162 VAL A C 1
ATOM 1333 O O . VAL A 1 162 ? 47.971 -31.393 -2.687 1.00 34.53 162 VAL A O 1
ATOM 1336 N N . MET A 1 163 ? 46.146 -32.015 -3.859 1.00 30.34 163 MET A N 1
ATOM 1337 C CA . MET A 1 163 ? 45.252 -32.142 -2.712 1.00 30.34 163 MET A CA 1
ATOM 1338 C C . MET A 1 163 ? 45.836 -33.190 -1.749 1.00 30.34 163 MET A C 1
ATOM 1340 O O . MET A 1 163 ? 46.093 -34.309 -2.194 1.00 30.34 163 MET A O 1
ATOM 1344 N N . PRO A 1 164 ? 46.067 -32.880 -0.461 1.00 36.47 164 PRO A N 1
ATOM 1345 C CA . PRO A 1 164 ? 46.318 -33.928 0.516 1.00 36.47 164 PRO A CA 1
ATOM 1346 C C . PRO A 1 164 ? 45.082 -34.827 0.575 1.00 36.47 164 PRO A C 1
ATOM 1348 O O . PRO A 1 164 ? 43.955 -34.321 0.602 1.00 36.47 164 PRO A O 1
ATOM 1351 N N . ASP A 1 165 ? 45.308 -36.144 0.554 1.00 32.41 165 ASP A N 1
ATOM 1352 C CA . ASP A 1 165 ? 44.237 -37.137 0.574 1.00 32.41 165 ASP A CA 1
ATOM 1353 C C . ASP A 1 165 ? 43.250 -36.821 1.706 1.00 32.41 165 ASP A C 1
ATOM 1355 O O . ASP A 1 165 ? 43.668 -36.644 2.860 1.00 32.41 165 ASP A O 1
ATOM 1359 N N . PRO A 1 166 ? 41.943 -36.728 1.406 1.00 36.19 166 PRO A N 1
ATOM 1360 C CA . PRO A 1 166 ? 40.950 -36.535 2.439 1.00 36.19 166 PRO A CA 1
ATOM 1361 C C . PRO A 1 166 ? 41.013 -37.731 3.390 1.00 36.19 166 PRO A C 1
ATOM 1363 O O . PRO A 1 166 ? 40.878 -38.885 2.979 1.00 36.19 166 PRO A O 1
ATOM 1366 N N . ALA A 1 167 ? 41.197 -37.454 4.682 1.00 36.47 167 ALA A N 1
ATOM 1367 C CA . ALA A 1 167 ? 40.918 -38.440 5.716 1.00 36.47 167 ALA A CA 1
ATOM 1368 C C . ALA A 1 167 ? 39.500 -39.002 5.483 1.00 36.47 167 ALA A C 1
ATOM 1370 O O . ALA A 1 167 ? 38.607 -38.229 5.123 1.00 36.47 167 ALA A O 1
ATOM 1371 N N . PRO A 1 168 ? 39.279 -40.320 5.645 1.00 31.70 168 PRO A N 1
ATOM 1372 C CA . PRO A 1 168 ? 38.053 -40.974 5.206 1.00 31.70 168 PRO A CA 1
ATOM 1373 C C . PRO A 1 168 ? 36.838 -40.359 5.902 1.00 31.70 168 PRO A C 1
ATOM 1375 O O . PRO A 1 168 ? 36.613 -40.538 7.099 1.00 31.70 168 PRO A O 1
ATOM 1378 N N . VAL A 1 169 ? 36.059 -39.613 5.122 1.00 34.03 169 VAL A N 1
ATOM 1379 C CA . VAL A 1 169 ? 34.771 -39.065 5.527 1.00 34.03 169 VAL A CA 1
ATOM 1380 C C . VAL A 1 169 ? 33.748 -40.188 5.419 1.00 34.03 169 VAL A C 1
ATOM 1382 O O . VAL A 1 169 ? 33.544 -40.770 4.354 1.00 34.03 169 VAL A O 1
ATOM 1385 N N . VAL A 1 170 ? 33.116 -40.499 6.546 1.00 33.59 170 VAL A N 1
ATOM 1386 C CA . VAL A 1 170 ? 31.952 -41.386 6.619 1.00 33.59 170 VAL A CA 1
ATOM 1387 C C . VAL A 1 170 ? 30.847 -40.795 5.726 1.00 33.59 170 VAL A C 1
ATOM 1389 O O . VAL A 1 170 ? 30.569 -39.600 5.859 1.00 33.59 170 VAL A O 1
ATOM 1392 N N . PRO A 1 171 ? 30.220 -41.559 4.811 1.00 28.83 171 PRO A N 1
ATOM 1393 C CA . PRO A 1 171 ? 29.349 -40.979 3.798 1.00 28.83 171 PRO A CA 1
ATOM 1394 C C . PRO A 1 171 ? 28.087 -40.403 4.442 1.00 28.83 171 PRO A C 1
ATOM 1396 O O . PRO A 1 171 ? 27.261 -41.137 4.982 1.00 28.83 171 PRO A O 1
ATOM 1399 N N . VAL A 1 172 ? 27.918 -39.087 4.348 1.00 31.38 172 VAL A N 1
ATOM 1400 C CA . VAL A 1 172 ? 26.609 -38.444 4.473 1.00 31.38 172 VAL A CA 1
ATOM 1401 C C . VAL A 1 172 ? 26.085 -38.279 3.052 1.00 31.38 172 VAL A C 1
ATOM 1403 O O . VAL A 1 172 ? 26.694 -37.589 2.237 1.00 31.38 172 VAL A O 1
ATOM 1406 N N . ALA A 1 173 ? 25.000 -38.987 2.747 1.00 29.97 173 ALA A N 1
ATOM 1407 C CA . ALA A 1 173 ? 24.383 -39.014 1.429 1.00 29.97 173 ALA A CA 1
ATOM 1408 C C . ALA A 1 173 ? 23.906 -37.610 0.980 1.00 29.97 173 ALA A C 1
ATOM 1410 O O . ALA A 1 173 ? 23.441 -36.826 1.814 1.00 29.97 173 ALA A O 1
ATOM 1411 N N . PRO A 1 174 ? 24.008 -37.287 -0.323 1.00 30.14 174 PRO A N 1
ATOM 1412 C CA . PRO A 1 174 ? 23.637 -35.990 -0.882 1.00 30.14 174 PRO A CA 1
ATOM 1413 C C . PRO A 1 174 ? 22.113 -35.812 -0.967 1.00 30.14 174 PRO A C 1
ATOM 1415 O O . PRO A 1 174 ? 21.384 -36.735 -1.323 1.00 30.14 174 PRO A O 1
ATOM 1418 N N . ALA A 1 175 ? 21.633 -34.598 -0.683 1.00 30.17 175 ALA A N 1
ATOM 1419 C CA . ALA A 1 175 ? 20.274 -34.180 -1.017 1.00 30.17 175 ALA A CA 1
ATOM 1420 C C . ALA A 1 175 ? 20.238 -33.775 -2.499 1.00 30.17 175 ALA A C 1
ATOM 1422 O O . ALA A 1 175 ? 20.805 -32.747 -2.868 1.00 30.17 175 ALA A O 1
ATOM 1423 N N . HIS A 1 176 ? 19.615 -34.620 -3.320 1.00 33.16 176 HIS A N 1
ATOM 1424 C CA . HIS A 1 176 ? 19.382 -34.385 -4.740 1.00 33.16 176 HIS A CA 1
ATOM 1425 C C . HIS A 1 176 ? 18.310 -33.314 -4.987 1.00 33.16 176 HIS A C 1
ATOM 1427 O O . HIS A 1 176 ? 17.348 -33.155 -4.231 1.00 33.16 176 HIS A O 1
ATOM 1433 N N . ASP A 1 177 ? 18.583 -32.566 -6.051 1.00 39.75 177 ASP A N 1
ATOM 1434 C CA . ASP A 1 177 ? 17.757 -31.620 -6.789 1.00 39.75 177 ASP A CA 1
ATOM 1435 C C . ASP A 1 177 ? 16.930 -32.425 -7.802 1.00 39.75 177 ASP A C 1
ATOM 1437 O O . ASP A 1 177 ? 17.533 -33.169 -8.566 1.00 39.75 177 ASP A O 1
ATOM 1441 N N . ASP A 1 178 ? 15.598 -32.310 -7.802 1.00 31.64 178 ASP A N 1
ATOM 1442 C CA . ASP A 1 178 ? 14.728 -33.047 -8.733 1.00 31.64 178 ASP A CA 1
ATOM 1443 C C . ASP A 1 178 ? 13.577 -32.152 -9.233 1.00 31.64 178 ASP A C 1
ATOM 1445 O O . ASP A 1 178 ? 12.436 -32.210 -8.765 1.00 31.64 178 ASP A O 1
ATOM 1449 N N . THR A 1 179 ? 13.871 -31.315 -10.230 1.00 32.34 179 THR A N 1
ATOM 1450 C CA . THR A 1 179 ? 12.926 -31.053 -11.325 1.00 32.34 179 THR A CA 1
ATOM 1451 C C . THR A 1 179 ? 13.246 -32.001 -12.470 1.00 32.34 179 THR A C 1
ATOM 1453 O O . THR A 1 179 ? 13.982 -31.630 -13.372 1.00 32.34 179 THR A O 1
ATOM 1456 N N . GLU A 1 180 ? 12.686 -33.204 -12.432 1.00 30.11 180 GLU A N 1
ATOM 1457 C CA . GLU A 1 180 ? 12.365 -34.029 -13.599 1.00 30.11 180 GLU A CA 1
ATOM 1458 C C . GLU A 1 180 ? 11.470 -35.179 -13.117 1.00 30.11 180 GLU A C 1
ATOM 1460 O O . GLU A 1 180 ? 11.709 -35.762 -12.066 1.00 30.11 180 GLU A O 1
ATOM 1465 N N . MET A 1 181 ? 10.384 -35.466 -13.840 1.00 35.31 181 MET A N 1
ATOM 1466 C CA . MET A 1 181 ? 9.555 -36.645 -13.576 1.00 35.31 181 MET A CA 1
ATOM 1467 C C . MET A 1 181 ? 10.245 -37.892 -14.134 1.00 35.31 181 MET A C 1
ATOM 1469 O O . MET A 1 181 ? 10.551 -37.902 -15.329 1.00 35.31 181 MET A O 1
ATOM 1473 N N . PRO A 1 182 ? 10.319 -38.989 -13.361 1.00 31.86 182 PRO A N 1
ATOM 1474 C CA . PRO A 1 182 ? 10.330 -40.312 -13.953 1.00 31.86 182 PRO A CA 1
ATOM 1475 C C . PRO A 1 182 ? 9.200 -41.210 -13.444 1.00 31.86 182 PRO A C 1
ATOM 1477 O O . PRO A 1 182 ? 8.534 -40.983 -12.436 1.00 31.86 182 PRO A O 1
ATOM 1480 N N . VAL A 1 183 ? 8.993 -42.208 -14.282 1.00 35.00 183 VAL A N 1
ATOM 1481 C CA . VAL A 1 183 ? 7.954 -43.222 -14.340 1.00 35.00 183 VAL A CA 1
ATOM 1482 C C . VAL A 1 183 ? 8.286 -44.385 -13.386 1.00 35.00 183 VAL A C 1
ATOM 1484 O O . VAL A 1 183 ? 9.453 -44.719 -13.211 1.00 35.00 183 VAL A O 1
ATOM 1487 N N . ASP A 1 184 ? 7.226 -45.004 -12.858 1.00 29.92 184 ASP A N 1
ATOM 1488 C CA . ASP A 1 184 ? 7.122 -46.310 -12.182 1.00 29.92 184 ASP A CA 1
ATOM 1489 C C . ASP A 1 184 ? 7.681 -46.527 -10.754 1.00 29.92 184 ASP A C 1
ATOM 1491 O O . ASP A 1 184 ? 8.688 -45.991 -10.308 1.00 29.92 184 ASP A O 1
ATOM 1495 N N . ILE A 1 185 ? 6.889 -47.322 -10.030 1.00 42.06 185 ILE A N 1
ATOM 1496 C CA . ILE A 1 185 ? 6.735 -47.517 -8.580 1.00 42.06 185 ILE A CA 1
ATOM 1497 C C . ILE A 1 185 ? 7.644 -48.639 -8.063 1.00 42.06 185 ILE A C 1
ATOM 1499 O O . ILE A 1 185 ? 7.675 -49.680 -8.703 1.00 42.06 185 ILE A O 1
ATOM 1503 N N . GLU A 1 186 ? 8.184 -48.526 -6.839 1.00 30.02 186 GLU A N 1
ATOM 1504 C CA . GLU A 1 186 ? 8.259 -49.667 -5.900 1.00 30.02 186 GLU A CA 1
ATOM 1505 C C . GLU A 1 186 ? 7.983 -49.206 -4.450 1.00 30.02 186 GLU A C 1
ATOM 1507 O O . GLU A 1 186 ? 8.720 -48.412 -3.862 1.00 30.02 186 GLU A O 1
ATOM 1512 N N . GLU A 1 187 ? 6.871 -49.690 -3.879 1.00 44.22 187 GLU A N 1
ATOM 1513 C CA . GLU A 1 187 ? 6.497 -49.541 -2.468 1.00 44.22 187 GLU A CA 1
ATOM 1514 C C . GLU A 1 187 ? 7.512 -50.265 -1.570 1.00 44.22 187 GLU A C 1
ATOM 1516 O O . GLU A 1 187 ? 7.527 -51.493 -1.487 1.00 44.22 187 GLU A O 1
ATOM 1521 N N . ALA A 1 188 ? 8.340 -49.514 -0.841 1.00 32.38 188 ALA A N 1
ATOM 1522 C CA . ALA A 1 188 ? 9.162 -50.081 0.221 1.00 32.38 188 ALA A CA 1
ATOM 1523 C C . ALA A 1 188 ? 8.314 -50.285 1.488 1.00 32.38 188 ALA A C 1
ATOM 1525 O O . ALA A 1 188 ? 7.863 -49.330 2.125 1.00 32.38 188 ALA A O 1
ATOM 1526 N N . ALA A 1 189 ? 8.098 -51.553 1.840 1.00 37.84 189 ALA A N 1
ATOM 1527 C CA . ALA A 1 189 ? 7.405 -51.989 3.044 1.00 37.84 189 ALA A CA 1
ATOM 1528 C C . ALA A 1 189 ? 8.057 -51.410 4.315 1.00 37.84 189 ALA A C 1
ATOM 1530 O O . ALA A 1 189 ? 9.221 -51.677 4.612 1.00 37.84 189 ALA A O 1
ATOM 1531 N N . VAL A 1 190 ? 7.290 -50.630 5.079 1.00 40.84 190 VAL A N 1
ATOM 1532 C CA . VAL A 1 190 ? 7.676 -50.146 6.412 1.00 40.84 190 VAL A CA 1
ATOM 1533 C C . VAL A 1 190 ? 7.214 -51.177 7.442 1.00 40.84 190 VAL A C 1
ATOM 1535 O O . VAL A 1 190 ? 6.016 -51.449 7.542 1.00 40.84 190 VAL A O 1
ATOM 1538 N N . GLU A 1 191 ? 8.149 -51.756 8.200 1.00 38.34 191 GLU A N 1
ATOM 1539 C CA . GLU A 1 191 ? 7.822 -52.664 9.307 1.00 38.34 191 GLU A CA 1
ATOM 1540 C C . GLU A 1 191 ? 6.998 -51.937 10.393 1.00 38.34 191 GLU A C 1
ATOM 1542 O O . GLU A 1 191 ? 7.340 -50.813 10.780 1.00 38.34 191 GLU A O 1
ATOM 1547 N N . PRO A 1 192 ? 5.900 -52.535 10.892 1.00 40.59 192 PRO A N 1
ATOM 1548 C CA . PRO A 1 192 ? 5.002 -51.876 11.831 1.00 40.59 192 PRO A CA 1
ATOM 1549 C C . PRO A 1 192 ? 5.591 -51.865 13.247 1.00 40.59 192 PRO A C 1
ATOM 1551 O O . PRO A 1 192 ? 5.752 -52.908 13.876 1.00 40.59 192 PRO A O 1
ATOM 1554 N N . LEU A 1 193 ? 5.846 -50.670 13.788 1.00 46.50 193 LEU A N 1
ATOM 1555 C CA . LEU A 1 193 ? 5.928 -50.486 15.236 1.00 46.50 193 LEU A CA 1
ATOM 1556 C C . LEU A 1 193 ? 4.492 -50.370 15.769 1.00 46.50 193 LEU A C 1
ATOM 1558 O O . LEU A 1 193 ? 3.850 -49.329 15.608 1.00 46.50 193 LEU A O 1
ATOM 1562 N N . ASP A 1 194 ? 3.989 -51.451 16.367 1.00 45.56 194 ASP A N 1
ATOM 1563 C CA . ASP A 1 194 ? 2.682 -51.532 17.031 1.00 45.56 194 ASP A CA 1
ATOM 1564 C C . ASP A 1 194 ? 2.629 -50.593 18.248 1.00 45.56 194 ASP A C 1
ATOM 1566 O O . ASP A 1 194 ? 2.786 -50.987 19.404 1.00 45.56 194 ASP A O 1
ATOM 1570 N N . THR A 1 195 ? 2.390 -49.312 17.983 1.00 51.00 195 THR A N 1
ATOM 1571 C CA . THR A 1 195 ? 1.883 -48.366 18.977 1.00 51.00 195 THR A CA 1
ATOM 1572 C C . THR A 1 195 ? 0.450 -48.049 18.563 1.00 51.00 195 THR A C 1
ATOM 1574 O O . THR A 1 195 ? 0.254 -47.559 17.450 1.00 51.00 195 THR A O 1
ATOM 1577 N N . PRO A 1 196 ? -0.571 -48.355 19.384 1.00 50.12 196 PRO A N 1
ATOM 1578 C CA . PRO A 1 196 ? -1.954 -48.134 18.989 1.00 50.12 196 PRO A CA 1
ATOM 1579 C C . PRO A 1 196 ? -2.185 -46.636 18.790 1.00 50.12 196 PRO A C 1
ATOM 1581 O O . PRO A 1 196 ? -2.140 -45.857 19.746 1.00 50.12 196 PRO A O 1
ATOM 1584 N N . LEU A 1 197 ? -2.408 -46.230 17.536 1.00 55.31 197 LEU A N 1
ATOM 1585 C CA . LEU A 1 197 ? -2.801 -44.863 17.236 1.00 55.31 197 LEU A CA 1
ATOM 1586 C C . LEU A 1 197 ? -4.137 -44.565 17.928 1.00 55.31 197 LEU A C 1
ATOM 1588 O O . LEU A 1 197 ? -5.053 -45.392 17.877 1.00 55.31 197 LEU A O 1
ATOM 1592 N N . PRO A 1 198 ? -4.293 -43.384 18.546 1.00 56.50 198 PRO A N 1
ATOM 1593 C CA . PRO A 1 198 ? -5.612 -42.924 18.946 1.00 56.50 198 PRO A CA 1
ATOM 1594 C C . PRO A 1 198 ? -6.504 -42.861 17.696 1.00 56.50 198 PRO A C 1
ATOM 1596 O O . PRO A 1 198 ? -6.045 -42.418 16.645 1.00 56.50 198 PRO A O 1
ATOM 1599 N N . ALA A 1 199 ? -7.759 -43.311 17.808 1.00 60.88 199 ALA A N 1
ATOM 1600 C CA . ALA A 1 199 ? -8.761 -43.343 16.732 1.00 60.88 199 ALA A CA 1
ATOM 1601 C C . ALA A 1 199 ? -9.245 -41.931 16.333 1.00 60.88 199 ALA A C 1
ATOM 1603 O O . ALA A 1 199 ? -10.436 -41.637 16.361 1.00 60.88 199 ALA A O 1
ATOM 1604 N N . LEU A 1 200 ? -8.302 -41.038 16.044 1.00 66.75 200 LEU A N 1
ATOM 1605 C CA . LEU A 1 200 ? -8.518 -39.650 15.668 1.00 66.75 200 LEU A CA 1
ATOM 1606 C C . LEU A 1 200 ? -8.415 -39.521 14.153 1.00 66.75 200 LEU A C 1
ATOM 1608 O O . LEU A 1 200 ? -7.617 -40.209 13.509 1.00 66.75 200 LEU A O 1
ATOM 1612 N N . ALA A 1 201 ? -9.216 -38.624 13.589 1.00 77.62 201 ALA A N 1
ATOM 1613 C CA . ALA A 1 201 ? -9.171 -38.356 12.161 1.00 77.62 201 ALA A CA 1
ATOM 1614 C C . ALA A 1 201 ? -7.813 -37.724 11.769 1.00 77.62 201 ALA A C 1
ATOM 1616 O O . ALA A 1 201 ? -7.200 -37.024 12.583 1.00 77.62 201 ALA A O 1
ATOM 1617 N N . PRO A 1 202 ? -7.336 -37.904 10.521 1.00 79.56 202 PRO A N 1
ATOM 1618 C CA . PRO A 1 202 ? -6.091 -37.292 10.048 1.00 79.56 202 PRO A CA 1
ATOM 1619 C C . PRO A 1 202 ? -6.022 -35.773 10.270 1.00 79.56 202 PRO A C 1
ATOM 1621 O O . PRO A 1 202 ? -4.973 -35.243 10.633 1.00 79.56 202 PRO A O 1
ATOM 1624 N N . GLU A 1 203 ? -7.150 -35.077 10.122 1.00 80.31 203 GLU A N 1
ATOM 1625 C CA . GLU A 1 203 ? -7.269 -33.633 10.354 1.00 80.31 203 GLU A CA 1
ATOM 1626 C C . GLU A 1 203 ? -7.032 -33.249 11.822 1.00 80.31 203 GLU A C 1
ATOM 1628 O O . GLU A 1 203 ? -6.368 -32.253 12.107 1.00 80.31 203 GLU A O 1
ATOM 1633 N N . GLU A 1 204 ? -7.497 -34.066 12.769 1.00 81.69 204 GLU A N 1
ATOM 1634 C CA . GLU A 1 204 ? -7.313 -33.830 14.206 1.00 81.69 204 GLU A CA 1
ATOM 1635 C C . GLU A 1 204 ? -5.857 -34.046 14.633 1.00 81.69 204 GLU A C 1
ATOM 1637 O O . GLU A 1 204 ? -5.341 -33.331 15.495 1.00 81.69 204 GLU A O 1
ATOM 1642 N N . LEU A 1 205 ? -5.168 -35.010 14.013 1.00 85.56 205 LEU A N 1
ATOM 1643 C CA . LEU A 1 205 ? -3.734 -35.222 14.220 1.00 85.56 205 LEU A CA 1
ATOM 1644 C C . LEU A 1 205 ? -2.926 -34.027 13.703 1.00 85.56 205 LEU A C 1
ATOM 1646 O O . LEU A 1 205 ? -2.036 -33.538 14.400 1.00 85.56 205 LEU A O 1
ATOM 1650 N N . LEU A 1 206 ? -3.274 -33.516 12.519 1.00 85.38 206 LEU A N 1
ATOM 1651 C CA . LEU A 1 206 ? -2.641 -32.335 11.929 1.00 85.38 206 LEU A CA 1
ATOM 1652 C C . LEU A 1 206 ? -2.899 -31.073 12.761 1.00 85.38 206 LEU A C 1
ATOM 1654 O O . LEU A 1 206 ? -1.958 -30.328 13.033 1.00 85.38 206 LEU A O 1
ATOM 1658 N N . ALA A 1 207 ? -4.124 -30.876 13.255 1.00 82.56 207 ALA A N 1
ATOM 1659 C CA . ALA A 1 207 ? -4.473 -29.767 14.144 1.00 82.56 207 ALA A CA 1
ATOM 1660 C C . ALA A 1 207 ? -3.690 -29.794 15.472 1.00 82.56 207 ALA A C 1
ATOM 1662 O O . ALA A 1 207 ? -3.386 -28.745 16.039 1.00 82.56 207 ALA A O 1
ATOM 1663 N N . LYS A 1 208 ? -3.301 -30.981 15.961 1.00 85.00 208 LYS A N 1
ATOM 1664 C CA . LYS A 1 208 ? -2.462 -31.117 17.164 1.00 85.00 208 LYS A CA 1
ATOM 1665 C C . LYS A 1 208 ? -0.998 -30.746 16.947 1.00 85.00 208 LYS A C 1
ATOM 1667 O O . LYS A 1 208 ? -0.324 -30.446 17.926 1.00 85.00 208 LYS A O 1
ATOM 1672 N N . VAL A 1 209 ? -0.495 -30.763 15.712 1.00 85.81 209 VAL A N 1
ATOM 1673 C CA . VAL A 1 209 ? 0.910 -30.432 15.393 1.00 85.81 209 VAL A CA 1
ATOM 1674 C C . VAL A 1 209 ? 1.071 -29.130 14.601 1.00 85.81 209 VAL A C 1
ATOM 1676 O O . VAL A 1 209 ? 2.198 -28.692 14.361 1.00 85.81 209 VAL A O 1
ATOM 1679 N N . HIS A 1 210 ? -0.032 -28.499 14.195 1.00 86.06 210 HIS A N 1
ATOM 1680 C CA . HIS A 1 210 ? -0.052 -27.253 13.437 1.00 86.06 210 HIS A CA 1
ATOM 1681 C C . HIS A 1 210 ? -1.126 -26.300 13.976 1.00 86.06 210 HIS A C 1
ATOM 1683 O O . HIS A 1 210 ? -2.318 -26.584 13.904 1.00 86.06 210 HIS A O 1
ATOM 1689 N N . GLY A 1 211 ? -0.694 -25.128 14.446 1.00 80.69 211 GLY A N 1
ATOM 1690 C CA . GLY A 1 211 ? -1.569 -24.094 15.004 1.00 80.69 211 GLY A CA 1
ATOM 1691 C C . GLY A 1 211 ? -1.472 -23.952 16.525 1.00 80.69 211 GLY A C 1
ATOM 1692 O O . GLY A 1 211 ? -0.717 -24.656 17.202 1.00 80.69 211 GLY A O 1
ATOM 1693 N N . GLY A 1 212 ? -2.194 -22.970 17.070 1.00 78.25 212 GLY A N 1
ATOM 1694 C CA . GLY A 1 212 ? -2.199 -22.667 18.504 1.00 78.25 212 GLY A CA 1
ATOM 1695 C C . GLY A 1 212 ? -0.788 -22.483 19.080 1.00 78.25 212 GLY A C 1
ATOM 1696 O O . GLY A 1 212 ? 0.048 -21.780 18.511 1.00 78.25 212 GLY A O 1
ATOM 1697 N N . ARG A 1 213 ? -0.504 -23.153 20.205 1.00 74.25 213 ARG A N 1
ATOM 1698 C CA . ARG A 1 213 ? 0.814 -23.111 20.874 1.00 74.25 213 ARG A CA 1
ATOM 1699 C C . ARG A 1 213 ? 1.900 -23.926 20.168 1.00 74.25 213 ARG A C 1
ATOM 1701 O O . ARG A 1 213 ? 3.075 -23.698 20.434 1.00 74.25 213 ARG A O 1
ATOM 1708 N N . MET A 1 214 ? 1.522 -24.837 19.271 1.00 78.19 214 MET A N 1
ATOM 1709 C CA . MET A 1 214 ? 2.467 -25.618 18.462 1.00 78.19 214 MET A CA 1
ATOM 1710 C C . MET A 1 214 ? 3.013 -24.808 17.281 1.00 78.19 214 MET A C 1
ATOM 1712 O O . MET A 1 214 ? 4.045 -25.155 16.715 1.00 78.19 214 MET A O 1
ATOM 1716 N N . GLY A 1 215 ? 2.361 -23.687 16.954 1.00 82.19 215 GLY A N 1
ATOM 1717 C CA . GLY A 1 215 ? 2.803 -22.736 15.945 1.00 82.19 215 GLY A CA 1
ATOM 1718 C C . GLY A 1 215 ? 2.460 -23.143 14.510 1.00 82.19 215 GLY A C 1
ATOM 1719 O O . GLY A 1 215 ? 2.176 -24.297 14.192 1.00 82.19 215 GLY A O 1
ATOM 1720 N N . HIS A 1 216 ? 2.492 -22.157 13.613 1.00 86.56 216 HIS A N 1
ATOM 1721 C CA . HIS A 1 216 ? 2.196 -22.331 12.188 1.00 86.56 216 HIS A CA 1
ATOM 1722 C C . HIS A 1 216 ? 3.471 -22.622 11.381 1.00 86.56 216 HIS A C 1
ATOM 1724 O O . HIS A 1 216 ? 4.035 -21.759 10.705 1.00 86.56 216 HIS A O 1
ATOM 1730 N N . HIS A 1 217 ? 3.971 -23.854 11.484 1.00 85.50 217 HIS A N 1
ATOM 1731 C CA . HIS A 1 217 ? 5.177 -24.300 10.778 1.00 85.50 217 HIS A CA 1
ATOM 1732 C C . HIS A 1 217 ? 4.937 -24.618 9.287 1.00 85.50 217 HIS A C 1
ATOM 1734 O O . HIS A 1 217 ? 3.809 -24.728 8.819 1.00 85.50 217 HIS A O 1
ATOM 1740 N N . GLY A 1 218 ? 6.017 -24.714 8.499 1.00 81.94 218 GLY A N 1
ATOM 1741 C CA . GLY A 1 218 ? 5.965 -25.191 7.108 1.00 81.94 218 GLY A CA 1
ATOM 1742 C C . GLY A 1 218 ? 5.873 -26.712 6.998 1.00 81.94 218 GLY A C 1
ATOM 1743 O O . GLY A 1 218 ? 6.260 -27.416 7.929 1.00 81.94 218 GLY A O 1
ATOM 1744 N N . ALA A 1 219 ? 5.423 -27.201 5.837 1.00 85.44 219 ALA A N 1
ATOM 1745 C CA . ALA A 1 219 ? 5.047 -28.600 5.605 1.00 85.44 219 ALA A CA 1
ATOM 1746 C C . ALA A 1 219 ? 6.079 -29.621 6.074 1.00 85.44 219 ALA A C 1
ATOM 1748 O O . ALA A 1 219 ? 5.750 -30.486 6.877 1.00 85.44 219 ALA A O 1
ATOM 1749 N N . ARG A 1 220 ? 7.351 -29.463 5.689 1.00 85.00 220 ARG A N 1
ATOM 1750 C CA . ARG A 1 220 ? 8.423 -30.383 6.108 1.00 85.00 220 ARG A CA 1
ATOM 1751 C C . ARG A 1 220 ? 8.577 -30.474 7.630 1.00 85.00 220 ARG A C 1
ATOM 1753 O O . ARG A 1 220 ? 8.763 -31.560 8.168 1.00 85.00 220 ARG A O 1
ATOM 1760 N N . LYS A 1 221 ? 8.490 -29.341 8.338 1.00 85.69 221 LYS A N 1
ATOM 1761 C CA . LYS A 1 221 ? 8.623 -29.310 9.802 1.00 85.69 221 LYS A CA 1
ATOM 1762 C C . LYS A 1 221 ? 7.369 -29.855 10.486 1.00 85.69 221 LYS A C 1
ATOM 1764 O O . LYS A 1 221 ? 7.499 -30.603 11.447 1.00 85.69 221 LYS A O 1
ATOM 1769 N N . THR A 1 222 ? 6.183 -29.526 9.976 1.00 87.62 222 THR A N 1
ATOM 1770 C CA . THR A 1 222 ? 4.917 -30.091 10.463 1.00 87.62 222 THR A CA 1
ATOM 1771 C C . THR A 1 222 ? 4.876 -31.609 10.277 1.00 87.62 222 THR A C 1
ATOM 1773 O O . THR A 1 222 ? 4.531 -32.314 11.216 1.00 87.62 222 THR A O 1
ATOM 1776 N N . TRP A 1 223 ? 5.318 -32.129 9.129 1.00 89.50 223 TRP A N 1
ATOM 1777 C CA . TRP A 1 223 ? 5.401 -33.570 8.874 1.00 89.50 223 TRP A CA 1
ATOM 1778 C C . TRP A 1 223 ? 6.399 -34.273 9.804 1.00 89.50 223 TRP A C 1
ATOM 1780 O O . TRP A 1 223 ? 6.107 -35.341 10.335 1.00 89.50 223 TRP A O 1
ATOM 1790 N N . LYS A 1 224 ? 7.548 -33.643 10.089 1.00 87.56 224 LYS A N 1
ATOM 1791 C CA . LYS A 1 224 ? 8.501 -34.165 11.078 1.00 87.56 224 LYS A CA 1
ATOM 1792 C C . LYS A 1 224 ? 7.889 -34.238 12.484 1.00 87.56 224 LYS A C 1
ATOM 1794 O O . LYS A 1 224 ? 7.992 -35.275 13.126 1.00 87.56 224 LYS A O 1
ATOM 1799 N N . LEU A 1 225 ? 7.208 -33.179 12.930 1.00 86.25 225 LEU A N 1
ATOM 1800 C CA . LEU A 1 225 ? 6.515 -33.163 14.226 1.00 86.25 225 LEU A CA 1
ATOM 1801 C C . LEU A 1 225 ? 5.407 -34.218 14.296 1.00 86.25 225 LEU A C 1
ATOM 1803 O O . LEU A 1 225 ? 5.248 -34.858 15.330 1.00 86.25 225 LEU A O 1
ATOM 1807 N N . LEU A 1 226 ? 4.677 -34.421 13.198 1.00 88.94 226 LEU A N 1
ATOM 1808 C CA . LEU A 1 226 ? 3.650 -35.453 13.077 1.00 88.94 226 LEU A CA 1
ATOM 1809 C C . LEU A 1 226 ? 4.245 -36.859 13.245 1.00 88.94 226 LEU A C 1
ATOM 1811 O O . LEU A 1 226 ? 3.709 -37.652 14.011 1.00 88.94 226 LEU A O 1
ATOM 1815 N N . ASN A 1 227 ? 5.386 -37.142 12.605 1.00 87.31 227 ASN A N 1
ATOM 1816 C CA . ASN A 1 227 ? 6.112 -38.407 12.776 1.00 87.31 227 ASN A CA 1
ATOM 1817 C C . ASN A 1 227 ? 6.645 -38.599 14.204 1.00 87.31 227 ASN A C 1
ATOM 1819 O O . ASN A 1 227 ? 6.639 -39.718 14.706 1.00 87.31 227 ASN A O 1
ATOM 1823 N N . GLU A 1 228 ? 7.111 -37.525 14.848 1.00 86.00 228 GLU A N 1
ATOM 1824 C CA . GLU A 1 228 ? 7.639 -37.567 16.218 1.00 86.00 228 GLU A CA 1
ATOM 1825 C C . GLU A 1 228 ? 6.535 -37.792 17.264 1.00 86.00 228 GLU A C 1
ATOM 1827 O O . GLU A 1 228 ? 6.725 -38.569 18.196 1.00 86.00 228 GLU A O 1
ATOM 1832 N N . HIS A 1 229 ? 5.383 -37.126 17.122 1.00 84.56 229 HIS A N 1
ATOM 1833 C CA . HIS A 1 229 ? 4.297 -37.175 18.111 1.00 84.56 229 HIS A CA 1
ATOM 1834 C C . HIS A 1 229 ? 3.313 -38.328 17.869 1.00 84.56 229 HIS A C 1
ATOM 1836 O O . HIS A 1 229 ? 2.688 -38.797 18.819 1.00 84.56 229 HIS A O 1
ATOM 1842 N N . PHE A 1 230 ? 3.165 -38.783 16.620 1.00 86.00 230 PHE A N 1
ATOM 1843 C CA . PHE A 1 230 ? 2.214 -39.827 16.222 1.00 86.00 230 PHE A CA 1
ATOM 1844 C C . PHE A 1 230 ? 2.865 -40.862 15.289 1.00 86.00 230 PHE A C 1
ATOM 1846 O O . PHE A 1 230 ? 2.456 -40.993 14.134 1.00 86.00 230 PHE A O 1
ATOM 1853 N N . PRO A 1 231 ? 3.882 -41.612 15.744 1.00 79.56 231 PRO A N 1
ATOM 1854 C CA . PRO A 1 231 ? 4.529 -42.623 14.910 1.00 79.56 231 PRO A CA 1
ATOM 1855 C C . PRO A 1 231 ? 3.496 -43.631 14.374 1.00 79.56 231 PRO A C 1
ATOM 1857 O O . PRO A 1 231 ? 2.667 -44.136 15.126 1.00 79.56 231 PRO A O 1
ATOM 1860 N N . GLY A 1 232 ? 3.522 -43.898 13.062 1.00 77.31 232 GLY A N 1
ATOM 1861 C CA . GLY A 1 232 ? 2.594 -44.828 12.398 1.00 77.31 232 GLY A CA 1
ATOM 1862 C C . GLY A 1 232 ? 1.324 -44.209 11.789 1.00 77.31 232 GLY A C 1
ATOM 1863 O O . GLY A 1 232 ? 0.472 -44.954 11.315 1.00 77.31 232 GLY A O 1
ATOM 1864 N N . HIS A 1 233 ? 1.188 -42.875 11.753 1.00 80.12 233 HIS A N 1
ATOM 1865 C CA . HIS A 1 233 ? -0.011 -42.172 11.247 1.00 80.12 233 HIS A CA 1
ATOM 1866 C C . HIS A 1 233 ? -0.331 -42.367 9.746 1.00 80.12 233 HIS A C 1
ATOM 1868 O O . HIS A 1 233 ? -1.468 -42.145 9.340 1.00 80.12 233 HIS A O 1
ATOM 1874 N N . ARG A 1 234 ? 0.633 -42.815 8.924 1.00 83.38 234 ARG A N 1
ATOM 1875 C CA . ARG A 1 234 ? 0.506 -43.076 7.466 1.00 83.38 234 ARG A CA 1
ATOM 1876 C C . ARG A 1 234 ? 0.052 -41.881 6.595 1.00 83.38 234 ARG A C 1
ATOM 1878 O O . ARG A 1 234 ? -0.362 -42.079 5.458 1.00 83.38 234 ARG A O 1
ATOM 1885 N N . ILE A 1 235 ? 0.169 -40.643 7.075 1.00 84.81 235 ILE A N 1
ATOM 1886 C CA . ILE A 1 235 ? -0.154 -39.412 6.335 1.00 84.81 235 ILE A CA 1
ATOM 1887 C C . ILE A 1 235 ? 1.056 -38.980 5.477 1.00 84.81 235 ILE A C 1
ATOM 1889 O O . ILE A 1 235 ? 2.135 -38.689 6.010 1.00 84.81 235 ILE A O 1
ATOM 1893 N N . PRO A 1 236 ? 0.920 -38.902 4.142 1.00 88.12 236 PRO A N 1
ATOM 1894 C CA . PRO A 1 236 ? 2.009 -38.474 3.269 1.00 88.12 236 PRO A CA 1
ATOM 1895 C C . PRO A 1 236 ? 2.244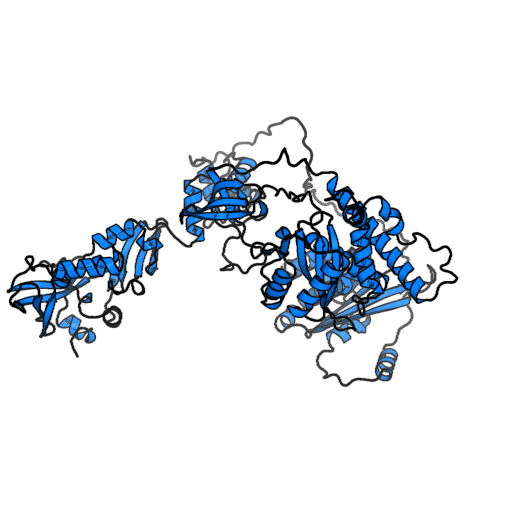 -36.958 3.357 1.00 88.12 236 PRO A C 1
ATOM 1897 O O . PRO A 1 236 ? 1.336 -36.185 3.663 1.00 88.12 236 PRO A O 1
ATOM 1900 N N . LEU A 1 237 ? 3.462 -36.514 3.022 1.00 85.12 237 LEU A N 1
ATOM 1901 C CA . LEU A 1 237 ? 3.843 -35.093 3.044 1.00 85.12 237 LEU A CA 1
ATOM 1902 C C . LEU A 1 237 ? 2.897 -34.214 2.208 1.00 85.12 237 LEU A C 1
ATOM 1904 O O . LEU A 1 237 ? 2.556 -33.119 2.641 1.00 85.12 237 LEU A O 1
ATOM 1908 N N . ARG A 1 238 ? 2.415 -34.720 1.068 1.00 85.06 238 ARG A N 1
ATOM 1909 C CA . ARG A 1 238 ? 1.466 -34.015 0.196 1.00 85.06 238 ARG A CA 1
ATOM 1910 C C . ARG A 1 238 ? 0.172 -33.615 0.915 1.00 85.06 238 ARG A C 1
ATOM 1912 O O . ARG A 1 238 ? -0.295 -32.498 0.744 1.00 85.06 238 ARG A O 1
ATOM 1919 N N . VAL A 1 239 ? -0.374 -34.483 1.769 1.00 86.00 239 VAL A N 1
ATOM 1920 C CA . VAL A 1 239 ? -1.587 -34.170 2.549 1.00 86.00 239 VAL A CA 1
ATOM 1921 C C . VAL A 1 239 ? -1.296 -33.080 3.585 1.00 86.00 239 VAL A C 1
ATOM 1923 O O . VAL A 1 239 ? -2.137 -32.225 3.845 1.00 86.00 239 VAL A O 1
ATOM 1926 N N . VAL A 1 240 ? -0.078 -33.048 4.138 1.00 87.44 240 VAL A N 1
ATOM 1927 C CA . VAL A 1 240 ? 0.368 -31.958 5.023 1.00 87.44 240 VAL A CA 1
ATOM 1928 C C . VAL A 1 240 ? 0.520 -30.640 4.255 1.00 87.44 240 VAL A C 1
ATOM 1930 O O . VAL A 1 240 ? 0.191 -29.581 4.785 1.00 87.44 240 VAL A O 1
ATOM 1933 N N . GLU A 1 241 ? 1.013 -30.680 3.016 1.00 85.81 241 GLU A N 1
ATOM 1934 C CA . GLU A 1 241 ? 1.103 -29.505 2.140 1.00 85.81 241 GLU A CA 1
ATOM 1935 C C . GLU A 1 241 ? -0.283 -28.956 1.796 1.00 85.81 241 GLU A C 1
ATOM 1937 O O . GLU A 1 241 ? -0.513 -27.758 1.968 1.00 85.81 241 GLU A O 1
ATOM 1942 N N . GLU A 1 242 ? -1.214 -29.830 1.406 1.00 86.06 242 GLU A N 1
ATOM 1943 C CA . GLU A 1 242 ? -2.612 -29.486 1.137 1.00 86.06 242 GLU A CA 1
ATOM 1944 C C . GLU A 1 242 ? -3.273 -28.880 2.389 1.00 86.06 242 GLU A C 1
ATOM 1946 O O . GLU A 1 242 ? -3.833 -27.786 2.315 1.00 86.06 242 GLU A O 1
ATOM 1951 N N . PHE A 1 243 ? -3.090 -29.488 3.565 1.00 87.25 243 PHE A N 1
ATOM 1952 C CA . PHE A 1 243 ? -3.591 -28.964 4.842 1.00 87.25 243 PHE A CA 1
ATOM 1953 C C . PHE A 1 243 ? -3.033 -27.573 5.195 1.00 87.25 243 PHE A C 1
ATOM 1955 O O . PHE A 1 243 ? -3.746 -26.696 5.679 1.00 87.25 243 PHE A O 1
ATOM 1962 N N . ILE A 1 244 ? -1.744 -27.326 4.952 1.00 86.38 244 ILE A N 1
ATOM 1963 C CA . ILE A 1 244 ? -1.148 -26.006 5.210 1.00 86.38 244 ILE A CA 1
ATOM 1964 C C . ILE A 1 244 ? -1.603 -24.981 4.167 1.00 86.38 244 ILE A C 1
ATOM 1966 O O . ILE A 1 244 ? -1.735 -23.802 4.502 1.00 86.38 244 ILE A O 1
ATOM 1970 N N . SER A 1 245 ? -1.853 -25.406 2.926 1.00 83.81 245 SER A N 1
ATOM 1971 C CA . SER A 1 245 ? -2.391 -24.540 1.872 1.00 83.81 245 SER A CA 1
ATOM 1972 C C . SER A 1 245 ? -3.835 -24.109 2.149 1.00 83.81 245 SER A C 1
ATOM 1974 O O . SER A 1 245 ? -4.180 -22.965 1.866 1.00 83.81 245 SER A O 1
ATOM 1976 N N . SER A 1 246 ? -4.639 -24.962 2.796 1.00 85.94 246 SER A N 1
ATOM 1977 C CA . SER A 1 246 ? -5.993 -24.640 3.265 1.00 85.94 246 SER A CA 1
ATOM 1978 C C . SER A 1 246 ? -6.024 -23.987 4.653 1.00 85.94 246 SER A C 1
ATOM 1980 O O . SER A 1 246 ? -7.039 -23.426 5.059 1.00 85.94 246 SER A O 1
ATOM 1982 N N . CYS A 1 247 ? -4.904 -23.944 5.382 1.00 87.44 247 CYS A N 1
ATOM 1983 C CA . CYS A 1 247 ? -4.839 -23.270 6.677 1.00 87.44 247 CYS A CA 1
ATOM 1984 C C . CYS A 1 247 ? -5.058 -21.754 6.535 1.00 87.44 247 CYS A C 1
ATOM 1986 O O . CYS A 1 247 ? -4.223 -21.024 5.989 1.00 87.44 247 CYS A O 1
ATOM 1988 N N . ALA A 1 248 ? -6.152 -21.254 7.110 1.00 86.25 248 ALA A N 1
ATOM 1989 C CA . ALA A 1 248 ? -6.581 -19.871 6.932 1.00 86.25 248 ALA A CA 1
ATOM 1990 C C . ALA A 1 248 ? -5.571 -18.811 7.423 1.00 86.25 248 ALA A C 1
ATOM 1992 O O . ALA A 1 248 ? -5.440 -17.744 6.822 1.00 86.25 248 ALA A O 1
ATOM 1993 N N . LEU A 1 249 ? -4.822 -19.098 8.495 1.00 86.38 249 LEU A N 1
ATOM 1994 C CA . LEU A 1 249 ? -3.807 -18.180 9.029 1.00 86.38 249 LEU A CA 1
ATOM 1995 C C . LEU A 1 249 ? -2.525 -18.190 8.188 1.00 86.38 249 LEU A C 1
ATOM 1997 O O . LEU A 1 249 ? -1.980 -17.128 7.884 1.00 86.38 249 LEU A O 1
ATOM 2001 N N . CYS A 1 250 ? -2.073 -19.369 7.749 1.00 87.56 250 CYS A N 1
ATOM 2002 C CA . CYS A 1 250 ? -0.910 -19.489 6.866 1.00 87.56 250 CYS A CA 1
ATOM 2003 C C . CYS A 1 250 ? -1.150 -18.797 5.521 1.00 87.56 250 CYS A C 1
ATOM 2005 O O . CYS A 1 250 ? -0.253 -18.111 5.023 1.00 87.56 250 CYS A O 1
ATOM 2007 N N . GLN A 1 251 ? -2.368 -18.901 4.982 1.00 87.81 251 GLN A N 1
ATOM 2008 C CA . GLN A 1 251 ? -2.778 -18.162 3.792 1.00 87.81 251 GLN A CA 1
ATOM 2009 C C . GLN A 1 251 ? -2.707 -16.644 4.002 1.00 87.81 251 GLN A C 1
ATOM 2011 O O . GLN A 1 251 ? -2.340 -15.928 3.077 1.00 87.81 251 GLN A O 1
ATOM 2016 N N . LYS A 1 252 ? -2.990 -16.114 5.197 1.00 85.75 252 LYS A N 1
ATOM 2017 C CA . LYS A 1 252 ? -2.951 -14.659 5.443 1.00 85.75 252 LYS A CA 1
ATOM 2018 C C . LYS A 1 252 ? -1.569 -14.089 5.758 1.00 85.75 252 LYS A C 1
ATOM 2020 O O . LYS A 1 252 ? -1.339 -12.893 5.561 1.00 85.75 252 LYS A O 1
ATOM 2025 N N . ASP A 1 253 ? -0.655 -14.928 6.225 1.00 83.12 253 ASP A N 1
ATOM 2026 C CA . ASP A 1 253 ? 0.716 -14.533 6.551 1.00 83.12 253 ASP A CA 1
ATOM 2027 C C . ASP A 1 253 ? 1.662 -14.645 5.343 1.00 83.12 253 ASP A C 1
ATOM 2029 O O . ASP A 1 253 ? 2.425 -13.723 5.037 1.00 83.12 253 ASP A O 1
ATOM 2033 N N . ARG A 1 254 ? 1.596 -15.758 4.598 1.00 75.44 254 ARG A N 1
ATOM 2034 C CA . ARG A 1 254 ? 2.599 -16.076 3.573 1.00 75.44 254 ARG A CA 1
ATOM 2035 C C . ARG A 1 254 ? 2.376 -15.328 2.265 1.00 75.44 254 ARG A C 1
ATOM 2037 O O . ARG A 1 254 ? 1.355 -15.479 1.595 1.00 75.44 254 ARG A O 1
ATOM 2044 N N . LEU A 1 255 ? 3.413 -14.602 1.848 1.00 65.50 255 LEU A N 1
ATOM 2045 C CA . LEU A 1 255 ? 3.495 -13.938 0.542 1.00 65.50 255 LEU A CA 1
ATOM 2046 C C . LEU A 1 255 ? 3.765 -14.908 -0.622 1.00 65.50 255 LEU A C 1
ATOM 2048 O O . LEU A 1 255 ? 3.395 -14.602 -1.745 1.00 65.50 255 LEU A O 1
ATOM 2052 N N . GLY A 1 256 ? 4.395 -16.060 -0.361 1.00 58.25 256 GLY A N 1
ATOM 2053 C CA . GLY A 1 256 ? 4.824 -17.013 -1.397 1.00 58.25 256 GLY A CA 1
ATOM 2054 C C . GLY A 1 256 ? 3.757 -17.994 -1.901 1.00 58.25 256 GLY A C 1
ATOM 2055 O O . GLY A 1 256 ? 4.049 -18.766 -2.803 1.00 58.25 256 GLY A O 1
ATOM 2056 N N . MET A 1 257 ? 2.546 -17.995 -1.334 1.00 58.69 257 MET A N 1
ATOM 2057 C CA . MET A 1 257 ? 1.406 -18.746 -1.884 1.00 58.69 257 MET A CA 1
ATOM 2058 C C . MET A 1 257 ? 0.696 -17.849 -2.905 1.00 58.69 257 MET A C 1
ATOM 2060 O O . MET A 1 257 ? -0.152 -17.032 -2.532 1.00 58.69 257 MET A O 1
ATOM 2064 N N . THR A 1 258 ? 1.149 -17.915 -4.159 1.00 58.31 258 THR A N 1
ATOM 2065 C CA . THR A 1 258 ? 0.798 -16.983 -5.240 1.00 58.31 258 THR A CA 1
ATOM 2066 C C . THR A 1 258 ? -0.204 -17.588 -6.222 1.00 58.31 258 THR A C 1
ATOM 2068 O O . THR A 1 258 ? 0.128 -17.825 -7.379 1.00 58.31 258 THR A O 1
ATOM 2071 N N . ASP A 1 259 ? -1.448 -17.773 -5.789 1.00 67.12 259 ASP A N 1
ATOM 2072 C CA . ASP A 1 259 ? -2.575 -18.100 -6.681 1.00 67.12 259 ASP A CA 1
ATOM 2073 C C . ASP A 1 259 ? -3.280 -16.819 -7.164 1.00 67.12 259 ASP A C 1
ATOM 2075 O O . ASP A 1 259 ? -4.506 -16.705 -7.158 1.00 67.12 259 ASP A O 1
ATOM 2079 N N . ALA A 1 260 ? -2.484 -15.798 -7.504 1.00 70.38 260 ALA A N 1
ATOM 2080 C CA . ALA A 1 260 ? -2.976 -14.512 -7.984 1.00 70.38 260 ALA A CA 1
ATOM 2081 C C . ALA A 1 260 ? -3.169 -14.555 -9.504 1.00 70.38 260 ALA A C 1
ATOM 2083 O O . ALA A 1 260 ? -2.284 -14.978 -10.253 1.00 70.38 260 ALA A O 1
ATOM 2084 N N . LEU A 1 261 ? -4.322 -14.082 -9.973 1.00 76.69 261 LEU A N 1
ATOM 2085 C CA . LEU A 1 261 ? -4.571 -13.927 -11.402 1.00 76.69 261 LEU A CA 1
ATOM 2086 C C . LEU A 1 261 ? -3.744 -12.764 -11.967 1.00 76.69 261 LEU A C 1
ATOM 2088 O O . LEU A 1 261 ? -3.652 -11.694 -11.365 1.00 76.69 261 LEU A O 1
ATOM 2092 N N . GLN A 1 262 ? -3.161 -12.958 -13.151 1.00 71.00 262 GLN A N 1
ATOM 2093 C CA . GLN A 1 262 ? -2.412 -11.894 -13.819 1.00 71.00 262 GLN A CA 1
ATOM 2094 C C . GLN A 1 262 ? -3.357 -10.811 -14.379 1.00 71.00 262 GLN A C 1
ATOM 2096 O O . GLN A 1 262 ? -4.459 -11.138 -14.832 1.00 71.00 262 GLN A O 1
ATOM 2101 N N . PRO A 1 263 ? -2.955 -9.530 -14.381 1.00 67.25 263 PRO A N 1
ATOM 2102 C CA . PRO A 1 263 ? -3.743 -8.447 -14.958 1.00 67.25 263 PRO A CA 1
ATOM 2103 C C . PRO A 1 263 ? -3.666 -8.438 -16.484 1.00 67.25 263 PRO A C 1
ATOM 2105 O O . PRO A 1 263 ? -2.660 -8.802 -17.092 1.00 67.25 263 PRO A O 1
ATOM 2108 N N . VAL A 1 264 ? -4.729 -7.949 -17.119 1.00 64.31 264 VAL A N 1
ATOM 2109 C CA . VAL A 1 264 ? -4.768 -7.691 -18.559 1.00 64.31 264 VAL A CA 1
ATOM 2110 C C . VAL A 1 264 ? -4.619 -6.195 -18.798 1.00 64.31 264 VAL A C 1
ATOM 2112 O O . VAL A 1 264 ? -5.555 -5.421 -18.586 1.00 64.31 264 VAL A O 1
ATOM 2115 N N . TYR A 1 265 ? -3.464 -5.770 -19.297 1.00 59.03 265 TYR A N 1
ATOM 2116 C CA . TYR A 1 265 ? -3.278 -4.394 -19.750 1.00 59.03 265 TYR A CA 1
ATOM 2117 C C . TYR A 1 265 ? -3.842 -4.243 -21.165 1.00 59.03 265 TYR A C 1
ATOM 2119 O O . TYR A 1 265 ? -3.279 -4.736 -22.142 1.00 59.03 265 TYR A O 1
ATOM 2127 N N . ARG A 1 266 ? -4.992 -3.573 -21.290 1.00 48.44 266 ARG A N 1
ATOM 2128 C CA . ARG A 1 266 ? -5.559 -3.197 -22.593 1.00 48.44 266 ARG A CA 1
ATOM 2129 C C . ARG A 1 266 ? -5.231 -1.738 -22.865 1.00 48.44 266 ARG A C 1
ATOM 2131 O O . ARG A 1 266 ? -5.912 -0.855 -22.349 1.00 48.44 266 ARG A O 1
ATOM 2138 N N . THR A 1 267 ? -4.233 -1.475 -23.703 1.00 47.97 267 THR A N 1
ATOM 2139 C CA . THR A 1 267 ? -4.043 -0.132 -24.260 1.00 47.97 267 THR A CA 1
ATOM 2140 C C . THR A 1 267 ? -5.314 0.279 -25.011 1.00 47.97 267 THR A C 1
ATOM 2142 O O . THR A 1 267 ? -5.673 -0.321 -26.026 1.00 47.97 267 THR A O 1
ATOM 2145 N N . LEU A 1 268 ? -6.007 1.312 -24.524 1.00 41.38 268 LEU A N 1
ATOM 2146 C CA . LEU A 1 268 ? -7.146 1.919 -25.214 1.00 41.38 268 LEU A CA 1
ATOM 2147 C C . LEU A 1 268 ? -6.661 2.609 -26.498 1.00 41.38 268 LEU A C 1
ATOM 2149 O O . LEU A 1 268 ? -6.098 3.705 -26.457 1.00 41.38 268 LEU A O 1
ATOM 2153 N N . LYS A 1 269 ? -6.899 1.979 -27.654 1.00 44.28 269 LYS A N 1
ATOM 2154 C CA . LYS A 1 269 ? -6.681 2.608 -28.962 1.00 44.28 269 LYS A CA 1
ATOM 2155 C C . LYS A 1 269 ? -7.783 3.632 -29.217 1.00 44.28 269 LYS A C 1
ATOM 2157 O O . LYS A 1 269 ? -8.938 3.278 -29.437 1.00 44.28 269 LYS A O 1
ATOM 2162 N N . HIS A 1 270 ? -7.422 4.908 -29.206 1.00 48.50 270 HIS A N 1
ATOM 2163 C CA . HIS A 1 270 ? -8.303 5.979 -29.649 1.00 48.50 270 HIS A CA 1
ATOM 2164 C C . HIS A 1 270 ? -8.079 6.175 -31.150 1.00 48.50 270 HIS A C 1
ATOM 2166 O O . HIS A 1 270 ? -6.986 6.543 -31.562 1.00 48.50 270 HIS A O 1
ATOM 2172 N N . GLY A 1 271 ? -9.100 5.918 -31.974 1.00 47.75 271 GLY A N 1
ATOM 2173 C CA . GLY A 1 271 ? -8.987 5.966 -33.441 1.00 47.75 271 GLY A CA 1
ATOM 2174 C C . GLY A 1 271 ? -8.692 7.350 -34.040 1.00 47.75 271 GLY A C 1
ATOM 2175 O O . GLY A 1 271 ? -8.462 7.446 -35.239 1.00 47.75 271 GLY A O 1
ATOM 2176 N N . ASN A 1 272 ? -8.681 8.417 -33.232 1.00 64.69 272 ASN A N 1
ATOM 2177 C CA . ASN A 1 272 ? -8.363 9.775 -33.670 1.00 64.69 272 ASN A CA 1
ATOM 2178 C C . ASN A 1 272 ? -7.139 10.313 -32.911 1.00 64.69 272 ASN A C 1
ATOM 2180 O O . ASN A 1 272 ? -7.158 10.413 -31.680 1.00 64.69 272 ASN A O 1
ATOM 2184 N N . LYS A 1 273 ? -6.103 10.715 -33.660 1.00 66.62 273 LYS A N 1
ATOM 2185 C CA . LYS A 1 273 ? -4.851 11.271 -33.126 1.00 66.62 273 LYS A CA 1
ATOM 2186 C C . LYS A 1 273 ? -5.022 12.551 -32.304 1.00 66.62 273 LYS A C 1
ATOM 2188 O O . LYS A 1 273 ? -4.178 12.821 -31.463 1.00 66.62 273 LYS A O 1
ATOM 2193 N N . ARG A 1 274 ? -6.119 13.296 -32.495 1.00 78.00 274 ARG A N 1
ATOM 2194 C CA . ARG A 1 274 ? -6.425 14.549 -31.772 1.00 78.00 274 ARG A CA 1
ATOM 2195 C C . ARG A 1 274 ? -7.335 14.382 -30.556 1.00 78.00 274 ARG A C 1
ATOM 2197 O O . ARG A 1 274 ? -7.727 15.363 -29.931 1.00 78.00 274 ARG A O 1
ATOM 2204 N N . ARG A 1 275 ? -7.694 13.147 -30.210 1.00 79.06 275 ARG A N 1
ATOM 2205 C CA . ARG A 1 275 ? -8.691 12.910 -29.166 1.00 79.06 275 ARG A CA 1
ATOM 2206 C C . ARG A 1 275 ? -8.170 13.220 -27.769 1.00 79.06 275 ARG A C 1
ATOM 2208 O O . ARG A 1 275 ? -8.885 13.829 -26.990 1.00 79.06 275 ARG A O 1
ATOM 2215 N N . MET A 1 276 ? -6.964 12.771 -27.431 1.00 84.00 276 MET A N 1
ATOM 2216 C CA . MET A 1 276 ? -6.567 12.712 -26.026 1.00 84.00 276 MET A CA 1
ATOM 2217 C C . MET A 1 276 ? -5.068 12.875 -25.818 1.00 84.00 276 MET A C 1
ATOM 2219 O O . MET A 1 276 ? -4.266 12.188 -26.460 1.00 84.00 276 MET A O 1
ATOM 2223 N N . VAL A 1 277 ? -4.720 13.739 -24.869 1.00 89.06 277 VAL A N 1
ATOM 2224 C CA . VAL A 1 277 ? -3.355 13.986 -24.412 1.00 89.06 277 VAL A CA 1
ATOM 2225 C C . VAL A 1 277 ? -3.275 13.793 -22.897 1.00 89.06 277 VAL A C 1
ATOM 2227 O O . VAL A 1 277 ? -4.164 14.229 -22.172 1.00 89.06 277 VAL A O 1
ATOM 2230 N N . GLY A 1 278 ? -2.241 13.097 -22.437 1.00 89.06 278 GLY A N 1
ATOM 2231 C CA . GLY A 1 278 ? -1.923 12.912 -21.026 1.00 89.06 278 GLY A CA 1
ATOM 2232 C C . GLY A 1 278 ? -0.803 13.860 -20.613 1.00 89.06 278 GLY A C 1
ATOM 2233 O O . GLY A 1 278 ? 0.127 14.070 -21.394 1.00 89.06 278 GLY A O 1
ATOM 2234 N N . VAL A 1 279 ? -0.887 14.424 -19.411 1.00 89.19 279 VAL A N 1
ATOM 2235 C CA . VAL A 1 279 ? 0.175 15.246 -18.816 1.00 89.19 279 VAL A CA 1
ATOM 2236 C C . VAL A 1 279 ? 0.576 14.681 -17.459 1.00 89.19 279 VAL A C 1
ATOM 2238 O O . VAL A 1 279 ? -0.276 14.237 -16.690 1.00 89.19 279 VAL A O 1
ATOM 2241 N N . ASP A 1 280 ? 1.878 14.677 -17.198 1.00 88.31 280 ASP A N 1
ATOM 2242 C CA . ASP A 1 280 ? 2.473 14.239 -15.939 1.00 88.31 280 ASP A CA 1
ATOM 2243 C C . ASP A 1 280 ? 3.741 15.054 -15.638 1.00 88.31 280 ASP A C 1
ATOM 2245 O O . ASP A 1 280 ? 4.357 15.623 -16.545 1.00 88.31 280 ASP A O 1
ATOM 2249 N N . THR A 1 281 ? 4.151 15.089 -14.373 1.00 87.94 281 THR A N 1
ATOM 2250 C CA . THR A 1 281 ? 5.341 15.813 -13.916 1.00 87.94 281 THR A CA 1
ATOM 2251 C C . THR A 1 281 ? 6.373 14.828 -13.373 1.00 87.94 281 THR A C 1
ATOM 2253 O O . THR A 1 281 ? 6.184 14.208 -12.328 1.00 87.94 281 THR A O 1
ATOM 2256 N N . LEU A 1 282 ? 7.505 14.713 -14.067 1.00 88.69 282 LEU A N 1
ATOM 2257 C CA . LEU A 1 282 ? 8.625 13.847 -13.708 1.00 88.69 282 LEU A CA 1
ATOM 2258 C C . LEU A 1 282 ? 9.690 14.623 -12.924 1.00 88.69 282 LEU A C 1
ATOM 2260 O O . LEU A 1 282 ? 10.202 15.632 -13.399 1.00 88.69 282 LEU A O 1
ATOM 2264 N N . THR A 1 283 ? 10.080 14.123 -11.755 1.00 89.56 283 THR A N 1
ATOM 2265 C CA . THR A 1 283 ? 11.134 14.730 -10.925 1.00 89.56 283 THR A CA 1
ATOM 2266 C C . THR A 1 283 ? 12.517 14.176 -11.279 1.00 89.56 283 THR A C 1
ATOM 2268 O O . THR A 1 283 ? 12.701 12.960 -11.355 1.00 89.56 283 THR A O 1
ATOM 2271 N N . VAL A 1 284 ? 13.507 15.058 -11.433 1.00 84.88 284 VAL A N 1
ATOM 2272 C CA . VAL A 1 284 ? 14.918 14.727 -11.685 1.00 84.88 284 VAL A CA 1
ATOM 2273 C C . VAL A 1 284 ? 15.794 15.457 -10.663 1.00 84.88 284 VAL A C 1
ATOM 2275 O O . VAL A 1 284 ? 15.914 16.679 -10.686 1.00 84.88 284 VAL A O 1
ATOM 2278 N N . THR A 1 285 ? 16.409 14.702 -9.747 1.00 80.88 285 THR A N 1
ATOM 2279 C CA . THR A 1 285 ? 17.285 15.227 -8.682 1.00 80.88 285 THR A CA 1
ATOM 2280 C C . THR A 1 285 ? 18.717 14.703 -8.821 1.00 80.88 285 THR A C 1
ATOM 2282 O O . THR A 1 285 ? 18.872 13.510 -9.096 1.00 80.88 285 THR A O 1
ATOM 2285 N N . PRO A 1 286 ? 19.761 15.507 -8.530 1.00 81.06 286 PRO A N 1
ATOM 2286 C CA . PRO A 1 286 ? 19.730 16.906 -8.083 1.00 81.06 286 PRO A CA 1
ATOM 2287 C C . PRO A 1 286 ? 19.411 17.894 -9.219 1.00 81.06 286 PRO A C 1
ATOM 2289 O O . PRO A 1 286 ? 19.376 17.516 -10.388 1.00 81.06 286 PRO A O 1
ATOM 2292 N N . ALA A 1 287 ? 19.174 19.161 -8.857 1.00 86.31 287 ALA A N 1
ATOM 2293 C CA . ALA A 1 287 ? 18.987 20.232 -9.832 1.00 86.31 287 ALA A CA 1
ATOM 2294 C C . ALA A 1 287 ? 20.198 20.343 -10.755 1.00 86.31 287 ALA A C 1
ATOM 2296 O O . ALA A 1 287 ? 21.338 20.193 -10.308 1.00 86.31 287 ALA A O 1
ATOM 2297 N N . ASP A 1 288 ? 19.954 20.647 -12.023 1.00 87.44 288 ASP A N 1
ATOM 2298 C CA . ASP A 1 288 ? 21.050 20.963 -12.927 1.00 87.44 288 ASP A CA 1
ATOM 2299 C C . ASP A 1 288 ? 21.576 22.392 -12.714 1.00 87.44 288 ASP A C 1
ATOM 2301 O O . ASP A 1 288 ? 21.060 23.162 -11.901 1.00 87.44 288 ASP A O 1
ATOM 2305 N N . LYS A 1 289 ? 22.609 22.780 -13.465 1.00 88.25 289 LYS A N 1
ATOM 2306 C CA . LYS A 1 289 ? 23.216 24.116 -13.379 1.00 88.25 289 LYS A CA 1
ATOM 2307 C C . LYS A 1 289 ? 22.283 25.252 -13.793 1.00 88.25 289 LYS A C 1
ATOM 2309 O O . LYS A 1 289 ? 22.580 26.407 -13.504 1.00 88.25 289 LYS A O 1
ATOM 2314 N N . PHE A 1 290 ? 21.199 24.939 -14.502 1.00 86.25 290 PHE A N 1
ATOM 2315 C CA . PHE A 1 290 ? 20.167 25.903 -14.864 1.00 86.25 290 PHE A CA 1
ATOM 2316 C C . PHE A 1 290 ? 19.104 26.017 -13.762 1.00 86.25 290 PHE A C 1
ATOM 2318 O O . PHE A 1 290 ? 18.271 26.910 -13.824 1.00 86.25 290 PHE A O 1
ATOM 2325 N N . GLY A 1 291 ? 19.152 25.166 -12.732 1.00 85.44 291 GLY A N 1
ATOM 2326 C CA . GLY A 1 291 ? 18.200 25.129 -11.627 1.00 85.44 291 GLY A CA 1
ATOM 2327 C C . GLY A 1 291 ? 16.938 24.328 -11.944 1.00 85.44 291 GLY A C 1
ATOM 2328 O O . GLY A 1 291 ? 15.945 24.474 -11.236 1.00 85.44 291 GLY A O 1
ATOM 2329 N N . ASN A 1 292 ? 16.923 23.537 -13.020 1.00 89.88 292 ASN A N 1
ATOM 2330 C CA . ASN A 1 292 ? 15.785 22.692 -13.379 1.00 89.88 292 ASN A CA 1
ATOM 2331 C C . ASN A 1 292 ? 15.792 21.405 -12.549 1.00 89.88 292 ASN A C 1
ATOM 2333 O O . ASN A 1 292 ? 16.842 20.792 -12.348 1.00 89.88 292 ASN A O 1
ATOM 2337 N N . GLN A 1 293 ? 14.613 21.002 -12.070 1.00 89.94 293 GLN A N 1
ATOM 2338 C CA . GLN A 1 293 ? 14.412 19.815 -11.219 1.00 89.94 293 GLN A CA 1
ATOM 2339 C C . GLN A 1 293 ? 13.236 18.945 -11.674 1.00 89.94 293 GLN A C 1
ATOM 2341 O O . GLN A 1 293 ? 13.058 17.832 -11.179 1.00 89.94 293 GLN A O 1
ATOM 2346 N N . TYR A 1 294 ? 12.423 19.438 -12.607 1.00 91.06 294 TYR A N 1
ATOM 2347 C CA . TYR A 1 294 ? 11.227 18.756 -13.075 1.00 91.06 294 TYR A CA 1
ATOM 2348 C C . TYR A 1 294 ? 11.181 18.751 -14.603 1.00 91.06 294 TYR A C 1
ATOM 2350 O O . TYR A 1 294 ? 11.755 19.614 -15.270 1.00 91.06 294 TYR A O 1
ATOM 2358 N N . ILE A 1 295 ? 10.501 17.756 -15.160 1.00 91.62 295 ILE A N 1
ATOM 2359 C CA . ILE A 1 295 ? 10.170 17.652 -16.576 1.00 91.62 295 ILE A CA 1
ATOM 2360 C C . ILE A 1 295 ? 8.665 17.466 -16.664 1.00 91.62 295 ILE A C 1
ATOM 2362 O O . ILE A 1 295 ? 8.125 16.481 -16.168 1.00 91.62 295 ILE A O 1
ATOM 2366 N N . ILE A 1 296 ? 7.994 18.392 -17.332 1.00 91.88 296 ILE A N 1
ATOM 2367 C CA . ILE A 1 296 ? 6.593 18.244 -17.697 1.00 91.88 296 ILE A CA 1
ATOM 2368 C C . ILE A 1 296 ? 6.542 17.381 -18.949 1.00 91.88 296 ILE A C 1
ATOM 2370 O O . ILE A 1 296 ? 7.098 17.732 -19.996 1.00 91.88 296 ILE A O 1
ATOM 2374 N N . VAL A 1 297 ? 5.917 16.219 -18.809 1.00 91.94 297 VAL A N 1
ATOM 2375 C CA . VAL A 1 297 ? 5.826 15.185 -19.831 1.00 91.94 297 VAL A CA 1
ATOM 2376 C C . VAL A 1 297 ? 4.415 15.201 -20.394 1.00 91.94 297 VAL A C 1
ATOM 2378 O O . VAL A 1 297 ? 3.444 14.951 -19.687 1.00 91.94 297 VAL A O 1
ATOM 2381 N N . ILE A 1 298 ? 4.305 15.483 -21.688 1.00 91.69 298 ILE A N 1
ATOM 2382 C CA . ILE A 1 298 ? 3.038 15.491 -22.416 1.00 91.69 298 ILE A CA 1
ATOM 2383 C C . ILE A 1 298 ? 3.064 14.341 -23.423 1.00 91.69 298 ILE A C 1
ATOM 2385 O O . ILE A 1 298 ? 3.967 14.263 -24.257 1.00 91.69 298 ILE A O 1
ATOM 2389 N N . VAL A 1 299 ? 2.079 13.442 -23.358 1.00 90.06 299 VAL A N 1
ATOM 2390 C CA . VAL A 1 299 ? 1.994 12.254 -24.220 1.00 90.06 299 VAL A CA 1
ATOM 2391 C C . VAL A 1 299 ? 0.663 12.211 -24.956 1.00 90.06 299 VAL A C 1
ATOM 2393 O O . VAL A 1 299 ? -0.409 12.154 -24.357 1.00 90.06 299 VAL A O 1
ATOM 2396 N N . VAL A 1 300 ? 0.708 12.153 -26.283 1.00 88.31 300 VAL A N 1
ATOM 2397 C CA . VAL A 1 300 ? -0.483 11.922 -27.109 1.00 88.31 300 VAL A CA 1
ATOM 2398 C C . VAL A 1 300 ? -0.857 10.444 -27.044 1.00 88.31 300 VAL A C 1
ATOM 2400 O O . VAL A 1 300 ? -0.111 9.592 -27.524 1.00 88.31 300 VAL A O 1
ATOM 2403 N N . HIS A 1 301 ? -2.031 10.104 -26.511 1.00 82.12 301 HIS A N 1
ATOM 2404 C CA . HIS A 1 301 ? -2.388 8.701 -26.252 1.00 82.12 301 HIS A CA 1
ATOM 2405 C C . HIS A 1 301 ? -2.494 7.839 -27.513 1.00 82.12 301 HIS A C 1
ATOM 2407 O O . HIS A 1 301 ? -2.155 6.657 -27.478 1.00 82.12 301 HIS A O 1
ATOM 2413 N N . ALA A 1 302 ? -2.982 8.411 -28.615 1.00 76.88 302 ALA A N 1
ATOM 2414 C CA . ALA A 1 302 ? -3.220 7.678 -29.856 1.00 76.88 302 ALA A CA 1
ATOM 2415 C C . ALA A 1 302 ? -1.922 7.338 -30.604 1.00 76.88 302 ALA A C 1
ATOM 2417 O O . ALA A 1 302 ? -1.793 6.243 -31.145 1.00 76.88 302 ALA A O 1
ATOM 2418 N N . THR A 1 303 ? -0.964 8.268 -30.632 1.00 82.31 303 THR A N 1
ATOM 2419 C CA . THR A 1 303 ? 0.275 8.139 -31.418 1.00 82.31 303 THR A CA 1
ATOM 2420 C C . THR A 1 303 ? 1.492 7.842 -30.555 1.00 82.31 303 THR A C 1
ATOM 2422 O O . THR A 1 303 ? 2.540 7.505 -31.093 1.00 82.31 303 THR A O 1
ATOM 2425 N N . LYS A 1 304 ? 1.361 7.967 -29.228 1.00 85.44 304 LYS A N 1
ATOM 2426 C CA . LYS A 1 304 ? 2.456 7.911 -28.247 1.00 85.44 304 LYS A CA 1
ATOM 2427 C C . LYS A 1 304 ? 3.528 8.969 -28.485 1.00 85.44 304 LYS A C 1
ATOM 2429 O O . LYS A 1 304 ? 4.679 8.775 -28.121 1.00 85.44 304 LYS A O 1
ATOM 2434 N N . PHE A 1 305 ? 3.138 10.081 -29.107 1.00 89.06 305 PHE A N 1
ATOM 2435 C CA . PHE A 1 305 ? 4.027 11.211 -29.345 1.00 89.06 305 PHE A CA 1
ATOM 2436 C C . PHE A 1 305 ? 4.306 11.926 -28.027 1.00 89.06 305 PHE A C 1
ATOM 2438 O O . PHE A 1 305 ? 3.367 12.239 -27.297 1.00 89.06 305 PHE A O 1
ATOM 2445 N N . VAL A 1 306 ? 5.581 12.154 -27.735 1.00 91.88 306 VAL A N 1
ATOM 2446 C CA . VAL A 1 306 ? 6.074 12.689 -26.467 1.00 91.88 306 VAL A CA 1
ATOM 2447 C C . VAL A 1 306 ? 6.624 14.092 -26.673 1.00 91.88 306 VAL A C 1
ATOM 2449 O O . VAL A 1 306 ? 7.398 14.341 -27.600 1.00 91.88 306 VAL A O 1
ATOM 2452 N N . PHE A 1 307 ? 6.271 14.990 -25.763 1.00 94.00 307 PHE A N 1
ATOM 2453 C CA . PHE A 1 307 ? 6.838 16.323 -25.641 1.00 94.00 307 PHE A CA 1
ATOM 2454 C C . PHE A 1 307 ? 7.346 16.536 -24.213 1.00 94.00 307 PHE A C 1
ATOM 2456 O O . PHE A 1 307 ? 6.650 16.211 -23.251 1.00 94.00 307 PHE A O 1
ATOM 2463 N N . LEU A 1 308 ? 8.570 17.049 -24.087 1.00 94.00 308 LEU A N 1
ATOM 2464 C CA . LEU A 1 308 ? 9.276 17.235 -22.823 1.00 94.00 308 LEU A CA 1
ATOM 2465 C C . LEU A 1 308 ? 9.568 18.718 -22.609 1.00 94.00 308 LEU A C 1
ATOM 2467 O O . LEU A 1 308 ? 10.161 19.374 -23.467 1.00 94.00 308 LEU A O 1
ATOM 2471 N N . HIS A 1 309 ? 9.201 19.235 -21.441 1.00 92.56 309 HIS A N 1
ATOM 2472 C CA . HIS A 1 309 ? 9.484 20.613 -21.061 1.00 92.56 309 HIS A CA 1
ATOM 2473 C C . HIS A 1 309 ? 10.166 20.672 -19.687 1.00 92.56 309 HIS A C 1
ATOM 2475 O O . HIS A 1 309 ? 9.566 20.219 -18.715 1.00 92.56 309 HIS A O 1
ATOM 2481 N N . PRO A 1 310 ? 11.404 21.187 -19.573 1.00 93.31 310 PRO A N 1
ATOM 2482 C CA . PRO A 1 310 ? 12.090 21.275 -18.288 1.00 93.31 310 PRO A CA 1
ATOM 2483 C C . PRO A 1 310 ? 11.592 22.476 -17.481 1.00 93.31 310 PRO A C 1
ATOM 2485 O O . PRO A 1 310 ? 11.401 23.551 -18.051 1.00 93.31 310 PRO A O 1
ATOM 2488 N N . THR A 1 311 ? 11.426 22.304 -16.169 1.00 90.44 311 THR A N 1
ATOM 2489 C CA . THR A 1 311 ? 10.970 23.366 -15.263 1.00 90.44 311 THR A CA 1
ATOM 2490 C C . THR A 1 311 ? 11.711 23.364 -13.919 1.00 90.44 311 THR A C 1
ATOM 2492 O O . THR A 1 311 ? 12.197 22.341 -13.418 1.00 90.44 311 THR A O 1
ATOM 2495 N N . HIS A 1 312 ? 11.792 24.551 -13.312 1.00 87.19 312 HIS A N 1
ATOM 2496 C CA . HIS A 1 312 ? 12.423 24.775 -12.006 1.00 87.19 312 HIS A CA 1
ATOM 2497 C C . HIS A 1 312 ? 11.529 24.348 -10.838 1.00 87.19 312 HIS A C 1
ATOM 2499 O O . HIS A 1 312 ? 12.016 23.890 -9.806 1.00 87.19 312 HIS A O 1
ATOM 2505 N N . THR A 1 313 ? 10.211 24.509 -10.988 1.00 84.12 313 THR A N 1
ATOM 2506 C CA . THR A 1 313 ? 9.226 24.287 -9.924 1.00 84.12 313 THR A CA 1
ATOM 2507 C C . THR A 1 313 ? 8.007 23.533 -10.445 1.00 84.12 313 THR A C 1
ATOM 2509 O O . THR A 1 313 ? 7.667 23.614 -11.626 1.00 84.12 313 THR A O 1
ATOM 2512 N N . LYS A 1 314 ? 7.307 22.836 -9.543 1.00 79.12 314 LYS A N 1
ATOM 2513 C CA . LYS A 1 314 ? 6.000 22.213 -9.801 1.00 79.12 314 LYS A CA 1
ATOM 2514 C C . LYS A 1 314 ? 4.865 23.249 -9.683 1.00 79.12 314 LYS A C 1
ATOM 2516 O O . LYS A 1 314 ? 3.926 23.071 -8.913 1.00 79.12 314 LYS A O 1
ATOM 2521 N N . ASN A 1 315 ? 5.005 24.390 -10.362 1.00 85.31 315 ASN A N 1
ATOM 2522 C CA . ASN A 1 315 ? 4.004 25.457 -10.343 1.00 85.31 315 ASN A CA 1
ATOM 2523 C C . ASN A 1 315 ? 2.978 25.277 -11.478 1.00 85.31 315 ASN A C 1
ATOM 2525 O O . ASN A 1 315 ? 3.293 24.793 -12.569 1.00 85.31 315 ASN A O 1
ATOM 2529 N N . ALA A 1 316 ? 1.750 25.723 -11.224 1.00 86.69 316 ALA A N 1
ATOM 2530 C CA . ALA A 1 316 ? 0.659 25.746 -12.189 1.00 86.69 316 ALA A CA 1
ATOM 2531 C C . ALA A 1 316 ? 0.991 26.578 -13.439 1.00 86.69 316 ALA A C 1
ATOM 2533 O O . ALA A 1 316 ? 0.672 26.170 -14.552 1.00 86.69 316 ALA A O 1
ATOM 2534 N N . GLU A 1 317 ? 1.663 27.722 -13.272 1.00 88.44 317 GLU A N 1
ATOM 2535 C CA . GLU A 1 317 ? 2.022 28.623 -14.378 1.00 88.44 317 GLU A CA 1
ATOM 2536 C C . GLU A 1 317 ? 3.021 27.989 -15.354 1.00 88.44 317 GLU A C 1
ATOM 2538 O O . GLU A 1 317 ? 2.841 28.067 -16.568 1.00 88.44 317 GLU A O 1
ATOM 2543 N N . GLU A 1 318 ? 4.035 27.298 -14.833 1.00 88.25 318 GLU A N 1
ATOM 2544 C CA . GLU A 1 318 ? 5.020 26.567 -15.642 1.00 88.25 318 GLU A CA 1
ATOM 2545 C C . GLU A 1 318 ? 4.353 25.425 -16.421 1.00 88.25 318 GLU A C 1
ATOM 2547 O O . GLU A 1 318 ? 4.621 25.201 -17.604 1.00 88.25 318 GLU A O 1
ATOM 2552 N N . THR A 1 319 ? 3.398 24.747 -15.782 1.00 89.75 319 THR A N 1
ATOM 2553 C CA . THR A 1 319 ? 2.596 23.697 -16.420 1.00 89.75 319 THR A CA 1
ATOM 2554 C C . THR A 1 319 ? 1.684 24.251 -17.508 1.00 89.75 319 THR A C 1
ATOM 2556 O O . THR A 1 319 ? 1.605 23.689 -18.603 1.00 89.75 319 THR A O 1
ATOM 2559 N N . ALA A 1 320 ? 1.060 25.401 -17.260 1.00 90.50 320 ALA A N 1
ATOM 2560 C CA . ALA A 1 320 ? 0.262 26.115 -18.245 1.00 90.50 320 ALA A CA 1
ATOM 2561 C C . ALA A 1 320 ? 1.114 26.546 -19.449 1.00 90.50 320 ALA A C 1
ATOM 2563 O O . ALA A 1 320 ? 0.691 26.381 -20.594 1.00 90.50 320 ALA A O 1
ATOM 2564 N N . LEU A 1 321 ? 2.338 27.029 -19.213 1.00 91.06 321 LEU A N 1
ATOM 2565 C CA . LEU A 1 321 ? 3.274 27.405 -20.271 1.00 91.06 321 LEU A CA 1
ATOM 2566 C C . LEU A 1 321 ? 3.699 26.195 -21.113 1.00 91.06 321 LEU A C 1
ATOM 2568 O O . LEU A 1 321 ? 3.732 26.290 -22.342 1.00 91.06 321 LEU A O 1
ATOM 2572 N N . ALA A 1 322 ? 3.987 25.055 -20.481 1.00 91.75 322 ALA A N 1
ATOM 2573 C CA . ALA A 1 322 ? 4.328 23.813 -21.173 1.00 91.75 322 ALA A CA 1
ATOM 2574 C C . ALA A 1 322 ? 3.190 23.337 -22.088 1.00 91.75 322 ALA A C 1
ATOM 2576 O O . ALA A 1 322 ? 3.413 23.047 -23.267 1.00 91.75 322 ALA A O 1
ATOM 2577 N N . LEU A 1 323 ? 1.961 23.320 -21.561 1.00 92.12 323 LEU A N 1
ATOM 2578 C CA . LEU A 1 323 ? 0.757 22.980 -22.318 1.00 92.12 323 LEU A CA 1
ATOM 2579 C C . LEU A 1 323 ? 0.537 23.957 -23.475 1.00 92.12 323 LEU A C 1
ATOM 2581 O O . LEU A 1 323 ? 0.311 23.533 -24.607 1.00 92.12 323 LEU A O 1
ATOM 2585 N N . PHE A 1 324 ? 0.662 25.262 -23.228 1.00 91.75 324 PHE A N 1
ATOM 2586 C CA . PHE A 1 324 ? 0.498 26.278 -24.262 1.00 91.75 324 PHE A CA 1
ATOM 2587 C C . PHE A 1 324 ? 1.539 26.141 -25.381 1.00 91.75 324 PHE A C 1
ATOM 2589 O O . PHE A 1 324 ? 1.178 26.221 -26.556 1.00 91.75 324 PHE A O 1
ATOM 2596 N N . ARG A 1 325 ? 2.810 25.865 -25.051 1.00 92.81 325 ARG A N 1
ATOM 2597 C CA . ARG A 1 325 ? 3.862 25.580 -26.046 1.00 92.81 325 ARG A CA 1
ATOM 2598 C C . ARG A 1 325 ? 3.504 24.371 -26.903 1.00 92.81 325 ARG A C 1
ATOM 2600 O O . ARG A 1 325 ? 3.589 24.446 -28.127 1.00 92.81 325 ARG A O 1
ATOM 2607 N N . PHE A 1 326 ? 3.061 23.289 -26.270 1.00 93.12 326 PHE A N 1
ATOM 2608 C CA . PHE A 1 326 ? 2.659 22.075 -26.970 1.00 93.12 326 PHE A CA 1
ATOM 2609 C C . PHE A 1 326 ? 1.472 22.325 -27.913 1.00 93.12 326 PHE A C 1
ATOM 2611 O O . PHE A 1 326 ? 1.554 22.028 -29.106 1.00 93.12 326 PHE A O 1
ATOM 2618 N N . PHE A 1 327 ? 0.393 22.938 -27.422 1.00 90.81 327 PHE A N 1
ATOM 2619 C CA . PHE A 1 327 ? -0.792 23.212 -28.239 1.00 90.81 327 PHE A CA 1
ATOM 2620 C C . PHE A 1 327 ? -0.533 24.241 -29.345 1.00 90.81 327 PHE A C 1
ATOM 2622 O O . PHE A 1 327 ? -1.127 24.139 -30.417 1.00 90.81 327 PHE A O 1
ATOM 2629 N N . SER A 1 328 ? 0.386 25.186 -29.134 1.00 89.69 328 SER A N 1
ATOM 2630 C CA . SER A 1 328 ? 0.793 26.148 -30.167 1.00 89.69 328 SER A CA 1
ATOM 2631 C C . SER A 1 328 ? 1.574 25.487 -31.303 1.00 89.69 328 SER A C 1
ATOM 2633 O O . SER A 1 328 ? 1.456 25.906 -32.451 1.00 89.69 328 SER A O 1
ATOM 2635 N N . GLN A 1 329 ? 2.364 24.453 -31.001 1.00 88.38 329 GLN A N 1
ATOM 2636 C CA . GLN A 1 329 ? 3.208 23.783 -31.989 1.00 88.38 329 GLN A CA 1
ATOM 2637 C C . GLN A 1 329 ? 2.481 22.651 -32.731 1.00 88.38 329 GLN A C 1
ATOM 2639 O O . GLN A 1 329 ? 2.695 22.472 -33.928 1.00 88.38 329 GLN A O 1
ATOM 2644 N N . TYR A 1 330 ? 1.619 21.896 -32.043 1.00 87.31 330 TYR A N 1
ATOM 2645 C CA . TYR A 1 330 ? 0.993 20.679 -32.587 1.00 87.31 330 TYR A CA 1
ATOM 2646 C C . TYR A 1 330 ? -0.537 20.774 -32.729 1.00 87.31 330 TYR A C 1
ATOM 2648 O O . TYR A 1 330 ? -1.172 19.869 -33.275 1.00 87.31 330 TYR A O 1
ATOM 2656 N N . GLY A 1 331 ? -1.135 21.884 -32.289 1.00 85.00 331 GLY A N 1
ATOM 2657 C CA . GLY A 1 331 ? -2.578 22.115 -32.298 1.00 85.00 331 GLY A CA 1
ATOM 2658 C C . GLY A 1 331 ? -3.296 21.593 -31.049 1.00 85.00 331 GLY A C 1
ATOM 2659 O O . GLY A 1 331 ? -2.722 20.897 -30.215 1.00 85.00 331 GLY A O 1
ATOM 2660 N N . VAL A 1 332 ? -4.579 21.946 -30.924 1.00 87.50 332 VAL A N 1
ATOM 2661 C CA . VAL A 1 332 ? -5.440 21.589 -29.780 1.00 87.50 332 VAL A CA 1
ATOM 2662 C C . VAL A 1 332 ? -6.046 20.182 -29.891 1.00 87.50 332 VAL A C 1
ATOM 2664 O O . VAL A 1 332 ? -6.203 19.637 -30.989 1.00 87.50 332 VAL A O 1
ATOM 2667 N N . TYR A 1 333 ? -6.408 19.619 -28.734 1.00 89.00 333 TYR A N 1
ATOM 2668 C CA . TYR A 1 333 ? -6.958 18.268 -28.553 1.00 89.00 333 TYR A CA 1
ATOM 2669 C C . TYR A 1 333 ? -8.322 18.325 -27.856 1.00 89.00 333 TYR A C 1
ATOM 2671 O O . TYR A 1 333 ? -8.639 19.313 -27.206 1.00 89.00 333 TYR A O 1
ATOM 2679 N N . GLU A 1 334 ? -9.131 17.267 -27.955 1.00 83.44 334 GLU A N 1
ATOM 2680 C CA . GLU A 1 334 ? -10.461 17.245 -27.317 1.00 83.44 334 GLU A CA 1
ATOM 2681 C C . GLU A 1 334 ? -10.387 17.064 -25.793 1.00 83.44 334 GLU A C 1
ATOM 2683 O O . GLU A 1 334 ? -11.119 17.727 -25.054 1.00 83.44 334 GLU A O 1
ATOM 2688 N N . PHE A 1 335 ? -9.508 16.173 -25.322 1.00 85.12 335 PHE A N 1
ATOM 2689 C CA . PHE A 1 335 ? -9.382 15.817 -23.910 1.00 85.12 335 PHE A CA 1
ATOM 2690 C C . PHE A 1 335 ? -7.943 15.934 -23.402 1.00 85.12 335 PHE A C 1
ATOM 2692 O O . PHE A 1 335 ? -7.011 15.432 -24.036 1.00 85.12 335 PHE A O 1
ATOM 2699 N N . LEU A 1 336 ? -7.793 16.528 -22.220 1.00 88.06 336 LEU A N 1
ATOM 2700 C CA . LEU A 1 336 ? -6.588 16.489 -21.393 1.00 88.06 336 LEU A CA 1
ATOM 2701 C C . LEU A 1 336 ? -6.835 15.514 -20.236 1.00 88.06 336 LEU A C 1
ATOM 2703 O O . LEU A 1 336 ? -7.853 15.637 -19.558 1.00 88.06 336 LEU A O 1
ATOM 2707 N N . ILE A 1 337 ? -5.932 14.561 -20.011 1.00 86.38 337 ILE A N 1
ATOM 2708 C CA . ILE A 1 337 ? -5.969 13.641 -18.869 1.00 86.38 337 ILE A CA 1
ATOM 2709 C C . ILE A 1 337 ? -4.797 13.924 -17.939 1.00 86.38 337 ILE A C 1
ATOM 2711 O O . ILE A 1 337 ? -3.656 14.015 -18.391 1.00 86.38 337 ILE A O 1
ATOM 2715 N N . SER A 1 338 ? -5.079 14.013 -16.643 1.00 86.06 338 SER A N 1
ATOM 2716 C CA . SER A 1 338 ? -4.048 14.066 -15.608 1.00 86.06 338 SER A CA 1
ATOM 2717 C C . SER A 1 338 ? -4.474 13.364 -14.325 1.00 86.06 338 SER A C 1
ATOM 2719 O O . SER A 1 338 ? -5.640 13.014 -14.137 1.00 86.06 338 SER A O 1
ATOM 2721 N N . ASP A 1 339 ? -3.526 13.204 -13.409 1.00 80.25 339 ASP A N 1
ATOM 2722 C CA . ASP A 1 339 ? -3.819 12.927 -12.010 1.00 80.25 339 ASP A CA 1
ATOM 2723 C C . ASP A 1 339 ? -4.410 14.181 -11.318 1.00 80.25 339 ASP A C 1
ATOM 2725 O O . ASP A 1 339 ? -4.339 15.294 -11.859 1.00 80.25 339 ASP A O 1
ATOM 2729 N N . PRO A 1 340 ? -5.041 14.035 -10.137 1.00 74.62 340 PRO A N 1
ATOM 2730 C CA . PRO A 1 340 ? -5.567 15.161 -9.365 1.00 74.62 340 PRO A CA 1
ATOM 2731 C C . PRO A 1 340 ? -4.454 15.886 -8.580 1.00 74.62 340 PRO A C 1
ATOM 2733 O O . PRO A 1 340 ? -4.592 16.149 -7.385 1.00 74.62 340 PRO A O 1
ATOM 2736 N N . GLY A 1 341 ? -3.327 16.174 -9.239 1.00 73.88 341 GLY A N 1
ATOM 2737 C CA . GLY A 1 341 ? -2.218 16.946 -8.680 1.00 73.88 341 GLY A CA 1
ATOM 2738 C C . GLY A 1 341 ? -2.572 18.427 -8.511 1.00 73.88 341 GLY A C 1
ATOM 2739 O O . GLY A 1 341 ? -3.273 19.004 -9.340 1.00 73.88 341 GLY A O 1
ATOM 2740 N N . SER A 1 342 ? -2.070 19.061 -7.446 1.00 72.62 342 SER A N 1
ATOM 2741 C CA . SER A 1 342 ? -2.388 20.456 -7.087 1.00 72.62 342 SER A CA 1
ATOM 2742 C C . SER A 1 342 ? -2.006 21.488 -8.158 1.00 72.62 342 SER A C 1
ATOM 2744 O O . SER A 1 342 ? -2.620 22.547 -8.252 1.00 72.62 342 SER A O 1
ATOM 2746 N N . ASP A 1 343 ? -0.987 21.184 -8.957 1.00 75.19 343 ASP A N 1
ATOM 2747 C CA . ASP A 1 343 ? -0.537 21.944 -10.124 1.00 75.19 343 ASP A CA 1
ATOM 2748 C C . ASP A 1 343 ? -1.559 21.901 -11.271 1.00 75.19 343 ASP A C 1
ATOM 2750 O O . ASP A 1 343 ? -1.839 22.926 -11.899 1.00 75.19 343 ASP A O 1
ATOM 2754 N N . LEU A 1 344 ? -2.172 20.737 -11.489 1.00 76.50 344 LEU A N 1
ATOM 2755 C CA . LEU A 1 344 ? -3.094 20.463 -12.593 1.00 76.50 344 LEU A CA 1
ATOM 2756 C C . LEU A 1 344 ? -4.554 20.779 -12.240 1.00 76.50 344 LEU A C 1
ATOM 2758 O O . LEU A 1 344 ? -5.349 21.039 -13.135 1.00 76.50 344 LEU A O 1
ATOM 2762 N N . THR A 1 345 ? -4.907 20.839 -10.953 1.00 79.56 345 THR A N 1
ATOM 2763 C CA . THR A 1 345 ? -6.231 21.275 -10.463 1.00 79.56 345 THR A CA 1
ATOM 2764 C C . THR A 1 345 ? -6.338 22.789 -10.231 1.00 79.56 345 THR A C 1
ATOM 2766 O O . THR A 1 345 ? -7.285 23.250 -9.599 1.00 79.56 345 THR A O 1
ATOM 2769 N N . SER A 1 346 ? -5.347 23.571 -10.656 1.00 86.12 346 SER A N 1
ATOM 2770 C CA . SER A 1 346 ? -5.286 25.014 -10.402 1.00 86.12 346 SER A CA 1
ATOM 2771 C C . SER A 1 346 ? -6.238 25.827 -11.294 1.00 86.12 346 SER A C 1
ATOM 2773 O O . SER A 1 346 ? -6.502 25.462 -12.442 1.00 86.12 346 SER A O 1
ATOM 2775 N N . GLU A 1 347 ? -6.688 26.991 -10.804 1.00 87.88 347 GLU A N 1
ATOM 2776 C CA . GLU A 1 347 ? -7.547 27.916 -11.571 1.00 87.88 347 GLU A CA 1
ATOM 2777 C C . GLU A 1 347 ? -6.893 28.365 -12.890 1.00 87.88 347 GLU A C 1
ATOM 2779 O O . GLU A 1 347 ? -7.569 28.575 -13.895 1.00 87.88 347 GLU A O 1
ATOM 2784 N N . VAL A 1 348 ? -5.560 28.475 -12.907 1.00 88.75 348 VAL A N 1
ATOM 2785 C CA . VAL A 1 348 ? -4.781 28.853 -14.096 1.00 88.75 348 VAL A CA 1
ATOM 2786 C C . VAL A 1 348 ? -4.951 27.820 -15.213 1.00 88.75 348 VAL A C 1
ATOM 2788 O O . VAL A 1 348 ? -5.233 28.189 -16.356 1.00 88.75 348 VAL A O 1
ATOM 2791 N N . ILE A 1 349 ? -4.818 26.528 -14.892 1.00 87.94 349 ILE A N 1
ATOM 2792 C CA . ILE A 1 349 ? -4.989 25.435 -15.859 1.00 87.94 349 ILE A CA 1
ATOM 2793 C C . ILE A 1 349 ? -6.449 25.334 -16.295 1.00 87.94 349 ILE A C 1
ATOM 2795 O O . ILE A 1 349 ? -6.717 25.185 -17.487 1.00 87.94 349 ILE A O 1
ATOM 2799 N N . GLU A 1 350 ? -7.395 25.493 -15.366 1.00 88.81 350 GLU A N 1
ATOM 2800 C CA . GLU A 1 350 ? -8.823 25.487 -15.683 1.00 88.81 350 GLU A CA 1
ATOM 2801 C C . GLU A 1 350 ? -9.186 26.599 -16.683 1.00 88.81 350 GLU A C 1
ATOM 2803 O O . GLU A 1 350 ? -9.869 26.343 -17.680 1.00 88.81 350 GLU A O 1
ATOM 2808 N N . HIS A 1 351 ? -8.700 27.825 -16.466 1.00 90.31 351 HIS A N 1
ATOM 2809 C CA . HIS A 1 351 ? -8.910 28.941 -17.387 1.00 90.31 351 HIS A CA 1
ATOM 2810 C C . HIS A 1 351 ? -8.238 28.715 -18.744 1.00 90.31 351 HIS A C 1
ATOM 2812 O O . HIS A 1 351 ? -8.869 28.966 -19.773 1.00 90.31 351 HIS A O 1
ATOM 2818 N N . LEU A 1 352 ? -7.003 28.199 -18.772 1.00 89.38 352 LEU A N 1
ATOM 2819 C CA . LEU A 1 352 ? -6.294 27.885 -20.016 1.00 89.38 352 LEU A CA 1
ATOM 2820 C C . LEU A 1 352 ? -7.049 26.837 -20.845 1.00 89.38 352 LEU A C 1
ATOM 2822 O O . LEU A 1 352 ? -7.268 27.022 -22.042 1.00 89.38 352 LEU A O 1
ATOM 2826 N N . VAL A 1 353 ? -7.471 25.746 -20.209 1.00 89.69 353 VAL A N 1
ATOM 2827 C CA . VAL A 1 353 ? -8.175 24.633 -20.856 1.00 89.69 353 VAL A CA 1
ATOM 2828 C C . VAL A 1 353 ? -9.548 25.072 -21.370 1.00 89.69 353 VAL A C 1
ATOM 2830 O O . VAL A 1 353 ? -9.895 24.756 -22.511 1.00 89.69 353 VAL A O 1
ATOM 2833 N N . LYS A 1 354 ? -10.290 25.879 -20.596 1.00 88.94 354 LYS A N 1
ATOM 2834 C CA . LYS A 1 354 ? -11.545 26.503 -21.051 1.00 88.94 354 LYS A CA 1
ATOM 2835 C C . LYS A 1 354 ? -11.327 27.426 -22.248 1.00 88.94 354 LYS A C 1
ATOM 2837 O O . LYS A 1 354 ? -12.096 27.358 -23.202 1.00 88.94 354 LYS A O 1
ATOM 2842 N N . TRP A 1 355 ? -10.287 28.261 -22.215 1.00 88.69 355 TRP A N 1
ATOM 2843 C CA . TRP A 1 355 ? -9.963 29.183 -23.307 1.00 88.69 355 TRP A CA 1
ATOM 2844 C C . TRP A 1 355 ? -9.586 28.447 -24.601 1.00 88.69 355 TRP A C 1
ATOM 2846 O O . TRP A 1 355 ? -10.024 28.840 -25.680 1.00 88.69 355 TRP A O 1
ATOM 2856 N N . LEU A 1 356 ? -8.849 27.338 -24.494 1.00 86.38 356 LEU A N 1
ATOM 2857 C CA . LEU A 1 356 ? -8.487 26.480 -25.628 1.00 86.38 356 LEU A CA 1
ATOM 2858 C C . LEU A 1 356 ? -9.623 25.543 -26.087 1.00 86.38 356 LEU A C 1
ATOM 2860 O O . LEU A 1 356 ? -9.470 24.859 -27.098 1.00 86.38 356 LEU A O 1
ATOM 2864 N N . GLY A 1 357 ? -10.749 25.492 -25.364 1.00 85.75 357 GLY A N 1
ATOM 2865 C CA . GLY A 1 357 ? -11.886 24.618 -25.674 1.00 85.75 357 GLY A CA 1
ATOM 2866 C C . GLY A 1 357 ? -11.634 23.128 -25.412 1.00 85.75 357 GLY A C 1
ATOM 2867 O O . GLY A 1 357 ? -12.290 22.280 -26.017 1.00 85.75 357 GLY A O 1
ATOM 2868 N N . ILE A 1 358 ? -10.689 22.800 -24.529 1.00 88.94 358 ILE A N 1
ATOM 2869 C CA . ILE A 1 358 ? -10.288 21.427 -24.191 1.00 88.94 358 ILE A CA 1
ATOM 2870 C C . ILE A 1 358 ? -11.110 20.944 -22.978 1.00 88.94 358 ILE A C 1
ATOM 2872 O O . ILE A 1 358 ? -11.523 21.739 -22.134 1.00 88.94 358 ILE A O 1
ATOM 2876 N N . ARG A 1 359 ? -11.385 19.638 -22.866 1.00 85.19 359 ARG A N 1
ATOM 2877 C CA . ARG A 1 359 ? -12.038 19.042 -21.683 1.00 85.19 359 ARG A CA 1
ATOM 2878 C C . ARG A 1 359 ? -11.013 18.339 -20.797 1.00 85.19 359 ARG A C 1
ATOM 2880 O O . ARG A 1 359 ? -10.376 17.387 -21.238 1.00 85.19 359 ARG A O 1
ATOM 2887 N N . HIS A 1 360 ? -10.877 18.768 -19.547 1.00 87.94 360 HIS A N 1
ATOM 2888 C CA . HIS A 1 360 ? -9.969 18.138 -18.582 1.00 87.94 360 HIS A CA 1
ATOM 2889 C C . HIS A 1 360 ? -10.665 17.006 -17.819 1.00 87.94 360 HIS A C 1
ATOM 2891 O O . HIS A 1 360 ? -11.764 17.192 -17.297 1.00 87.94 360 HIS A O 1
ATOM 2897 N N . VAL A 1 361 ? -10.041 15.829 -17.774 1.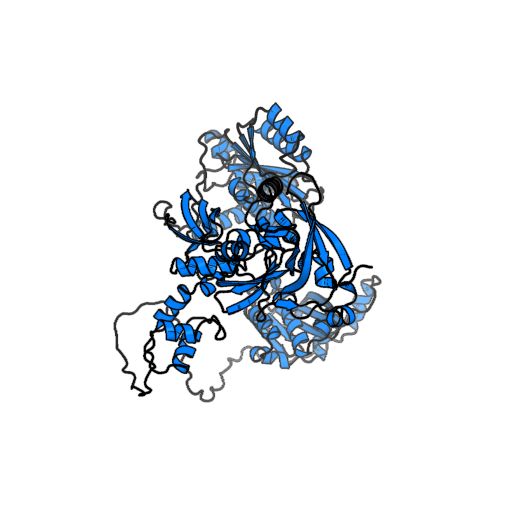00 82.19 361 VAL A N 1
ATOM 2898 C CA . VAL A 1 361 ? -10.521 14.636 -17.068 1.00 82.19 361 VAL A CA 1
ATOM 2899 C C . VAL A 1 361 ? -9.444 14.155 -16.099 1.00 82.19 361 VAL A C 1
ATOM 2901 O O . VAL A 1 361 ? -8.286 14.003 -16.481 1.00 82.19 361 VAL A O 1
ATOM 2904 N N . PHE A 1 362 ? -9.834 13.867 -14.859 1.00 79.62 362 PHE A N 1
ATOM 2905 C CA . PHE A 1 362 ? -8.925 13.361 -13.831 1.00 79.62 362 PHE A CA 1
ATOM 2906 C C . PHE A 1 362 ? -8.975 11.834 -13.726 1.00 79.62 362 PHE A C 1
ATOM 2908 O O . PHE A 1 362 ? -10.054 11.236 -13.758 1.00 79.62 362 PHE A O 1
ATOM 2915 N N . SER A 1 363 ? -7.814 11.199 -13.565 1.00 68.94 363 SER A N 1
ATOM 2916 C CA . SER A 1 363 ? -7.721 9.785 -13.196 1.00 68.94 363 SER A CA 1
ATOM 2917 C C . SER A 1 363 ? -7.991 9.564 -11.705 1.00 68.94 363 SER A C 1
ATOM 2919 O O . SER A 1 363 ? -7.847 10.471 -10.887 1.00 68.94 363 SER A O 1
ATOM 2921 N N . LEU A 1 364 ? -8.352 8.332 -11.329 1.00 52.75 364 LEU A N 1
ATOM 2922 C CA . LEU A 1 364 ? -8.507 7.940 -9.923 1.00 52.75 364 LEU A CA 1
ATOM 2923 C C . LEU A 1 364 ? -7.202 8.172 -9.136 1.00 52.75 364 LEU A C 1
ATOM 2925 O O . LEU A 1 364 ? -6.111 7.875 -9.629 1.00 52.75 364 LEU A O 1
ATOM 2929 N N . VAL A 1 365 ? -7.338 8.683 -7.908 1.00 42.44 365 VAL A N 1
ATOM 2930 C CA . VAL A 1 365 ? -6.234 8.935 -6.964 1.00 42.44 365 VAL A CA 1
ATOM 2931 C C . VAL A 1 365 ? -5.459 7.629 -6.718 1.00 42.44 365 VAL A C 1
ATOM 2933 O O . VAL A 1 365 ? -6.071 6.571 -6.570 1.00 42.44 365 VAL A O 1
ATOM 2936 N N . ASP A 1 366 ? -4.125 7.707 -6.662 1.00 43.06 366 ASP A N 1
ATOM 2937 C CA . ASP A 1 366 ? -3.209 6.592 -6.342 1.00 43.06 366 ASP A CA 1
ATOM 2938 C C . ASP A 1 366 ? -3.035 5.492 -7.421 1.00 43.06 366 ASP A C 1
ATOM 2940 O O . ASP A 1 366 ? -2.534 4.403 -7.135 1.00 43.06 366 ASP A O 1
ATOM 2944 N N . ARG A 1 367 ? -3.391 5.757 -8.692 1.00 50.09 367 ARG A N 1
ATOM 2945 C CA . ARG A 1 367 ? -3.096 4.854 -9.832 1.00 50.09 367 ARG A CA 1
ATOM 2946 C C . ARG A 1 367 ? -2.414 5.574 -11.006 1.00 50.09 367 ARG A C 1
ATOM 2948 O O . ARG A 1 367 ? -3.085 5.987 -11.951 1.00 50.09 367 ARG A O 1
ATOM 2955 N N . HIS A 1 368 ? -1.081 5.671 -10.978 1.00 41.50 368 HIS A N 1
ATOM 2956 C CA . HIS A 1 368 ? -0.272 6.332 -12.024 1.00 41.50 368 HIS A CA 1
ATOM 2957 C C . HIS A 1 368 ? -0.359 5.625 -13.399 1.00 41.50 368 HIS A C 1
ATOM 2959 O O . HIS A 1 368 ? -0.264 6.268 -14.446 1.00 41.50 368 HIS A O 1
ATOM 2965 N N . GLU A 1 369 ? -0.671 4.324 -13.416 1.00 44.19 369 GLU A N 1
ATOM 2966 C CA . GLU A 1 369 ? -0.825 3.516 -14.636 1.00 44.19 369 GLU A CA 1
ATOM 2967 C C . GLU A 1 369 ? -1.995 3.961 -15.537 1.00 44.19 369 GLU A C 1
ATOM 2969 O O . GLU A 1 369 ? -1.972 3.745 -16.751 1.00 44.19 369 GLU A O 1
ATOM 2974 N N . SER A 1 370 ? -3.018 4.616 -14.971 1.00 46.44 370 SER A N 1
ATOM 2975 C CA . SER A 1 370 ? -4.242 4.990 -15.705 1.00 46.44 370 SER A CA 1
ATOM 2976 C C . SER A 1 370 ? -4.020 6.129 -16.709 1.00 46.44 370 SER A C 1
ATOM 2978 O O . SER A 1 370 ? -4.762 6.236 -17.686 1.00 46.44 370 SER A O 1
ATOM 2980 N N . ASN A 1 371 ? -2.980 6.946 -16.504 1.00 59.56 371 ASN A N 1
ATOM 2981 C CA . ASN A 1 371 ? -2.660 8.097 -17.356 1.00 59.56 371 ASN A CA 1
ATOM 2982 C C . ASN A 1 371 ? -1.844 7.715 -18.592 1.00 59.56 371 ASN A C 1
ATOM 2984 O O . ASN A 1 371 ? -1.660 8.533 -19.484 1.00 59.56 371 ASN A O 1
ATOM 2988 N N . GLY A 1 372 ? -1.343 6.478 -18.684 1.00 60.12 372 GLY A N 1
ATOM 2989 C CA . GLY A 1 372 ? -0.569 6.017 -19.841 1.00 60.12 372 GLY A CA 1
ATOM 2990 C C . GLY A 1 372 ? 0.766 6.746 -20.063 1.00 60.12 372 GLY A C 1
ATOM 2991 O O . GLY A 1 372 ? 1.363 6.572 -21.126 1.00 60.12 372 GLY A O 1
ATOM 2992 N N . VAL A 1 373 ? 1.229 7.542 -19.087 1.00 66.75 373 VAL A N 1
ATOM 2993 C CA . VAL A 1 373 ? 2.497 8.297 -19.127 1.00 66.75 373 VAL A CA 1
ATOM 2994 C C . VAL A 1 373 ? 3.627 7.573 -18.373 1.00 66.75 373 VAL A C 1
ATOM 2996 O O . VAL A 1 373 ? 4.797 7.747 -18.704 1.00 66.75 373 VAL A O 1
ATOM 2999 N N . GLU A 1 374 ? 3.313 6.667 -17.440 1.00 68.75 374 GLU A N 1
ATOM 3000 C CA . GLU A 1 374 ? 4.308 6.019 -16.566 1.00 68.75 374 GLU A CA 1
ATOM 3001 C C . GLU A 1 374 ? 5.391 5.229 -17.328 1.00 68.75 374 GLU A C 1
ATOM 3003 O O . GLU A 1 374 ? 6.585 5.338 -17.032 1.00 68.75 374 GLU A O 1
ATOM 3008 N N . GLY A 1 375 ? 5.002 4.460 -18.352 1.00 71.38 375 GLY A N 1
ATOM 3009 C CA . GLY A 1 375 ? 5.960 3.740 -19.202 1.00 71.38 375 GLY A CA 1
ATOM 3010 C C . GLY A 1 375 ? 6.905 4.685 -19.957 1.00 71.38 375 GLY A C 1
ATOM 3011 O O . GLY A 1 375 ? 8.086 4.377 -20.158 1.00 71.38 375 GLY A O 1
ATOM 3012 N N . THR A 1 376 ? 6.406 5.869 -20.314 1.00 81.62 376 THR A N 1
ATOM 3013 C CA . THR A 1 376 ? 7.185 6.934 -20.949 1.00 81.62 376 THR A CA 1
ATOM 3014 C C . THR A 1 376 ? 8.163 7.551 -19.953 1.00 81.62 376 THR A C 1
ATOM 3016 O O . THR A 1 376 ? 9.341 7.660 -20.278 1.00 81.62 376 THR A O 1
ATOM 3019 N N . ASN A 1 377 ? 7.737 7.844 -18.720 1.00 86.06 377 ASN A N 1
ATOM 3020 C CA . ASN A 1 377 ? 8.606 8.369 -17.656 1.00 86.06 377 ASN A CA 1
ATOM 3021 C C . ASN A 1 377 ? 9.791 7.444 -17.362 1.00 86.06 377 ASN A C 1
ATOM 3023 O O . ASN A 1 377 ? 10.935 7.897 -17.304 1.00 86.06 377 ASN A O 1
ATOM 3027 N N . LYS A 1 378 ? 9.543 6.130 -17.262 1.00 82.44 378 LYS A N 1
ATOM 3028 C CA . LYS A 1 378 ? 10.609 5.125 -17.098 1.00 82.44 378 LYS A CA 1
ATOM 3029 C C . LYS A 1 378 ? 11.597 5.152 -18.268 1.00 82.44 378 LYS A C 1
ATOM 3031 O O . LYS A 1 378 ? 12.807 5.066 -18.062 1.00 82.44 378 LYS A O 1
ATOM 3036 N N . SER A 1 379 ? 11.094 5.310 -19.492 1.00 83.38 379 SER A N 1
ATOM 3037 C CA . SER A 1 379 ? 11.933 5.390 -20.694 1.00 83.38 379 SER A CA 1
ATOM 3038 C C . SER A 1 379 ? 12.751 6.686 -20.750 1.00 83.38 379 SER A C 1
ATOM 3040 O O . SER A 1 379 ? 13.929 6.633 -21.101 1.00 83.38 379 SER A O 1
ATOM 3042 N N . ILE A 1 380 ? 12.165 7.826 -20.359 1.00 87.25 380 ILE A N 1
ATOM 3043 C CA . ILE A 1 380 ? 12.849 9.126 -20.253 1.00 87.25 380 ILE A CA 1
ATOM 3044 C C . ILE A 1 380 ? 14.016 9.022 -19.272 1.00 87.25 380 ILE A C 1
ATOM 3046 O O . ILE A 1 380 ? 15.151 9.311 -19.651 1.00 87.25 380 ILE A O 1
ATOM 3050 N N . LEU A 1 381 ? 13.753 8.558 -18.043 1.00 88.12 381 LEU A N 1
ATOM 3051 C CA . LEU A 1 381 ? 14.788 8.408 -17.020 1.00 88.12 381 LEU A CA 1
ATOM 3052 C C . LEU A 1 381 ? 15.905 7.492 -17.500 1.00 88.12 381 LEU A C 1
ATOM 3054 O O . LEU A 1 381 ? 17.064 7.862 -17.388 1.00 88.12 381 LEU A O 1
ATOM 3058 N N . ARG A 1 382 ? 15.581 6.350 -18.114 1.00 83.06 382 ARG A N 1
ATOM 3059 C CA . ARG A 1 382 ? 16.599 5.435 -18.640 1.00 83.06 382 ARG A CA 1
ATOM 3060 C C . ARG A 1 382 ? 17.512 6.106 -19.669 1.00 83.06 382 ARG A C 1
ATOM 3062 O O . ARG A 1 382 ? 18.727 5.964 -19.576 1.00 83.06 382 ARG A O 1
ATOM 3069 N N . HIS A 1 383 ? 16.945 6.807 -20.652 1.00 84.19 383 HIS A N 1
ATOM 3070 C CA . HIS A 1 383 ? 17.737 7.477 -21.688 1.00 84.19 383 HIS A CA 1
ATOM 3071 C C . HIS A 1 383 ? 18.583 8.618 -21.115 1.00 84.19 383 HIS A C 1
ATOM 3073 O O . HIS A 1 383 ? 19.750 8.747 -21.477 1.00 84.19 383 HIS A O 1
ATOM 3079 N N . LEU A 1 384 ? 18.037 9.389 -20.171 1.00 84.69 384 LEU A N 1
ATOM 3080 C CA . LEU A 1 384 ? 18.799 10.408 -19.449 1.00 84.69 384 LEU A CA 1
ATOM 3081 C C . LEU A 1 384 ? 19.920 9.789 -18.602 1.00 84.69 384 LEU A C 1
ATOM 3083 O O . LEU A 1 384 ? 21.041 10.282 -18.637 1.00 84.69 384 LEU A O 1
ATOM 3087 N N . THR A 1 385 ? 19.661 8.697 -17.879 1.00 83.75 385 THR A N 1
ATOM 3088 C CA . THR A 1 385 ? 20.674 7.998 -17.074 1.00 83.75 385 THR A CA 1
ATOM 3089 C C . THR A 1 385 ? 21.808 7.457 -17.941 1.00 83.75 385 THR A C 1
ATOM 3091 O O . THR A 1 385 ? 22.965 7.601 -17.558 1.00 83.75 385 THR A O 1
ATOM 3094 N N . ALA A 1 386 ? 21.498 6.890 -19.111 1.00 79.25 386 ALA A N 1
ATOM 3095 C CA . ALA A 1 386 ? 22.511 6.429 -20.060 1.00 79.25 386 ALA A CA 1
ATOM 3096 C C . ALA A 1 386 ? 23.412 7.584 -20.529 1.00 79.25 386 ALA A C 1
ATOM 3098 O O . ALA A 1 386 ? 24.626 7.510 -20.386 1.00 79.25 386 ALA A O 1
ATOM 3099 N N . LEU A 1 387 ? 22.825 8.707 -20.960 1.00 77.00 387 LEU A N 1
ATOM 3100 C CA . LEU A 1 387 ? 23.589 9.899 -21.356 1.00 77.00 387 LEU A CA 1
ATOM 3101 C C . LEU A 1 387 ? 24.456 10.462 -20.233 1.00 77.00 387 LEU A C 1
ATOM 3103 O O . LEU A 1 387 ? 25.586 10.892 -20.454 1.00 77.00 387 LEU A O 1
ATOM 3107 N N . VAL A 1 388 ? 23.925 10.482 -19.014 1.00 79.81 388 VAL A N 1
ATOM 3108 C CA . VAL A 1 388 ? 24.675 10.931 -17.842 1.00 79.81 388 VAL A CA 1
ATOM 3109 C C . VAL A 1 388 ? 25.877 10.023 -17.581 1.00 79.81 388 VAL A C 1
ATOM 3111 O O . VAL A 1 388 ? 26.942 10.533 -17.230 1.00 79.81 388 VAL A O 1
ATOM 3114 N N . ALA A 1 389 ? 25.727 8.711 -17.767 1.00 76.88 389 ALA A N 1
ATOM 3115 C CA . ALA A 1 389 ? 26.810 7.750 -17.598 1.00 76.88 389 ALA A CA 1
ATOM 3116 C C . ALA A 1 389 ? 27.878 7.875 -18.698 1.00 76.88 389 ALA A C 1
ATOM 3118 O O . ALA A 1 389 ? 29.067 7.908 -18.376 1.00 76.88 389 ALA A O 1
ATOM 3119 N N . ASP A 1 390 ? 27.460 8.003 -19.959 1.00 74.56 390 ASP A N 1
ATOM 3120 C CA . ASP A 1 390 ? 28.361 8.005 -21.117 1.00 74.56 390 ASP A CA 1
ATOM 3121 C C . ASP A 1 390 ? 29.076 9.355 -21.300 1.00 74.56 390 ASP A C 1
ATOM 3123 O O . ASP A 1 390 ? 30.284 9.399 -21.538 1.00 74.56 390 ASP A O 1
ATOM 3127 N N . GLU A 1 391 ? 28.362 10.472 -21.124 1.00 71.25 391 GLU A N 1
ATOM 3128 C CA . GLU A 1 391 ? 28.854 11.817 -21.463 1.00 71.25 391 GLU A CA 1
ATOM 3129 C C . GLU A 1 391 ? 28.986 12.783 -20.277 1.00 71.25 391 GLU A C 1
ATOM 3131 O O . GLU A 1 391 ? 29.350 13.951 -20.451 1.00 71.25 391 GLU A O 1
ATOM 3136 N N . ARG A 1 392 ? 28.702 12.330 -19.048 1.00 74.56 392 ARG A N 1
ATOM 3137 C CA . ARG A 1 392 ? 28.786 13.148 -17.819 1.00 74.56 392 ARG A CA 1
ATOM 3138 C C . ARG A 1 392 ? 27.966 14.445 -17.882 1.00 74.56 392 ARG A C 1
ATOM 3140 O O . ARG A 1 392 ? 28.363 15.463 -17.324 1.00 74.56 392 ARG A O 1
ATOM 3147 N N . VAL A 1 393 ? 26.794 14.411 -18.518 1.00 80.94 393 VAL A N 1
ATOM 3148 C CA . VAL A 1 393 ? 25.907 15.582 -18.697 1.00 80.94 393 VAL A CA 1
ATOM 3149 C C . VAL A 1 393 ? 24.941 15.840 -17.529 1.00 80.94 393 VAL A C 1
ATOM 3151 O O . VAL A 1 393 ? 23.958 16.563 -17.692 1.00 80.94 393 VAL A O 1
ATOM 3154 N N . ALA A 1 394 ? 25.203 15.270 -16.347 1.00 81.50 394 ALA A N 1
ATOM 3155 C CA . ALA A 1 394 ? 24.336 15.399 -15.167 1.00 81.50 394 ALA A CA 1
ATOM 3156 C C . ALA A 1 394 ? 24.096 16.857 -14.747 1.00 81.50 394 ALA A C 1
ATOM 3158 O O . ALA A 1 394 ? 23.008 17.199 -14.302 1.00 81.50 394 ALA A O 1
ATOM 3159 N N . ASP A 1 395 ? 25.090 17.729 -14.917 1.00 84.56 395 ASP A N 1
ATOM 3160 C CA . ASP A 1 395 ? 25.009 19.150 -14.572 1.00 84.56 395 ASP A CA 1
ATOM 3161 C C . ASP A 1 395 ? 24.180 19.972 -15.571 1.00 84.56 395 ASP A C 1
ATOM 3163 O O . ASP A 1 395 ? 23.926 21.147 -15.326 1.00 84.56 395 ASP A O 1
ATOM 3167 N N . ARG A 1 396 ? 23.792 19.407 -16.719 1.00 87.75 396 ARG A N 1
ATOM 3168 C CA . ARG A 1 396 ? 23.145 20.135 -17.822 1.00 87.75 396 ARG A CA 1
ATOM 3169 C C . ARG A 1 396 ? 22.073 19.317 -18.535 1.00 87.75 396 ARG A C 1
ATOM 3171 O O . ARG A 1 396 ? 21.821 19.548 -19.717 1.00 87.75 396 ARG A O 1
ATOM 3178 N N . TRP A 1 397 ? 21.452 18.367 -17.841 1.00 88.06 397 TRP A N 1
ATOM 3179 C CA . TRP A 1 397 ? 20.493 17.442 -18.444 1.00 88.06 397 TRP A CA 1
ATOM 3180 C C . TRP A 1 397 ? 19.281 18.157 -19.063 1.00 88.06 397 TRP A C 1
ATOM 3182 O O . TRP A 1 397 ? 18.736 17.669 -20.052 1.00 88.06 397 TRP A O 1
ATOM 3192 N N . SER A 1 398 ? 18.878 19.325 -18.539 1.00 90.06 398 SER A N 1
ATOM 3193 C CA . SER A 1 398 ? 17.751 20.094 -19.088 1.00 90.06 398 SER A CA 1
ATOM 3194 C C . SER A 1 398 ? 18.113 20.912 -20.329 1.00 90.06 398 SER A C 1
ATOM 3196 O O . SER A 1 398 ? 17.228 21.458 -20.992 1.00 90.06 398 SER A O 1
ATOM 3198 N N . HIS A 1 399 ? 19.406 21.005 -20.662 1.00 88.12 399 HIS A N 1
ATOM 3199 C CA . HIS A 1 399 ? 19.859 21.769 -21.813 1.00 88.12 399 HIS A CA 1
ATOM 3200 C C . HIS A 1 399 ? 19.206 21.226 -23.095 1.00 88.12 399 HIS A C 1
ATOM 3202 O O . HIS A 1 399 ? 19.152 20.004 -23.276 1.00 88.12 399 HIS A O 1
ATOM 3208 N N . PRO A 1 400 ? 18.767 22.091 -24.032 1.00 85.25 400 PRO A N 1
ATOM 3209 C CA . PRO A 1 400 ? 18.106 21.651 -25.260 1.00 85.25 400 PRO A CA 1
ATOM 3210 C C . PRO A 1 400 ? 18.904 20.623 -26.070 1.00 85.25 400 PRO A C 1
ATOM 3212 O O . PRO A 1 400 ? 18.310 19.761 -26.705 1.00 85.25 400 PRO A O 1
ATOM 3215 N N . SER A 1 401 ? 20.241 20.659 -26.010 1.00 80.00 401 SER A N 1
ATOM 3216 C CA . SER A 1 401 ? 21.093 19.670 -26.689 1.00 80.00 401 SER A CA 1
ATOM 3217 C C . SER A 1 401 ? 20.953 18.244 -26.152 1.00 80.00 401 SER A C 1
ATOM 3219 O O . SER A 1 401 ? 21.333 17.324 -26.853 1.00 80.00 401 SER A O 1
ATOM 3221 N N . VAL A 1 402 ? 20.460 18.056 -24.926 1.00 83.88 402 VAL A N 1
ATOM 3222 C CA . VAL A 1 402 ? 20.312 16.745 -24.274 1.00 83.88 402 VAL A CA 1
ATOM 3223 C C . VAL A 1 402 ? 18.838 16.350 -24.263 1.00 83.88 402 VAL A C 1
ATOM 3225 O O . VAL A 1 402 ? 18.454 15.315 -24.807 1.00 83.88 402 VAL A O 1
ATOM 3228 N N . LEU A 1 403 ? 17.980 17.209 -23.707 1.00 88.75 403 LEU A N 1
ATOM 3229 C CA . LEU A 1 403 ? 16.570 16.882 -23.502 1.00 88.75 403 LEU A CA 1
ATOM 3230 C C . LEU A 1 403 ? 15.796 16.723 -24.823 1.00 88.75 403 LEU A C 1
ATOM 3232 O O . LEU A 1 403 ? 14.959 15.825 -24.937 1.00 88.75 403 LEU A O 1
ATOM 3236 N N . LEU A 1 404 ? 16.102 17.532 -25.848 1.00 86.94 404 LEU A N 1
ATOM 3237 C CA . LEU A 1 404 ? 15.459 17.386 -27.161 1.00 86.94 404 LEU A CA 1
ATOM 3238 C C . LEU A 1 404 ? 15.931 16.131 -27.906 1.00 86.94 404 LEU A C 1
ATOM 3240 O O . LEU A 1 404 ? 15.150 15.572 -28.675 1.00 86.94 404 LEU A O 1
ATOM 3244 N N . LEU A 1 405 ? 17.154 15.645 -27.657 1.00 83.00 405 LEU A N 1
ATOM 3245 C CA . LEU A 1 405 ? 17.606 14.358 -28.199 1.00 83.00 405 LEU A CA 1
ATOM 3246 C C . LEU A 1 405 ? 16.807 13.210 -27.584 1.00 83.00 405 LEU A C 1
ATOM 3248 O O . LEU A 1 405 ? 16.287 12.367 -28.314 1.00 83.00 405 LEU A O 1
ATOM 3252 N N . VAL A 1 406 ? 16.619 13.216 -26.260 1.00 86.62 406 VAL A N 1
ATOM 3253 C CA . VAL A 1 406 ? 15.778 12.219 -25.578 1.00 86.62 406 VAL A CA 1
ATOM 3254 C C . VAL A 1 406 ? 14.353 12.236 -26.134 1.00 86.62 406 VAL A C 1
ATOM 3256 O O . VAL A 1 406 ? 13.821 11.181 -26.483 1.00 86.62 406 VAL A O 1
ATOM 3259 N N . GLN A 1 407 ? 13.758 13.421 -26.307 1.00 90.69 407 GLN A N 1
ATOM 3260 C CA . GLN A 1 407 ? 12.444 13.563 -26.941 1.00 90.69 407 GLN A CA 1
ATOM 3261 C C . GLN A 1 407 ? 12.424 12.989 -28.369 1.00 90.69 407 GLN A C 1
ATOM 3263 O O . GLN A 1 407 ? 11.508 12.250 -28.733 1.00 90.69 407 GLN A O 1
ATOM 3268 N N . TYR A 1 408 ? 13.432 13.305 -29.186 1.00 87.00 408 TYR A N 1
ATOM 3269 C CA . TYR A 1 408 ? 13.548 12.808 -30.558 1.00 87.00 408 TYR A CA 1
ATOM 3270 C C . TYR A 1 408 ? 13.637 11.274 -30.610 1.00 87.00 408 TYR A C 1
ATOM 3272 O O . TYR A 1 408 ? 13.000 10.627 -31.443 1.00 87.00 408 TYR A O 1
ATOM 3280 N N . ILE A 1 409 ? 14.382 10.665 -29.693 1.00 83.75 409 ILE A N 1
ATOM 3281 C CA . ILE A 1 409 ? 14.554 9.213 -29.619 1.00 83.75 409 ILE A CA 1
ATOM 3282 C C . ILE A 1 409 ? 13.261 8.508 -29.229 1.00 83.75 409 ILE A C 1
ATOM 3284 O O . ILE A 1 409 ? 12.890 7.524 -29.866 1.00 83.75 409 ILE A O 1
ATOM 3288 N N . LEU A 1 410 ? 12.535 9.032 -28.242 1.00 86.25 410 LEU A N 1
ATOM 3289 C CA . LEU A 1 410 ? 11.228 8.489 -27.868 1.00 86.25 410 LEU A CA 1
ATOM 3290 C C . LEU A 1 410 ? 10.247 8.539 -29.045 1.00 86.25 410 LEU A C 1
ATOM 3292 O O . LEU A 1 410 ? 9.502 7.588 -29.265 1.00 86.25 410 LEU A O 1
ATOM 3296 N N . ASN A 1 411 ? 10.299 9.604 -29.849 1.00 88.56 411 ASN A N 1
ATOM 3297 C CA . ASN A 1 411 ? 9.412 9.772 -30.997 1.00 88.56 411 ASN A CA 1
ATOM 3298 C C . ASN A 1 411 ? 9.842 9.008 -32.262 1.00 88.56 411 ASN A C 1
ATOM 3300 O O . ASN A 1 411 ? 9.009 8.759 -33.137 1.00 88.56 411 ASN A O 1
ATOM 3304 N N . SER A 1 412 ? 11.110 8.613 -32.376 1.00 83.56 412 SER A N 1
ATOM 3305 C CA . SER A 1 412 ? 11.645 7.865 -33.527 1.00 83.56 412 SER A CA 1
ATOM 3306 C C . SER A 1 412 ? 11.677 6.350 -33.320 1.00 83.56 412 SER A C 1
ATOM 3308 O O . SER A 1 412 ? 11.838 5.610 -34.288 1.00 83.56 412 SER A O 1
ATOM 3310 N N . GLN A 1 413 ? 11.475 5.861 -32.095 1.00 80.94 413 GLN A N 1
ATOM 3311 C CA . GLN A 1 413 ? 11.415 4.429 -31.806 1.00 80.94 413 GLN A CA 1
ATOM 3312 C C . GLN A 1 413 ? 10.040 3.835 -32.095 1.00 80.94 413 GLN A C 1
ATOM 3314 O O . GLN A 1 413 ? 9.015 4.453 -31.833 1.00 80.94 413 GLN A O 1
ATOM 3319 N N . VAL A 1 414 ? 10.009 2.595 -32.587 1.00 77.44 414 VAL A N 1
ATOM 3320 C CA . VAL A 1 414 ? 8.753 1.858 -32.764 1.00 77.44 414 VAL A CA 1
ATOM 3321 C C . VAL A 1 414 ? 8.118 1.632 -31.395 1.00 77.44 414 VAL A C 1
ATOM 3323 O O . VAL A 1 414 ? 8.685 0.953 -30.539 1.00 77.44 414 VAL A O 1
ATOM 3326 N N . SER A 1 415 ? 6.929 2.196 -31.192 1.00 72.00 415 SER A N 1
ATOM 3327 C CA . SER A 1 415 ? 6.142 1.909 -30.001 1.00 72.00 415 SER A CA 1
ATOM 3328 C C . SER A 1 415 ? 5.445 0.568 -30.175 1.00 72.00 415 SER A C 1
ATOM 3330 O O . SER A 1 415 ? 4.765 0.329 -31.171 1.00 72.00 415 SER A O 1
ATOM 3332 N N . HIS A 1 416 ? 5.569 -0.302 -29.176 1.00 66.00 416 HIS A N 1
ATOM 3333 C CA . HIS A 1 416 ? 4.870 -1.588 -29.144 1.00 66.00 416 HIS A CA 1
ATOM 3334 C C . HIS A 1 416 ? 3.339 -1.427 -29.123 1.00 66.00 416 HIS A C 1
ATOM 3336 O O . HIS A 1 416 ? 2.600 -2.318 -29.525 1.00 66.00 416 HIS A O 1
ATOM 3342 N N . GLU A 1 417 ? 2.837 -0.284 -28.652 1.00 63.78 417 GLU A N 1
ATOM 3343 C CA . GLU A 1 417 ? 1.397 -0.028 -28.576 1.00 63.78 417 GLU A CA 1
ATOM 3344 C C . GLU A 1 417 ? 0.788 0.303 -29.947 1.00 63.78 417 GLU A C 1
ATOM 3346 O O . GLU A 1 417 ? -0.370 -0.034 -30.221 1.00 63.78 417 GLU A O 1
ATOM 3351 N N . THR A 1 418 ? 1.566 0.949 -30.819 1.00 67.12 418 THR A N 1
ATOM 3352 C CA . THR A 1 418 ? 1.130 1.391 -32.152 1.00 67.12 418 THR A CA 1
ATOM 3353 C C . THR A 1 418 ? 1.728 0.561 -33.289 1.00 67.12 418 THR A C 1
ATOM 3355 O O . THR A 1 418 ? 1.233 0.654 -34.407 1.00 67.12 418 THR A O 1
ATOM 3358 N N . ASN A 1 419 ? 2.758 -0.255 -33.025 1.00 70.69 419 ASN A N 1
ATOM 3359 C CA . ASN A 1 419 ? 3.605 -0.928 -34.023 1.00 70.69 419 ASN A CA 1
ATOM 3360 C C . ASN A 1 419 ? 4.213 0.031 -35.065 1.00 70.69 419 ASN A C 1
ATOM 3362 O O . ASN A 1 419 ? 4.607 -0.377 -36.155 1.00 70.69 419 ASN A O 1
ATOM 3366 N N . MET A 1 420 ? 4.291 1.319 -34.731 1.00 72.69 420 MET A N 1
ATOM 3367 C CA . MET A 1 420 ? 4.810 2.391 -35.575 1.00 72.69 420 MET A CA 1
ATOM 3368 C C . MET A 1 420 ? 5.637 3.339 -34.708 1.00 72.69 420 MET A C 1
ATOM 3370 O O . MET A 1 420 ? 5.498 3.364 -33.483 1.00 72.69 420 MET A O 1
ATOM 3374 N N . THR A 1 421 ? 6.505 4.139 -35.322 1.00 83.00 421 THR A N 1
ATOM 3375 C CA . THR A 1 421 ? 7.181 5.212 -34.582 1.00 83.00 421 THR A CA 1
ATOM 3376 C C . THR A 1 421 ? 6.173 6.320 -34.261 1.00 83.00 421 THR A C 1
ATOM 3378 O O . THR A 1 421 ? 5.298 6.589 -35.093 1.00 83.00 421 THR A O 1
ATOM 3381 N N . PRO A 1 422 ? 6.242 6.980 -33.091 1.00 86.69 422 PRO A N 1
ATOM 3382 C CA . PRO A 1 422 ? 5.346 8.089 -32.794 1.00 86.69 422 PRO A CA 1
ATOM 3383 C C . PRO A 1 422 ? 5.393 9.210 -33.829 1.00 86.69 422 PRO A C 1
ATOM 3385 O O . PRO A 1 422 ? 4.347 9.751 -34.168 1.00 86.69 422 PRO A O 1
ATOM 3388 N N . PHE A 1 423 ? 6.565 9.507 -34.397 1.00 86.50 423 PHE A N 1
ATOM 3389 C CA . PHE A 1 423 ? 6.709 10.439 -35.516 1.00 86.50 423 PHE A CA 1
ATOM 3390 C C . PHE A 1 423 ? 5.847 10.043 -36.714 1.00 86.50 423 PHE A C 1
ATOM 3392 O O . PHE A 1 423 ? 5.070 10.853 -37.217 1.00 86.50 423 PHE A O 1
ATOM 3399 N N . HIS A 1 424 ? 5.924 8.779 -37.119 1.00 81.06 424 HIS A N 1
ATOM 3400 C CA . HIS A 1 424 ? 5.137 8.255 -38.224 1.00 81.06 424 HIS A CA 1
ATOM 3401 C C . HIS A 1 424 ? 3.635 8.267 -37.895 1.00 81.06 424 HIS A C 1
ATOM 3403 O O . HIS A 1 424 ? 2.829 8.740 -38.691 1.00 81.06 424 HIS A O 1
ATOM 3409 N N . ALA A 1 425 ? 3.240 7.818 -36.704 1.00 80.31 425 ALA A N 1
ATOM 3410 C CA . ALA A 1 425 ? 1.836 7.809 -36.295 1.00 80.31 425 ALA A CA 1
ATOM 3411 C C . ALA A 1 425 ? 1.238 9.227 -36.167 1.00 80.31 425 ALA A C 1
ATOM 3413 O O . ALA A 1 425 ? 0.036 9.418 -36.361 1.00 80.31 425 ALA A O 1
ATOM 3414 N N . HIS A 1 426 ? 2.061 10.222 -35.827 1.00 82.19 426 HIS A N 1
ATOM 3415 C CA . HIS A 1 426 ? 1.629 11.595 -35.587 1.00 82.19 426 HIS A CA 1
ATOM 3416 C C . HIS A 1 426 ? 1.550 12.438 -36.867 1.00 82.19 426 HIS A C 1
ATOM 3418 O O . HIS A 1 426 ? 0.493 13.018 -37.159 1.00 82.19 426 HIS A O 1
ATOM 3424 N N . PHE A 1 427 ? 2.633 12.461 -37.646 1.00 81.38 427 PHE A N 1
ATOM 3425 C CA . PHE A 1 427 ? 2.763 13.293 -38.846 1.00 81.38 427 PHE A CA 1
ATOM 3426 C C . PHE A 1 427 ? 2.323 12.567 -40.124 1.00 81.38 427 PHE A C 1
ATOM 3428 O O . PHE A 1 427 ? 1.659 13.166 -40.961 1.00 81.38 427 PHE A O 1
ATOM 3435 N N . GLY A 1 428 ? 2.537 11.251 -40.209 1.00 72.50 428 GLY A N 1
ATOM 3436 C CA . GLY A 1 428 ? 2.190 10.428 -41.370 1.00 72.50 428 GLY A CA 1
ATOM 3437 C C . GLY A 1 428 ? 3.415 9.805 -42.047 1.00 72.50 428 GLY A C 1
ATOM 3438 O O . GLY A 1 428 ? 4.558 10.048 -41.660 1.00 72.50 428 GLY A O 1
ATOM 3439 N N . THR A 1 429 ? 3.172 8.949 -43.044 1.00 66.44 429 THR A N 1
ATOM 3440 C CA . THR A 1 429 ? 4.208 8.222 -43.808 1.00 66.44 429 THR A CA 1
ATOM 3441 C C . THR A 1 429 ? 5.107 9.152 -44.619 1.00 66.44 429 THR A C 1
ATOM 3443 O O . THR A 1 429 ? 6.306 8.897 -44.727 1.00 66.44 429 THR A O 1
ATOM 3446 N N . GLU A 1 430 ? 4.536 10.211 -45.195 1.00 64.25 430 GLU A N 1
ATOM 3447 C CA . GLU A 1 430 ? 5.220 11.110 -46.137 1.00 64.25 430 GLU A CA 1
ATOM 3448 C C . GLU A 1 430 ? 6.345 11.908 -45.460 1.00 64.25 430 GLU A C 1
ATOM 3450 O O . GLU A 1 430 ? 7.412 12.088 -46.043 1.00 64.25 430 GLU A O 1
ATOM 3455 N N . ASP A 1 431 ? 6.166 12.258 -44.183 1.00 68.00 431 ASP A N 1
ATOM 3456 C CA . ASP A 1 431 ? 7.149 13.017 -43.405 1.00 68.00 431 ASP A CA 1
ATOM 3457 C C . ASP A 1 431 ? 8.255 12.144 -42.787 1.00 68.00 431 ASP A C 1
ATOM 3459 O O . ASP A 1 431 ? 9.246 12.650 -42.258 1.00 68.00 431 ASP A O 1
ATOM 3463 N N . SER A 1 432 ? 8.132 10.814 -42.862 1.00 62.84 432 SER A N 1
ATOM 3464 C CA . SER A 1 432 ? 9.025 9.878 -42.161 1.00 62.84 432 SER A CA 1
ATOM 3465 C C . SER A 1 432 ? 10.497 9.970 -42.584 1.00 62.84 432 SER A C 1
ATOM 3467 O O . SER A 1 432 ? 11.379 9.649 -41.786 1.00 62.84 432 SER A O 1
ATOM 3469 N N . THR A 1 433 ? 10.771 10.427 -43.808 1.00 61.97 433 THR A N 1
ATOM 3470 C CA . THR A 1 433 ? 12.129 10.649 -44.330 1.00 61.97 433 THR A CA 1
ATOM 3471 C C . THR A 1 433 ? 12.766 11.909 -43.739 1.00 61.97 433 THR A C 1
ATOM 3473 O O . THR A 1 433 ? 13.974 11.938 -43.521 1.00 61.97 433 THR A O 1
ATOM 3476 N N . TYR A 1 434 ? 11.962 12.932 -43.434 1.00 68.94 434 TYR A N 1
ATOM 3477 C CA . TYR A 1 434 ? 12.418 14.217 -42.889 1.00 68.94 434 TYR A CA 1
ATOM 3478 C C . TYR A 1 434 ? 12.529 14.213 -41.360 1.00 68.94 434 TYR A C 1
ATOM 3480 O O . TYR A 1 434 ? 13.179 15.075 -40.776 1.00 68.94 434 TYR A O 1
ATOM 3488 N N . LEU A 1 435 ? 11.922 13.220 -40.708 1.00 70.88 435 LEU A N 1
ATOM 3489 C CA . LEU A 1 435 ? 11.950 13.024 -39.258 1.00 70.88 435 LEU A CA 1
ATOM 3490 C C . LEU A 1 435 ? 13.112 12.123 -38.804 1.00 70.88 435 LEU A C 1
ATOM 3492 O O . LEU A 1 435 ? 13.115 11.665 -37.663 1.00 70.88 435 LEU A O 1
ATOM 3496 N N . ARG A 1 436 ? 14.087 11.858 -39.689 1.00 66.94 436 ARG A N 1
ATOM 3497 C CA . ARG A 1 436 ? 15.319 11.121 -39.382 1.00 66.94 436 ARG A CA 1
ATOM 3498 C C . ARG A 1 436 ? 16.513 12.066 -39.313 1.00 66.94 436 ARG A C 1
ATOM 3500 O O . ARG A 1 436 ? 16.826 12.753 -40.281 1.00 66.94 436 ARG A O 1
ATOM 3507 N N . LEU A 1 437 ? 17.209 12.061 -38.182 1.00 70.00 437 LEU A N 1
ATOM 3508 C CA . LEU A 1 437 ? 18.537 12.648 -38.056 1.00 70.00 437 LEU A CA 1
ATOM 3509 C C . LEU A 1 437 ? 19.562 11.802 -38.839 1.00 70.00 437 LEU A C 1
ATOM 3511 O O . LEU A 1 437 ? 19.364 10.591 -38.977 1.00 70.00 437 LEU A O 1
ATOM 3515 N N . PRO A 1 438 ? 20.637 12.411 -39.375 1.00 64.88 438 PRO A N 1
ATOM 3516 C CA . PRO A 1 438 ? 21.650 11.695 -40.151 1.00 64.88 438 PRO A CA 1
ATOM 3517 C C . PRO A 1 438 ? 22.261 10.525 -39.362 1.00 64.88 438 PRO A C 1
ATOM 3519 O O . PRO A 1 438 ? 22.732 10.719 -38.249 1.00 64.88 438 PRO A O 1
ATOM 3522 N N . GLU A 1 439 ? 22.278 9.317 -39.938 1.00 56.78 439 GLU A N 1
ATOM 3523 C CA . GLU A 1 439 ? 22.775 8.103 -39.254 1.00 56.78 439 GLU A CA 1
ATOM 3524 C C . GLU A 1 439 ? 24.308 7.999 -39.228 1.00 56.78 439 GLU A C 1
ATOM 3526 O O . GLU A 1 439 ? 24.880 7.362 -38.348 1.00 56.78 439 GLU A O 1
ATOM 3531 N N . THR A 1 440 ? 24.981 8.650 -40.177 1.00 54.75 440 THR A N 1
ATOM 3532 C CA . THR A 1 440 ? 26.439 8.773 -40.218 1.00 54.75 440 THR A CA 1
ATOM 3533 C C . THR A 1 440 ? 26.799 10.108 -40.852 1.00 54.75 440 THR A C 1
ATOM 3535 O O . THR A 1 440 ? 26.648 10.286 -42.067 1.00 54.75 440 THR A O 1
ATOM 3538 N N . ALA A 1 441 ? 27.295 11.061 -40.068 1.00 52.22 441 ALA A N 1
ATOM 3539 C CA . ALA A 1 441 ? 27.903 12.249 -40.641 1.00 52.22 441 ALA A CA 1
ATOM 3540 C C . ALA A 1 441 ? 29.236 11.856 -41.307 1.00 52.22 441 ALA A C 1
ATOM 3542 O O . ALA A 1 441 ? 30.258 11.724 -40.640 1.00 52.22 441 ALA A O 1
ATOM 3543 N N . LYS A 1 442 ? 29.268 11.753 -42.645 1.00 52.44 442 LYS A N 1
ATOM 3544 C CA . LYS A 1 442 ? 30.525 11.703 -43.433 1.00 52.44 442 LYS A CA 1
ATOM 3545 C C . LYS A 1 442 ? 31.395 12.971 -43.283 1.00 52.44 442 LYS A C 1
ATOM 3547 O O . LYS A 1 442 ? 32.415 13.089 -43.947 1.00 52.44 442 LYS A O 1
ATOM 3552 N N . ALA A 1 443 ? 30.994 13.920 -42.436 1.00 52.69 443 ALA A N 1
ATOM 3553 C CA . ALA A 1 443 ? 31.631 15.219 -42.240 1.00 52.69 443 ALA A CA 1
ATOM 3554 C C . ALA A 1 443 ? 31.952 15.523 -40.761 1.00 52.69 443 ALA A C 1
ATOM 3556 O O . ALA A 1 443 ? 32.065 16.690 -40.384 1.00 52.69 443 ALA A O 1
ATOM 3557 N N . ALA A 1 444 ? 32.110 14.501 -39.906 1.00 52.28 444 ALA A N 1
ATOM 3558 C CA . ALA A 1 444 ? 32.550 14.715 -38.522 1.00 52.28 444 ALA A CA 1
ATOM 3559 C C . ALA A 1 444 ? 33.934 15.400 -38.453 1.00 52.28 444 ALA A C 1
ATOM 3561 O O . ALA A 1 444 ? 34.195 16.177 -37.534 1.00 52.28 444 ALA A O 1
ATOM 3562 N N . ASP A 1 445 ? 34.776 15.246 -39.478 1.00 52.47 445 ASP A N 1
ATOM 3563 C CA . ASP A 1 445 ? 36.110 15.854 -39.514 1.00 52.47 445 ASP A CA 1
ATOM 3564 C C . ASP A 1 445 ? 36.100 17.373 -39.773 1.00 52.47 445 ASP A C 1
ATOM 3566 O O . ASP A 1 445 ? 37.069 18.048 -39.433 1.00 52.47 445 ASP A O 1
ATOM 3570 N N . THR A 1 446 ? 34.993 17.950 -40.261 1.00 53.22 446 THR A N 1
ATOM 3571 C CA . THR A 1 446 ? 34.886 19.394 -40.583 1.00 53.22 446 THR A CA 1
ATOM 3572 C C . THR A 1 446 ? 33.866 20.159 -39.728 1.00 53.22 446 THR A C 1
ATOM 3574 O O . THR A 1 446 ? 33.778 21.383 -39.819 1.00 53.22 446 THR A O 1
ATOM 3577 N N . ALA A 1 447 ? 33.082 19.473 -38.892 1.00 58.41 447 ALA A N 1
ATOM 3578 C CA . ALA A 1 447 ? 32.015 20.096 -38.110 1.00 58.41 447 ALA A CA 1
ATOM 3579 C C . ALA A 1 447 ? 32.532 20.821 -36.847 1.00 58.41 447 ALA A C 1
ATOM 3581 O O . ALA A 1 447 ? 33.426 20.334 -36.153 1.00 58.41 447 ALA A O 1
ATOM 3582 N N . GLN A 1 448 ? 31.936 21.977 -36.519 1.00 72.00 448 GLN A N 1
ATOM 3583 C CA . GLN A 1 448 ? 32.167 22.690 -35.252 1.00 72.00 448 GLN A CA 1
ATOM 3584 C C . GLN A 1 448 ? 31.898 21.779 -34.039 1.00 72.00 448 GLN A C 1
ATOM 3586 O O . GLN A 1 448 ? 31.017 20.919 -34.081 1.00 72.00 448 GLN A O 1
ATOM 3591 N N . ALA A 1 449 ? 32.607 22.021 -32.929 1.00 74.25 449 ALA A N 1
ATOM 3592 C CA . ALA A 1 449 ? 32.556 21.203 -31.708 1.00 74.25 449 ALA A CA 1
ATOM 3593 C C . ALA A 1 449 ? 31.132 20.940 -31.174 1.00 74.25 449 ALA A C 1
ATOM 3595 O O . ALA A 1 449 ? 30.868 19.870 -30.635 1.00 74.25 449 ALA A O 1
ATOM 3596 N N . PHE A 1 450 ? 30.202 21.880 -31.365 1.00 71.62 450 PHE A N 1
ATOM 3597 C CA . PHE A 1 450 ? 28.804 21.721 -30.958 1.00 71.62 450 PHE A CA 1
ATOM 3598 C C . PHE A 1 450 ? 28.060 20.633 -31.751 1.00 71.62 450 PHE A C 1
ATOM 3600 O O . PHE A 1 450 ? 27.325 19.844 -31.170 1.00 71.62 450 PHE A O 1
ATOM 3607 N N . VAL A 1 451 ? 28.270 20.557 -33.067 1.00 73.75 451 VAL A N 1
ATOM 3608 C CA . VAL A 1 451 ? 27.616 19.552 -33.922 1.00 73.75 451 VAL A CA 1
ATOM 3609 C C . VAL A 1 451 ? 28.194 18.160 -33.660 1.00 73.75 451 VAL A C 1
ATOM 3611 O O . VAL A 1 451 ? 27.444 17.192 -33.664 1.00 73.75 451 VAL A O 1
ATOM 3614 N N . ARG A 1 452 ? 29.498 18.066 -33.358 1.00 72.12 452 ARG A N 1
ATOM 3615 C CA . ARG A 1 452 ? 30.133 16.811 -32.917 1.00 72.12 452 ARG A CA 1
ATOM 3616 C C . ARG A 1 452 ? 29.520 16.298 -31.618 1.00 72.12 452 ARG A C 1
ATOM 3618 O O . ARG A 1 452 ? 29.113 15.150 -31.566 1.00 72.12 452 ARG A O 1
ATOM 3625 N N . LEU A 1 453 ? 29.352 17.181 -30.630 1.00 75.50 453 LEU A N 1
ATOM 3626 C CA . LEU A 1 453 ? 28.694 16.834 -29.370 1.00 75.50 453 LEU A CA 1
ATOM 3627 C C . LEU A 1 453 ? 27.266 16.308 -29.597 1.00 75.50 453 LEU A C 1
ATOM 3629 O O . LEU A 1 453 ? 26.858 15.355 -28.946 1.00 75.50 453 LEU A O 1
ATOM 3633 N N . LEU A 1 454 ? 26.498 16.901 -30.516 1.00 70.38 454 LEU A N 1
ATOM 3634 C CA . LEU A 1 454 ? 25.160 16.396 -30.848 1.00 70.38 454 LEU A CA 1
ATOM 3635 C C . LEU A 1 454 ? 25.198 15.009 -31.513 1.00 70.38 454 LEU A C 1
ATOM 3637 O O . LEU A 1 454 ? 24.340 14.185 -31.207 1.00 70.38 454 LEU A O 1
ATOM 3641 N N . ASP A 1 455 ? 26.169 14.757 -32.397 1.00 72.88 455 ASP A N 1
ATOM 3642 C CA . ASP A 1 455 ? 26.349 13.462 -33.072 1.00 72.88 455 ASP A CA 1
ATOM 3643 C C . ASP A 1 455 ? 26.781 12.361 -32.087 1.00 72.88 455 ASP A C 1
ATOM 3645 O O . ASP A 1 455 ? 26.233 11.259 -32.117 1.00 72.88 455 ASP A O 1
ATOM 3649 N N . ASP A 1 456 ? 27.692 12.670 -31.161 1.00 73.81 456 ASP A N 1
ATOM 3650 C CA . ASP A 1 456 ? 28.145 11.740 -30.119 1.00 73.81 456 ASP A CA 1
ATOM 3651 C C . ASP A 1 456 ? 26.985 11.346 -29.180 1.00 73.81 456 ASP A C 1
ATOM 3653 O O . ASP A 1 456 ? 26.720 10.150 -28.996 1.00 73.81 456 ASP A O 1
ATOM 3657 N N . ASN A 1 457 ? 26.190 12.327 -28.723 1.00 69.56 457 ASN A N 1
ATOM 3658 C CA . ASN A 1 457 ? 25.025 12.077 -27.859 1.00 69.56 457 ASN A CA 1
ATOM 3659 C C . ASN A 1 457 ? 23.978 11.200 -28.557 1.00 69.56 457 ASN A C 1
ATOM 3661 O O . ASN A 1 457 ? 23.344 10.339 -27.939 1.00 69.56 457 ASN A O 1
ATOM 3665 N N . LEU A 1 458 ? 23.777 11.425 -29.858 1.00 70.12 458 LEU A N 1
ATOM 3666 C CA . LEU A 1 458 ? 22.845 10.657 -30.675 1.00 70.12 458 LEU A CA 1
ATOM 3667 C C . LEU A 1 458 ? 23.265 9.181 -30.762 1.00 70.12 458 LEU A C 1
ATOM 3669 O O . LEU A 1 458 ? 22.422 8.293 -30.608 1.00 70.12 458 LEU A O 1
ATOM 3673 N N . ARG A 1 459 ? 24.562 8.917 -30.975 1.00 72.12 459 ARG A N 1
ATOM 3674 C CA . ARG A 1 459 ? 25.111 7.556 -31.083 1.00 72.12 459 ARG A CA 1
ATOM 3675 C C . ARG A 1 459 ? 24.979 6.783 -29.774 1.00 72.12 459 ARG A C 1
ATOM 3677 O O . ARG A 1 459 ? 24.429 5.681 -29.794 1.00 72.12 459 ARG A O 1
ATOM 3684 N N . ALA A 1 460 ? 25.398 7.379 -28.656 1.00 69.25 460 ALA A N 1
ATOM 3685 C CA . ALA A 1 460 ? 25.312 6.758 -27.330 1.00 69.25 460 ALA A CA 1
ATOM 3686 C C . ALA A 1 460 ? 23.868 6.339 -26.993 1.00 69.25 460 ALA A C 1
ATOM 3688 O O . ALA A 1 460 ? 23.579 5.203 -26.604 1.00 69.25 460 ALA A O 1
ATOM 3689 N N . LEU A 1 461 ? 22.909 7.228 -27.257 1.00 67.44 461 LEU A N 1
ATOM 3690 C CA . LEU A 1 461 ? 21.497 6.949 -27.020 1.00 67.44 461 LEU A CA 1
ATOM 3691 C C . LEU A 1 461 ? 20.916 5.848 -27.913 1.00 67.44 461 LEU A C 1
ATOM 3693 O O . LEU A 1 461 ? 20.053 5.087 -27.460 1.00 67.44 461 LEU A O 1
ATOM 3697 N N . TRP A 1 462 ? 21.325 5.776 -29.181 1.00 64.75 462 TRP A N 1
ATOM 3698 C CA . TRP A 1 462 ? 20.869 4.724 -30.088 1.00 64.75 462 TRP A CA 1
ATOM 3699 C C . TRP A 1 462 ? 21.361 3.346 -29.662 1.00 64.75 462 TRP A C 1
ATOM 3701 O O . TRP A 1 462 ? 20.597 2.381 -29.745 1.00 64.75 462 TRP A O 1
ATOM 3711 N N . GLU A 1 463 ? 22.591 3.241 -29.168 1.00 68.50 463 GLU A N 1
ATOM 3712 C CA . GLU A 1 463 ? 23.128 1.987 -28.640 1.00 68.50 463 GLU A CA 1
ATOM 3713 C C . GLU A 1 463 ? 22.367 1.537 -27.388 1.00 68.50 463 GLU A C 1
ATOM 3715 O O . GLU A 1 463 ? 21.854 0.412 -27.358 1.00 68.50 463 GLU A O 1
ATOM 3720 N N . ALA A 1 464 ? 22.175 2.438 -26.418 1.00 67.12 464 ALA A N 1
ATOM 3721 C CA . ALA A 1 464 ? 21.396 2.166 -25.208 1.00 67.12 464 ALA A CA 1
ATOM 3722 C C . ALA A 1 464 ? 19.936 1.784 -25.524 1.00 67.12 464 ALA A C 1
ATOM 3724 O O . ALA A 1 464 ? 19.356 0.882 -24.914 1.00 67.12 464 ALA A O 1
ATOM 3725 N N . SER A 1 465 ? 19.334 2.447 -26.515 1.00 62.44 465 SER A N 1
ATOM 3726 C CA . SER A 1 465 ? 17.992 2.129 -27.005 1.00 62.44 465 SER A CA 1
ATOM 3727 C C . SER A 1 465 ? 17.903 0.728 -27.615 1.00 62.44 465 SER A C 1
ATOM 3729 O O . SER A 1 465 ? 17.028 -0.057 -27.238 1.00 62.44 465 SER A O 1
ATOM 3731 N N . ARG A 1 466 ? 18.814 0.388 -28.535 1.00 66.56 466 ARG A N 1
ATOM 3732 C CA . ARG A 1 466 ? 18.809 -0.905 -29.237 1.00 66.56 466 ARG A CA 1
ATOM 3733 C C . ARG A 1 466 ? 19.014 -2.076 -28.287 1.00 66.56 466 ARG A C 1
ATOM 3735 O O . ARG A 1 466 ? 18.350 -3.099 -28.446 1.00 66.56 466 ARG A O 1
ATOM 3742 N N . GLN A 1 467 ? 19.908 -1.935 -27.308 1.00 69.12 467 GLN A N 1
ATOM 3743 C CA . GLN A 1 467 ? 20.115 -2.963 -26.286 1.00 69.12 467 GLN A CA 1
ATOM 3744 C C . GLN A 1 467 ? 18.828 -3.227 -25.502 1.00 69.12 467 GLN A C 1
ATOM 3746 O O . GLN A 1 467 ? 18.404 -4.373 -25.397 1.00 69.12 467 GLN A O 1
ATOM 3751 N N . PHE A 1 468 ? 18.146 -2.171 -25.055 1.00 63.44 468 PHE A N 1
ATOM 3752 C CA . PHE A 1 468 ? 16.886 -2.310 -24.331 1.00 63.44 468 PHE A CA 1
ATOM 3753 C C . PHE A 1 468 ? 15.772 -2.953 -25.171 1.00 63.44 468 PHE A C 1
ATOM 3755 O O . PHE A 1 468 ? 15.035 -3.806 -24.677 1.00 63.44 468 PHE A O 1
ATOM 3762 N N . GLN A 1 469 ? 15.639 -2.559 -26.442 1.00 60.53 469 GLN A N 1
ATOM 3763 C CA . GLN A 1 469 ? 14.641 -3.156 -27.332 1.00 60.53 469 GLN A CA 1
ATOM 3764 C C . GLN A 1 469 ? 14.862 -4.660 -27.503 1.00 60.53 469 GLN A C 1
ATOM 3766 O O . GLN A 1 469 ? 13.888 -5.407 -27.506 1.00 60.53 469 GLN A O 1
ATOM 3771 N N . ARG A 1 470 ? 16.120 -5.111 -27.593 1.00 64.38 470 ARG A N 1
ATOM 3772 C CA . ARG A 1 470 ? 16.451 -6.542 -27.652 1.00 64.38 470 ARG A CA 1
ATOM 3773 C C . ARG A 1 470 ? 16.023 -7.276 -26.382 1.00 64.38 470 ARG A C 1
ATOM 3775 O O . ARG A 1 470 ? 15.281 -8.242 -26.489 1.00 64.38 470 ARG A O 1
ATOM 3782 N N . THR A 1 471 ? 16.368 -6.759 -25.202 1.00 67.19 471 THR A N 1
ATOM 3783 C CA . THR A 1 471 ? 15.975 -7.373 -23.920 1.00 67.19 471 THR A CA 1
ATOM 3784 C C . THR A 1 471 ? 14.456 -7.494 -23.774 1.00 67.19 471 THR A C 1
ATOM 3786 O O . THR A 1 471 ? 13.955 -8.544 -23.389 1.00 67.19 471 THR A O 1
ATOM 3789 N N . LEU A 1 472 ? 13.700 -6.457 -24.158 1.00 60.31 472 LEU A N 1
ATOM 3790 C CA . LEU A 1 472 ? 12.234 -6.512 -24.135 1.00 60.31 472 LEU A CA 1
ATOM 3791 C C . LEU A 1 472 ? 11.647 -7.552 -25.092 1.00 60.31 472 LEU A C 1
ATOM 3793 O O . LEU A 1 472 ? 10.584 -8.101 -24.809 1.00 60.31 472 LEU A O 1
ATOM 3797 N N . ILE A 1 473 ? 12.264 -7.754 -26.257 1.00 57.62 473 ILE A N 1
ATOM 3798 C CA . ILE A 1 473 ? 11.811 -8.754 -27.229 1.00 57.62 473 ILE A CA 1
ATOM 3799 C C . ILE A 1 473 ? 12.069 -10.159 -26.671 1.00 57.62 473 ILE A C 1
ATOM 3801 O O . ILE A 1 473 ? 11.165 -10.994 -26.714 1.00 57.62 473 ILE A O 1
ATOM 3805 N N . ASP A 1 474 ? 13.242 -10.382 -26.075 1.00 59.12 474 ASP A N 1
ATOM 3806 C CA . ASP A 1 474 ? 13.632 -11.663 -25.475 1.00 59.12 474 ASP A CA 1
ATOM 3807 C C . ASP A 1 474 ? 12.723 -12.043 -24.288 1.00 59.12 474 ASP A C 1
ATOM 3809 O O . ASP A 1 474 ? 12.257 -13.178 -24.200 1.00 59.12 474 ASP A O 1
ATOM 3813 N N . GLU A 1 475 ? 12.366 -11.083 -23.425 1.00 57.41 475 GLU A N 1
ATOM 3814 C CA . GLU A 1 475 ? 11.443 -11.291 -22.293 1.00 57.41 475 GLU A CA 1
ATOM 3815 C C . GLU A 1 475 ? 9.997 -11.604 -22.726 1.00 57.41 475 GLU A C 1
ATOM 3817 O O . GLU A 1 475 ? 9.229 -12.214 -21.980 1.00 57.41 475 GLU A O 1
ATOM 3822 N N . ARG A 1 476 ? 9.591 -11.186 -23.933 1.00 57.66 476 ARG A N 1
ATOM 3823 C CA . ARG A 1 476 ? 8.196 -11.274 -24.408 1.00 57.66 476 ARG A CA 1
ATOM 3824 C C . ARG A 1 476 ? 7.897 -12.484 -25.279 1.00 57.66 476 ARG A C 1
ATOM 3826 O O . ARG A 1 476 ? 6.718 -12.773 -25.486 1.00 57.66 476 ARG A O 1
ATOM 3833 N N . GLY A 1 477 ? 8.912 -13.223 -25.725 1.00 48.06 477 GLY A N 1
ATOM 3834 C CA . GLY A 1 477 ? 8.738 -14.471 -26.478 1.00 48.06 477 GLY A CA 1
ATOM 3835 C C . GLY A 1 477 ? 7.911 -15.552 -25.756 1.00 48.06 477 GLY A C 1
ATOM 3836 O O . GLY A 1 477 ? 7.518 -16.524 -26.393 1.00 48.06 477 GLY A O 1
ATOM 3837 N N . GLY A 1 478 ? 7.613 -15.384 -24.457 1.00 47.50 478 GLY A N 1
ATOM 3838 C CA . GLY A 1 478 ? 6.864 -16.344 -23.633 1.00 47.50 478 GLY A CA 1
ATOM 3839 C C . GLY A 1 478 ? 5.418 -15.984 -23.241 1.00 47.50 478 GLY A C 1
ATOM 3840 O O . GLY A 1 478 ? 4.758 -16.816 -22.617 1.00 47.50 478 GLY A O 1
ATOM 3841 N N . SER A 1 479 ? 4.884 -14.795 -23.557 1.00 45.59 479 SER A N 1
ATOM 3842 C CA . SER A 1 479 ? 3.564 -14.381 -23.027 1.00 45.59 479 SER A CA 1
ATOM 3843 C C . SER A 1 479 ? 2.375 -14.889 -23.855 1.00 45.59 479 SER A C 1
ATOM 3845 O O . SER A 1 479 ? 2.216 -14.556 -25.029 1.00 45.59 479 SER A O 1
ATOM 3847 N N . LYS A 1 480 ? 1.501 -15.678 -23.211 1.00 47.16 480 LYS A N 1
ATOM 3848 C CA . LYS A 1 480 ? 0.258 -16.231 -23.780 1.00 47.16 480 LYS A CA 1
ATOM 3849 C C . LYS A 1 480 ? -0.745 -15.127 -24.151 1.00 47.16 480 LYS A C 1
ATOM 3851 O O . LYS A 1 480 ? -0.822 -14.079 -23.517 1.00 47.16 480 LYS A O 1
ATOM 3856 N N . SER A 1 481 ? -1.557 -15.387 -25.174 1.00 48.25 481 SER A N 1
ATOM 3857 C CA . SER A 1 481 ? -2.578 -14.469 -25.693 1.00 48.25 481 SER A CA 1
ATOM 3858 C C . SER A 1 481 ? -3.687 -14.124 -24.668 1.00 48.25 481 SER A C 1
ATOM 3860 O O . SER A 1 481 ? -4.193 -15.043 -24.020 1.00 48.25 481 SER A O 1
ATOM 3862 N N . PRO A 1 482 ? -4.184 -12.864 -24.606 1.00 53.69 482 PRO A N 1
ATOM 3863 C CA . PRO A 1 482 ? -5.170 -12.389 -23.613 1.00 53.69 482 PRO A CA 1
ATOM 3864 C C . PRO A 1 482 ? -6.537 -13.095 -23.590 1.00 53.69 482 PRO A C 1
ATOM 3866 O O . PRO A 1 482 ? -7.317 -12.890 -22.664 1.00 53.69 482 PRO A O 1
ATOM 3869 N N . ALA A 1 483 ? -6.876 -13.872 -24.623 1.00 52.28 483 ALA A N 1
ATOM 3870 C CA . ALA A 1 483 ? -8.164 -14.561 -24.738 1.00 52.28 483 ALA A CA 1
ATOM 3871 C C . ALA A 1 483 ? -8.259 -15.851 -23.895 1.00 52.28 483 ALA A C 1
ATOM 3873 O O . ALA A 1 483 ? -9.348 -16.390 -23.743 1.00 52.28 483 ALA A O 1
ATOM 3874 N N . LEU A 1 484 ? -7.138 -16.340 -23.353 1.00 53.09 484 LEU A N 1
ATOM 3875 C CA . LEU A 1 484 ? -7.034 -17.620 -22.635 1.00 53.09 484 LEU A CA 1
ATOM 3876 C C . LEU A 1 484 ? -6.783 -17.443 -21.123 1.00 53.09 484 LEU A C 1
ATOM 3878 O O . LEU A 1 484 ? -6.225 -18.331 -20.484 1.00 53.09 484 LEU A O 1
ATOM 3882 N N . GLN A 1 485 ? -7.128 -16.285 -20.555 1.00 65.50 485 GLN A N 1
ATOM 3883 C CA . GLN A 1 485 ? -6.775 -15.926 -19.179 1.00 65.50 485 GLN A CA 1
ATOM 3884 C C . GLN A 1 485 ? -7.947 -16.119 -18.208 1.00 65.50 485 GLN A C 1
ATOM 3886 O O . GLN A 1 485 ? -9.057 -15.647 -18.463 1.00 65.50 485 GLN A O 1
ATOM 3891 N N . ASN A 1 486 ? -7.678 -16.799 -17.091 1.00 75.12 486 ASN A N 1
ATOM 3892 C CA . ASN A 1 486 ? -8.653 -17.086 -16.037 1.00 75.12 486 ASN A CA 1
ATOM 3893 C C . ASN A 1 486 ? -9.146 -15.795 -15.351 1.00 75.12 486 ASN A C 1
ATOM 3895 O O . ASN A 1 486 ? -8.389 -14.834 -15.210 1.00 75.12 486 ASN A O 1
ATOM 3899 N N . GLN A 1 487 ? -10.411 -15.789 -14.920 1.00 82.81 487 GLN A N 1
ATOM 3900 C CA . GLN A 1 487 ? -11.069 -14.701 -14.180 1.00 82.81 487 GLN A CA 1
ATOM 3901 C C . GLN A 1 487 ? -11.748 -15.264 -12.927 1.00 82.81 487 GLN A C 1
ATOM 3903 O O . GLN A 1 487 ? -12.237 -16.396 -12.962 1.00 82.81 487 GLN A O 1
ATOM 3908 N N . TYR A 1 488 ? -11.815 -14.461 -11.864 1.00 87.69 488 TYR A N 1
ATOM 3909 C CA . TYR A 1 488 ? -12.592 -14.751 -10.663 1.00 87.69 488 TYR A CA 1
ATOM 3910 C C . TYR A 1 488 ? -14.082 -14.832 -11.000 1.00 87.69 488 TYR A C 1
ATOM 3912 O O . TYR A 1 488 ? -14.610 -14.023 -11.770 1.00 87.69 488 TYR A O 1
ATOM 3920 N N . GLN A 1 489 ? -14.759 -15.803 -10.401 1.00 88.81 489 GLN A N 1
ATOM 3921 C CA . GLN A 1 489 ? -16.186 -16.031 -10.550 1.00 88.81 489 GLN A CA 1
ATOM 3922 C C . GLN A 1 489 ? -16.966 -15.458 -9.357 1.00 88.81 489 GLN A C 1
ATOM 3924 O O . GLN A 1 489 ? -16.438 -15.352 -8.247 1.00 88.81 489 GLN A O 1
ATOM 3929 N N . PRO A 1 490 ? -18.241 -15.076 -9.554 1.00 89.88 490 PRO A N 1
ATOM 3930 C CA . PRO A 1 490 ? -19.121 -14.723 -8.447 1.00 89.88 490 PRO A CA 1
ATOM 3931 C C . PRO A 1 490 ? -19.213 -15.866 -7.425 1.00 89.88 490 PRO A C 1
ATOM 3933 O O . PRO A 1 490 ? -19.532 -16.996 -7.787 1.00 89.88 490 PRO A O 1
ATOM 3936 N N . GLY A 1 491 ? -18.970 -15.558 -6.152 1.00 87.25 491 GLY A N 1
ATO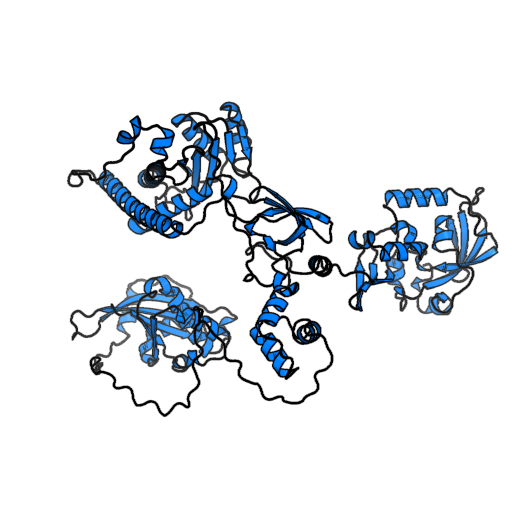M 3937 C CA . GLY A 1 491 ? -18.950 -16.521 -5.047 1.00 87.25 491 GLY A CA 1
ATOM 3938 C C . GLY A 1 491 ? -17.553 -16.990 -4.630 1.00 87.25 491 GLY A C 1
ATOM 3939 O O . GLY A 1 491 ? -17.427 -17.567 -3.550 1.00 87.25 491 GLY A O 1
ATOM 3940 N N . ASP A 1 492 ? -16.510 -16.703 -5.415 1.00 90.69 492 ASP A N 1
ATOM 3941 C CA . ASP A 1 492 ? -15.132 -17.031 -5.037 1.00 90.69 492 ASP A CA 1
ATOM 3942 C C . ASP A 1 492 ? -14.714 -16.273 -3.770 1.00 90.69 492 ASP A C 1
ATOM 3944 O O . ASP A 1 492 ? -15.063 -15.105 -3.571 1.00 90.69 492 ASP A O 1
ATOM 3948 N N . LEU A 1 493 ? -13.929 -16.928 -2.914 1.00 91.69 493 LEU A N 1
ATOM 3949 C CA . LEU A 1 493 ? -13.366 -16.316 -1.715 1.00 91.69 493 LEU A CA 1
ATOM 3950 C C . LEU A 1 493 ? -11.951 -15.822 -2.009 1.00 91.69 493 LEU A C 1
ATOM 3952 O O . LEU A 1 493 ? -11.111 -16.575 -2.497 1.00 91.69 493 LEU A O 1
ATOM 3956 N N . VAL A 1 494 ? -11.676 -14.555 -1.702 1.00 91.00 494 VAL A N 1
ATOM 3957 C CA . VAL A 1 494 ? -10.388 -13.913 -1.992 1.00 91.00 494 VAL A CA 1
ATOM 3958 C C . VAL A 1 494 ? -9.828 -13.154 -0.794 1.00 91.00 494 VAL A C 1
ATOM 3960 O O . VAL A 1 494 ? -10.556 -12.599 0.030 1.00 91.00 494 VAL A O 1
ATOM 3963 N N . LEU A 1 495 ? -8.504 -13.103 -0.711 1.00 90.00 495 LEU A N 1
ATOM 3964 C CA . LEU A 1 495 ? -7.738 -12.317 0.246 1.00 90.00 495 LEU A CA 1
ATOM 3965 C C . LEU A 1 495 ? -7.122 -11.100 -0.446 1.00 90.00 495 LEU A C 1
ATOM 3967 O O . LEU A 1 495 ? -6.587 -11.205 -1.548 1.00 90.00 495 LEU A O 1
ATOM 3971 N N . PHE A 1 496 ? -7.139 -9.956 0.231 1.00 87.12 496 PHE A N 1
ATOM 3972 C CA . PHE A 1 496 ? -6.582 -8.699 -0.258 1.00 87.12 496 PHE A CA 1
ATOM 3973 C C . PHE A 1 496 ? -5.209 -8.409 0.348 1.00 87.12 496 PHE A C 1
ATOM 3975 O O . PHE A 1 496 ? -5.051 -8.344 1.565 1.00 87.12 496 PHE A O 1
ATOM 3982 N N . GLN A 1 497 ? -4.207 -8.165 -0.491 1.00 85.31 497 GLN A N 1
ATOM 3983 C CA . GLN A 1 497 ? -2.860 -7.820 -0.053 1.00 85.31 497 GLN A CA 1
ATOM 3984 C C . GLN A 1 497 ? -2.756 -6.341 0.348 1.00 85.31 497 GLN A C 1
ATOM 3986 O O . GLN A 1 497 ? -2.944 -5.431 -0.473 1.00 85.31 497 GLN A O 1
ATOM 3991 N N . ARG A 1 498 ? -2.375 -6.075 1.604 1.00 78.56 498 ARG A N 1
ATOM 3992 C CA . ARG A 1 498 ? -2.018 -4.725 2.071 1.00 78.56 498 ARG A CA 1
ATOM 3993 C C . ARG A 1 498 ? -0.722 -4.260 1.390 1.00 78.56 498 ARG A C 1
ATOM 3995 O O . ARG A 1 498 ? 0.148 -5.069 1.073 1.00 78.56 498 ARG A O 1
ATOM 4002 N N . ALA A 1 499 ? -0.602 -2.958 1.126 1.00 68.50 499 ALA A N 1
ATOM 4003 C CA . ALA A 1 499 ? 0.531 -2.417 0.375 1.00 68.50 499 ALA A CA 1
ATOM 4004 C C . ALA A 1 499 ? 1.860 -2.699 1.099 1.00 68.50 499 ALA A C 1
ATOM 4006 O O . ALA A 1 499 ? 1.988 -2.444 2.293 1.00 68.50 499 ALA A O 1
ATOM 4007 N N . VAL A 1 500 ? 2.850 -3.222 0.367 1.00 63.09 500 VAL A N 1
ATOM 4008 C CA . VAL A 1 500 ? 4.114 -3.736 0.933 1.00 63.09 500 VAL A CA 1
ATOM 4009 C C . VAL A 1 500 ? 4.922 -2.651 1.651 1.00 63.09 500 VAL A C 1
ATOM 4011 O O . VAL A 1 500 ? 5.571 -2.957 2.650 1.00 63.09 500 VAL A O 1
ATOM 4014 N N . ASN A 1 501 ? 4.838 -1.410 1.162 1.00 60.38 501 ASN A N 1
ATOM 4015 C CA . ASN A 1 501 ? 5.597 -0.255 1.650 1.00 60.38 501 ASN A CA 1
ATOM 4016 C C . ASN A 1 501 ? 4.762 0.705 2.512 1.00 60.38 501 ASN A C 1
ATOM 4018 O O . ASN A 1 501 ? 5.289 1.708 2.987 1.00 60.38 501 ASN A O 1
ATOM 4022 N N . ALA A 1 502 ? 3.468 0.429 2.704 1.00 58.31 502 ALA A N 1
ATOM 4023 C CA . ALA A 1 502 ? 2.631 1.244 3.574 1.00 58.31 502 ALA A CA 1
ATOM 4024 C C . ALA A 1 502 ? 2.812 0.809 5.038 1.00 58.31 502 ALA A C 1
ATOM 4026 O O . ALA A 1 502 ? 2.974 -0.387 5.305 1.00 58.31 502 ALA A O 1
ATOM 4027 N N . PRO A 1 503 ? 2.768 1.744 6.003 1.00 55.25 503 PRO A N 1
ATOM 4028 C CA . PRO A 1 503 ? 2.797 1.390 7.414 1.00 55.25 503 PRO A CA 1
ATOM 4029 C C . PRO A 1 503 ? 1.585 0.512 7.755 1.00 55.25 503 PRO A C 1
ATOM 4031 O O . PRO A 1 503 ? 0.436 0.904 7.554 1.00 55.25 503 PRO A O 1
ATOM 4034 N N . LEU A 1 504 ? 1.850 -0.695 8.261 1.00 65.38 504 LEU A N 1
ATOM 4035 C CA . LEU A 1 504 ? 0.812 -1.556 8.825 1.00 65.38 504 LEU A CA 1
ATOM 4036 C C . LEU A 1 504 ? 0.292 -0.937 10.138 1.00 65.38 504 LEU A C 1
ATOM 4038 O O . LEU A 1 504 ? 1.096 -0.358 10.873 1.00 65.38 504 LEU A O 1
ATOM 4042 N N . PRO A 1 505 ? -1.005 -1.100 10.475 1.00 64.00 505 PRO A N 1
ATOM 4043 C CA . PRO A 1 505 ? -1.573 -0.611 11.737 1.00 64.00 505 PRO A CA 1
ATOM 4044 C C . PRO A 1 505 ? -0.793 -1.078 12.975 1.00 64.00 505 PRO A C 1
ATOM 4046 O O . PRO A 1 505 ? -0.596 -0.320 13.919 1.00 64.00 505 PRO A O 1
ATOM 4049 N N . SER A 1 506 ? -0.288 -2.315 12.953 1.00 68.81 506 SER A N 1
ATOM 4050 C CA . SER A 1 506 ? 0.659 -2.832 13.939 1.00 68.81 506 SER A CA 1
ATOM 4051 C C . SER A 1 506 ? 1.665 -3.781 13.280 1.00 68.81 506 SER A C 1
ATOM 4053 O O . SER A 1 506 ? 1.388 -4.378 12.239 1.00 68.81 506 SER A O 1
ATOM 4055 N N . LYS A 1 507 ? 2.830 -3.988 13.911 1.00 69.81 507 LYS A N 1
ATOM 4056 C CA . LYS A 1 507 ? 3.831 -4.969 13.440 1.00 69.81 507 LYS A CA 1
ATOM 4057 C C . LYS A 1 507 ? 3.336 -6.422 13.472 1.00 69.81 507 LYS A C 1
ATOM 4059 O O . LYS A 1 507 ? 3.956 -7.269 12.842 1.00 69.81 507 LYS A O 1
ATOM 4064 N N . LEU A 1 508 ? 2.264 -6.695 14.216 1.00 74.56 508 LEU A N 1
ATOM 4065 C CA . LEU A 1 508 ? 1.642 -8.017 14.345 1.00 74.56 508 LEU A CA 1
ATOM 4066 C C . LEU A 1 508 ? 0.451 -8.197 13.391 1.00 74.56 508 LEU A C 1
ATOM 4068 O O . LEU A 1 508 ? -0.176 -9.250 13.380 1.00 74.56 508 LEU A O 1
ATOM 4072 N N . THR A 1 509 ? 0.121 -7.175 12.597 1.00 74.75 509 THR A N 1
ATOM 4073 C CA . THR A 1 509 ? -0.971 -7.245 11.626 1.00 74.75 509 THR A CA 1
ATOM 4074 C C . THR A 1 509 ? -0.579 -8.147 10.453 1.00 74.75 509 THR A C 1
ATOM 4076 O O . THR A 1 509 ? 0.479 -7.958 9.849 1.00 74.75 509 THR A O 1
ATOM 4079 N N . LEU A 1 510 ? -1.455 -9.090 10.090 1.00 80.44 510 LEU A N 1
ATOM 4080 C CA . LEU A 1 510 ? -1.257 -9.976 8.939 1.00 80.44 510 LEU A CA 1
ATOM 4081 C C . LEU A 1 510 ? -1.193 -9.187 7.621 1.00 80.44 510 LEU A C 1
ATOM 4083 O O . LEU A 1 510 ? -1.819 -8.135 7.456 1.00 80.44 510 LEU A O 1
ATOM 4087 N N . ARG A 1 511 ? -0.425 -9.693 6.652 1.00 79.31 511 ARG A N 1
ATOM 4088 C CA . ARG A 1 511 ? -0.193 -9.005 5.370 1.00 79.31 511 ARG A CA 1
ATOM 4089 C C . ARG A 1 511 ? -1.414 -9.009 4.459 1.00 79.31 511 ARG A C 1
ATOM 4091 O O . ARG A 1 511 ? -1.644 -8.029 3.746 1.00 79.31 511 ARG A O 1
ATOM 4098 N N . PHE A 1 512 ? -2.177 -10.093 4.478 1.00 86.00 512 PHE A N 1
ATOM 4099 C CA . PHE A 1 512 ? -3.428 -10.194 3.744 1.00 86.00 512 PHE A CA 1
ATOM 4100 C C . PHE A 1 512 ? -4.622 -9.941 4.664 1.00 86.00 512 PHE A C 1
ATOM 4102 O O . PHE A 1 512 ? -4.634 -10.365 5.817 1.00 86.00 512 PHE A O 1
ATOM 4109 N N . SER A 1 513 ? -5.617 -9.250 4.120 1.00 83.44 513 SER A N 1
ATOM 4110 C CA . SER A 1 513 ? -6.886 -8.926 4.756 1.00 83.44 513 SER A CA 1
ATOM 4111 C C . SER A 1 513 ? -8.037 -9.691 4.096 1.00 83.44 513 SER A C 1
ATOM 4113 O O . SER A 1 513 ? -7.942 -10.054 2.923 1.00 83.44 513 SER A O 1
ATOM 4115 N N . GLY A 1 514 ? -9.125 -9.909 4.828 1.00 78.88 514 GLY A N 1
ATOM 4116 C CA . GLY A 1 514 ? -10.305 -10.654 4.403 1.00 78.88 514 GLY A CA 1
ATOM 4117 C C . GLY A 1 514 ? -10.454 -11.961 5.193 1.00 78.88 514 GLY A C 1
ATOM 4118 O O . GLY A 1 514 ? -9.834 -12.116 6.253 1.00 78.88 514 GLY A O 1
ATOM 4119 N N . PRO A 1 515 ? -11.239 -12.927 4.691 1.00 89.50 515 PRO A N 1
ATOM 4120 C CA . PRO A 1 515 ? -11.636 -13.087 3.286 1.00 89.50 515 PRO A CA 1
ATOM 4121 C C . PRO A 1 515 ? -12.835 -12.249 2.817 1.00 89.50 515 PRO A C 1
ATOM 4123 O O . PRO A 1 515 ? -13.695 -11.833 3.597 1.00 89.50 515 PRO A O 1
ATOM 4126 N N . PHE A 1 516 ? -12.885 -12.022 1.506 1.00 89.31 516 PHE A N 1
ATOM 4127 C CA . PHE A 1 516 ? -13.960 -11.342 0.788 1.00 89.31 516 PHE A CA 1
ATOM 4128 C C . PHE A 1 516 ? -14.626 -12.301 -0.205 1.00 89.31 516 PHE A C 1
ATOM 4130 O O . PHE A 1 516 ? -13.956 -13.149 -0.781 1.00 89.31 516 PHE A O 1
ATOM 4137 N N . GLU A 1 517 ? -15.921 -12.128 -0.447 1.00 92.00 517 GLU A N 1
ATOM 4138 C CA . GLU A 1 517 ? -16.700 -12.854 -1.457 1.00 92.00 517 GLU A CA 1
ATOM 4139 C C . GLU A 1 517 ? -16.748 -12.038 -2.756 1.00 92.00 517 GLU A C 1
ATOM 4141 O O . GLU A 1 517 ? -17.170 -10.879 -2.747 1.00 92.00 517 GLU A O 1
ATOM 4146 N N . VAL A 1 518 ? -16.321 -12.610 -3.880 1.00 91.62 518 VAL A N 1
ATOM 4147 C CA . VAL A 1 518 ? -16.371 -11.949 -5.190 1.00 91.62 518 VAL A CA 1
ATOM 4148 C C . VAL A 1 518 ? -17.824 -11.830 -5.648 1.00 91.62 518 VAL A C 1
ATOM 4150 O O . VAL A 1 518 ? -18.568 -12.804 -5.683 1.00 91.62 518 VAL A O 1
ATOM 4153 N N . ILE A 1 519 ? -18.239 -10.622 -6.028 1.00 89.44 519 ILE A N 1
ATOM 4154 C CA . ILE A 1 519 ? -19.552 -10.359 -6.631 1.00 89.44 519 ILE A CA 1
ATOM 4155 C C . ILE A 1 519 ? -19.435 -10.425 -8.151 1.00 89.44 519 ILE A C 1
ATOM 4157 O O . ILE A 1 519 ? -20.237 -11.069 -8.820 1.00 89.44 519 ILE A O 1
ATOM 4161 N N . SER A 1 520 ? -18.464 -9.701 -8.705 1.00 88.62 520 SER A N 1
ATOM 4162 C CA . SER A 1 520 ? -18.224 -9.645 -10.144 1.00 88.62 520 SER A CA 1
ATOM 4163 C C . SER A 1 520 ? -16.809 -9.167 -10.438 1.00 88.62 520 SER A C 1
ATOM 4165 O O . SER A 1 520 ? -16.218 -8.411 -9.665 1.00 88.62 520 SER A O 1
ATOM 4167 N N . GLN A 1 521 ? -16.278 -9.578 -11.585 1.00 85.06 521 GLN A N 1
ATOM 4168 C CA . GLN A 1 521 ? -15.037 -9.050 -12.131 1.00 85.06 521 GLN A CA 1
ATOM 4169 C C . GLN A 1 521 ? -15.324 -8.341 -13.453 1.00 85.06 521 GLN A C 1
ATOM 4171 O O . GLN A 1 521 ? -16.000 -8.871 -14.333 1.00 85.06 521 GLN A O 1
ATOM 4176 N N . HIS A 1 522 ? -14.769 -7.142 -13.612 1.00 79.75 522 HIS A N 1
ATOM 4177 C CA . HIS A 1 522 ? -14.762 -6.421 -14.873 1.00 79.75 522 HIS A CA 1
ATOM 4178 C C . HIS A 1 522 ? -13.333 -5.980 -15.200 1.00 79.75 522 HIS A C 1
ATOM 4180 O O . HIS A 1 522 ? -12.772 -5.082 -14.572 1.00 79.75 522 HIS A O 1
ATOM 4186 N N . LYS A 1 523 ? -12.748 -6.594 -16.237 1.00 78.06 523 LYS A N 1
ATOM 4187 C CA . LYS A 1 523 ? -11.330 -6.423 -16.598 1.00 78.06 523 LYS A CA 1
ATOM 4188 C C . LYS A 1 523 ? -10.434 -6.804 -15.408 1.00 78.06 523 LYS A C 1
ATOM 4190 O O . LYS A 1 523 ? -10.476 -7.954 -14.984 1.00 78.06 523 LYS A O 1
ATOM 4195 N N . ASN A 1 524 ? -9.659 -5.863 -14.875 1.00 80.81 524 ASN A N 1
ATOM 4196 C CA . ASN A 1 524 ? -8.784 -6.092 -13.726 1.00 80.81 524 ASN A CA 1
ATOM 4197 C C . ASN A 1 524 ? -9.397 -5.608 -12.408 1.00 80.81 524 ASN A C 1
ATOM 4199 O O . ASN A 1 524 ? -8.780 -5.788 -11.363 1.00 80.81 524 ASN A O 1
ATOM 4203 N N . ASP A 1 525 ? -10.572 -4.979 -12.441 1.00 82.25 525 ASP A N 1
ATOM 4204 C CA . ASP A 1 525 ? -11.257 -4.541 -11.232 1.00 82.25 525 ASP A CA 1
ATOM 4205 C C . ASP A 1 525 ? -12.242 -5.630 -10.794 1.00 82.25 525 ASP A C 1
ATOM 4207 O O . ASP A 1 525 ? -13.095 -6.082 -11.563 1.00 82.25 525 ASP A O 1
ATOM 4211 N N . VAL A 1 526 ? -12.108 -6.062 -9.546 1.00 85.44 526 VAL A N 1
ATOM 4212 C CA . VAL A 1 526 ? -12.900 -7.122 -8.926 1.00 85.44 526 VAL A CA 1
ATOM 4213 C C . VAL A 1 526 ? -13.694 -6.500 -7.787 1.00 85.44 526 VAL A C 1
ATOM 4215 O O . VAL A 1 526 ? -13.125 -5.909 -6.867 1.00 85.44 526 VAL A O 1
ATOM 4218 N N . GLN A 1 527 ? -15.017 -6.589 -7.863 1.00 86.19 527 GLN A N 1
ATOM 4219 C CA . GLN A 1 527 ? -15.906 -6.163 -6.791 1.00 86.19 527 GLN A CA 1
ATOM 4220 C C . GLN A 1 527 ? -16.066 -7.303 -5.797 1.00 86.19 527 GLN A C 1
ATOM 4222 O O . GLN A 1 527 ? -16.558 -8.374 -6.156 1.00 86.19 527 GLN A O 1
ATOM 4227 N N . CYS A 1 528 ? -15.698 -7.054 -4.547 1.00 85.69 528 CYS A N 1
ATOM 4228 C CA . CYS A 1 528 ? -15.757 -8.035 -3.477 1.00 85.69 528 CYS A CA 1
ATOM 4229 C C . CYS A 1 528 ? -16.558 -7.494 -2.286 1.00 85.69 528 CYS A C 1
ATOM 4231 O O . CYS A 1 528 ? -16.469 -6.317 -1.934 1.00 85.69 528 CYS A O 1
ATOM 4233 N N . ARG A 1 529 ? -17.328 -8.363 -1.632 1.00 84.88 529 ARG A N 1
ATOM 4234 C CA . ARG A 1 529 ? -18.047 -8.087 -0.387 1.00 84.88 529 ARG A CA 1
ATOM 4235 C C . ARG A 1 529 ? -17.254 -8.625 0.795 1.00 84.88 529 ARG A C 1
ATOM 4237 O O . ARG A 1 529 ? -16.881 -9.793 0.802 1.00 84.88 529 ARG A O 1
ATOM 4244 N N . HIS A 1 530 ? -17.027 -7.810 1.817 1.00 80.75 530 HIS A N 1
ATOM 4245 C CA . HIS A 1 530 ? -16.408 -8.285 3.052 1.00 80.75 530 HIS A CA 1
ATOM 4246 C C . HIS A 1 530 ? -17.344 -9.271 3.769 1.00 80.75 530 HIS A C 1
ATOM 4248 O O . HIS A 1 530 ? -18.521 -8.965 3.962 1.00 80.75 530 HIS A O 1
ATOM 4254 N N . LEU A 1 531 ? -16.843 -10.435 4.197 1.00 79.94 531 LEU A N 1
ATOM 4255 C CA . LEU A 1 531 ? -17.696 -11.468 4.800 1.00 79.94 531 LEU A CA 1
ATOM 4256 C C . LEU A 1 531 ? -18.294 -11.053 6.156 1.00 79.94 531 LEU A C 1
ATOM 4258 O O . LEU A 1 531 ? -19.462 -11.349 6.389 1.00 79.94 531 LEU A O 1
ATOM 4262 N N . CYS A 1 532 ? -17.550 -10.322 6.998 1.00 70.25 532 CYS A N 1
ATOM 4263 C CA . CYS A 1 532 ? -18.057 -9.777 8.270 1.00 70.25 532 CYS A CA 1
ATOM 4264 C C . CYS A 1 532 ? -18.904 -8.498 8.078 1.00 70.25 532 CYS A C 1
ATOM 4266 O O . CYS A 1 532 ? -20.126 -8.543 8.149 1.00 70.25 532 CYS A O 1
ATOM 4268 N N . VAL A 1 533 ? -18.265 -7.369 7.743 1.00 67.38 533 VAL A N 1
ATOM 4269 C CA . VAL A 1 533 ? -18.899 -6.031 7.675 1.00 67.38 533 VAL A CA 1
ATOM 4270 C C . VAL A 1 533 ? -19.944 -5.887 6.548 1.00 67.38 533 VAL A C 1
ATOM 4272 O O . VAL A 1 533 ? -20.693 -4.914 6.505 1.00 67.38 533 VAL A O 1
ATOM 4275 N N . LYS A 1 534 ? -19.994 -6.832 5.596 1.00 74.12 534 LYS A N 1
ATOM 4276 C CA . LYS A 1 534 ? -20.857 -6.811 4.395 1.00 74.12 534 LYS A CA 1
ATOM 4277 C C . LYS A 1 534 ? -20.684 -5.573 3.496 1.00 74.12 534 LYS A C 1
ATOM 4279 O O . LYS A 1 534 ? -21.483 -5.358 2.585 1.00 74.12 534 LYS A O 1
ATOM 4284 N N . THR A 1 535 ? -19.621 -4.790 3.687 1.00 68.81 535 THR A N 1
ATOM 4285 C CA . THR A 1 535 ? -19.253 -3.666 2.817 1.00 68.81 535 THR A CA 1
ATOM 4286 C C . THR A 1 535 ? -18.742 -4.164 1.471 1.00 68.81 535 THR A C 1
ATOM 4288 O O . THR A 1 535 ? -18.079 -5.199 1.384 1.00 68.81 535 THR A O 1
ATOM 4291 N N . VAL A 1 536 ? -19.049 -3.425 0.405 1.00 76.31 536 VAL A N 1
ATOM 4292 C CA . VAL A 1 536 ? -18.568 -3.728 -0.946 1.00 76.31 536 VAL A CA 1
ATOM 4293 C C . VAL A 1 536 ? -17.354 -2.860 -1.248 1.00 76.31 536 VAL A C 1
ATOM 4295 O O . VAL A 1 536 ? -17.403 -1.639 -1.107 1.00 76.31 536 VAL A O 1
ATOM 4298 N N . HIS A 1 537 ? -16.274 -3.502 -1.674 1.00 71.50 537 HIS A N 1
ATOM 4299 C CA . HIS A 1 537 ? -15.024 -2.868 -2.063 1.00 71.50 537 HIS A CA 1
ATOM 4300 C C . HIS A 1 537 ? -14.632 -3.314 -3.469 1.00 71.50 537 HIS A C 1
ATOM 4302 O O . HIS A 1 537 ? -14.879 -4.451 -3.863 1.00 71.50 537 HIS A O 1
ATOM 4308 N N . THR A 1 538 ? -13.989 -2.423 -4.219 1.00 78.62 538 THR A N 1
ATOM 4309 C CA . THR A 1 538 ? -13.433 -2.746 -5.536 1.00 78.62 538 THR A CA 1
ATOM 4310 C C . THR A 1 538 ? -11.918 -2.823 -5.423 1.00 78.62 538 THR A C 1
ATOM 4312 O O . THR A 1 538 ? -11.2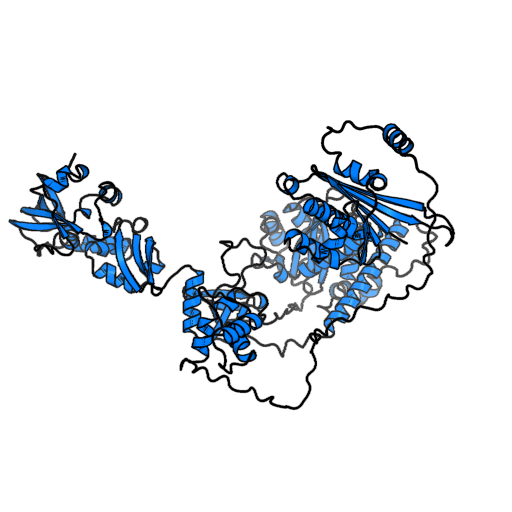69 -1.838 -5.066 1.00 78.62 538 THR A O 1
ATOM 4315 N N . PHE A 1 539 ? -11.353 -3.985 -5.735 1.00 82.19 539 PHE A N 1
ATOM 4316 C CA . PHE A 1 539 ? -9.919 -4.251 -5.672 1.00 82.19 539 PHE A CA 1
ATOM 4317 C C . PHE A 1 539 ? -9.351 -4.556 -7.060 1.00 82.19 539 PHE A C 1
ATOM 4319 O O . PHE A 1 539 ? -10.070 -4.990 -7.954 1.00 82.19 539 PHE A O 1
ATOM 4326 N N . HIS A 1 540 ? -8.050 -4.324 -7.246 1.00 80.25 540 HIS A N 1
ATOM 4327 C CA . HIS A 1 540 ? -7.347 -4.733 -8.464 1.00 80.25 540 HIS A CA 1
ATOM 4328 C C . HIS A 1 540 ? -6.941 -6.209 -8.376 1.00 80.25 540 HIS A C 1
ATOM 4330 O O . HIS A 1 540 ? -6.525 -6.666 -7.310 1.00 80.25 540 HIS A O 1
ATOM 4336 N N . VAL A 1 541 ? -7.004 -6.919 -9.501 1.00 84.00 541 VAL A N 1
ATOM 4337 C CA . VAL A 1 541 ? -6.739 -8.361 -9.626 1.00 84.00 541 VAL A CA 1
ATOM 4338 C C . VAL A 1 541 ? -5.374 -8.786 -9.063 1.00 84.00 541 VAL A C 1
ATOM 4340 O O . VAL A 1 541 ? -5.296 -9.805 -8.390 1.00 84.00 541 VAL A O 1
ATOM 4343 N N . GLU A 1 542 ? -4.328 -7.970 -9.231 1.00 81.75 542 GLU A N 1
ATOM 4344 C CA . GLU A 1 542 ? -2.965 -8.261 -8.742 1.00 81.75 542 GLU A CA 1
ATOM 4345 C C . GLU A 1 542 ? -2.839 -8.282 -7.222 1.00 81.75 542 GLU A C 1
ATOM 4347 O O . GLU A 1 542 ? -1.928 -8.889 -6.668 1.00 81.75 542 GLU A O 1
ATOM 4352 N N . ARG A 1 543 ? -3.725 -7.558 -6.537 1.00 82.06 543 ARG A N 1
ATOM 4353 C CA . ARG A 1 543 ? -3.716 -7.457 -5.076 1.00 82.06 543 ARG A CA 1
ATOM 4354 C C . ARG A 1 543 ? -4.646 -8.475 -4.436 1.00 82.06 543 ARG A C 1
ATOM 4356 O O . ARG A 1 543 ? -4.852 -8.415 -3.225 1.00 82.06 543 ARG A O 1
ATOM 4363 N N . LEU A 1 544 ? -5.226 -9.363 -5.236 1.00 85.94 544 LEU A N 1
ATOM 4364 C CA . LEU A 1 544 ? -6.111 -10.420 -4.792 1.00 85.94 544 LEU A CA 1
ATOM 4365 C C . LEU A 1 544 ? -5.457 -11.778 -5.012 1.00 85.94 544 LEU A C 1
ATOM 4367 O O . LEU A 1 544 ? -4.782 -12.008 -6.013 1.00 85.94 544 LEU A O 1
ATOM 4371 N N . LYS A 1 545 ? -5.718 -12.686 -4.080 1.00 87.75 545 LYS A N 1
ATOM 4372 C CA . LYS A 1 545 ? -5.438 -14.114 -4.229 1.00 87.75 545 LYS A CA 1
ATOM 4373 C C . LYS A 1 545 ? -6.617 -14.931 -3.730 1.00 87.75 545 LYS A C 1
ATOM 4375 O O . LYS A 1 545 ? -7.376 -14.430 -2.900 1.00 87.75 545 LYS A O 1
ATOM 4380 N N . MET A 1 546 ? -6.755 -16.172 -4.188 1.00 88.00 546 MET A N 1
ATOM 4381 C CA . MET A 1 546 ? -7.813 -17.051 -3.687 1.00 88.00 546 MET A CA 1
ATOM 4382 C C . MET A 1 546 ? -7.605 -17.433 -2.217 1.00 88.00 546 MET A C 1
ATOM 4384 O O . MET A 1 546 ? -6.480 -17.504 -1.721 1.00 88.00 546 MET A O 1
ATOM 4388 N N . PHE A 1 547 ? -8.722 -17.660 -1.534 1.00 89.25 547 PHE A N 1
ATOM 4389 C CA . PHE A 1 547 ? -8.794 -18.259 -0.213 1.00 89.25 547 PHE A CA 1
ATOM 4390 C C . PHE A 1 547 ? -9.334 -19.683 -0.340 1.00 89.25 547 PHE A C 1
ATOM 4392 O O . PHE A 1 547 ? -10.438 -19.888 -0.845 1.00 89.25 547 PHE A O 1
ATOM 4399 N N . PHE A 1 548 ? -8.574 -20.654 0.150 1.00 86.06 548 PHE A N 1
ATOM 4400 C CA . PHE A 1 548 ? -8.960 -22.059 0.177 1.00 86.06 548 PHE A CA 1
ATOM 4401 C C . PHE A 1 548 ? -9.466 -22.418 1.571 1.00 86.06 548 PHE A C 1
ATOM 4403 O O . PHE A 1 548 ? -8.701 -22.407 2.530 1.00 86.06 548 PHE A O 1
ATOM 4410 N N . GLY A 1 549 ? -10.750 -22.724 1.698 1.00 83.94 549 GLY A N 1
ATOM 4411 C CA . GLY A 1 549 ? -11.349 -23.105 2.973 1.00 83.94 549 GLY A CA 1
ATOM 4412 C C . GLY A 1 549 ? -12.868 -23.103 2.900 1.00 83.94 549 GLY A C 1
ATOM 4413 O O . GLY A 1 549 ? -13.459 -22.681 1.902 1.00 83.94 549 GLY A O 1
ATOM 4414 N N . SER A 1 550 ? -13.507 -23.573 3.965 1.00 85.06 550 SER A N 1
ATOM 4415 C CA . SER A 1 550 ? -14.961 -23.492 4.091 1.00 85.06 550 SER A CA 1
ATOM 4416 C C . SER A 1 550 ? -15.425 -22.041 4.283 1.00 85.06 550 SER A C 1
ATOM 4418 O O . SER A 1 550 ? -14.681 -21.173 4.753 1.00 85.06 550 SER A O 1
ATOM 4420 N N . ARG A 1 551 ? -16.693 -21.763 3.954 1.00 82.81 551 ARG A N 1
ATOM 4421 C CA . ARG A 1 551 ? -17.297 -20.437 4.173 1.00 82.81 551 ARG A CA 1
ATOM 4422 C C . ARG A 1 551 ? -17.284 -20.039 5.653 1.00 82.81 551 ARG A C 1
ATOM 4424 O O . ARG A 1 551 ? -17.033 -18.880 5.965 1.00 82.81 551 ARG A O 1
ATOM 4431 N N . GLU A 1 552 ? -17.490 -20.999 6.548 1.00 80.75 552 GLU A N 1
ATOM 4432 C CA . GLU A 1 552 ? -17.479 -20.789 8.001 1.00 80.75 552 GLU A CA 1
ATOM 4433 C C . GLU A 1 552 ? -16.086 -20.395 8.515 1.00 80.75 552 GLU A C 1
ATOM 4435 O O . GLU A 1 552 ? -15.942 -19.478 9.324 1.00 80.75 552 GLU A O 1
ATOM 4440 N N . GLU A 1 553 ? -15.029 -21.039 8.013 1.00 80.69 553 GLU A N 1
ATOM 4441 C CA . GLU A 1 553 ? -13.647 -20.655 8.323 1.00 80.69 553 GLU A CA 1
ATOM 4442 C C . GLU A 1 553 ? -13.310 -19.269 7.792 1.00 80.69 553 GLU A C 1
ATOM 4444 O O . GLU A 1 553 ? -12.650 -18.488 8.482 1.00 80.69 553 GLU A O 1
ATOM 4449 N N . ALA A 1 554 ? -13.784 -18.948 6.589 1.00 83.75 554 ALA A N 1
ATOM 4450 C CA . ALA A 1 554 ? -13.596 -17.636 6.003 1.00 83.75 554 ALA A CA 1
ATOM 4451 C C . ALA A 1 554 ? -14.256 -16.546 6.860 1.00 83.75 554 ALA A C 1
ATOM 4453 O O . ALA A 1 554 ? -13.621 -15.544 7.179 1.00 83.75 554 ALA A O 1
ATOM 4454 N N . GLU A 1 555 ? -15.493 -16.757 7.311 1.00 81.12 555 GLU A N 1
ATOM 4455 C CA . GLU A 1 555 ? -16.194 -15.823 8.200 1.00 81.12 555 GLU A CA 1
ATOM 4456 C C . GLU A 1 555 ? -15.461 -15.643 9.537 1.00 81.12 555 GLU A C 1
ATOM 4458 O O . GLU A 1 555 ? -15.210 -14.509 9.955 1.00 81.12 555 GLU A O 1
ATOM 4463 N N . ARG A 1 556 ? -15.009 -16.739 10.156 1.00 77.81 556 ARG A N 1
ATOM 4464 C CA . ARG A 1 556 ? -14.224 -16.710 11.402 1.00 77.81 556 ARG A CA 1
ATOM 4465 C C . ARG A 1 556 ? -12.921 -15.924 11.260 1.00 77.81 556 ARG A C 1
ATOM 4467 O O . ARG A 1 556 ? -12.508 -15.202 12.160 1.00 77.81 556 ARG A O 1
ATOM 4474 N N . VAL A 1 557 ? -12.248 -16.062 10.124 1.00 79.88 557 VAL A N 1
ATOM 4475 C CA . VAL A 1 557 ? -10.940 -15.440 9.882 1.00 79.88 557 VAL A CA 1
ATOM 4476 C C . VAL A 1 557 ? -11.074 -13.981 9.443 1.00 79.88 557 VAL A C 1
ATOM 4478 O O . VAL A 1 557 ? -10.176 -13.179 9.716 1.00 79.88 557 VAL A O 1
ATOM 4481 N N . ALA A 1 558 ? -12.193 -13.620 8.810 1.00 78.56 558 ALA A N 1
ATOM 4482 C CA . ALA A 1 558 ? -12.556 -12.233 8.531 1.00 78.56 558 ALA A CA 1
ATOM 4483 C C . ALA A 1 558 ? -12.829 -11.441 9.821 1.00 78.56 558 ALA A C 1
ATOM 4485 O O . ALA A 1 558 ? -12.531 -10.250 9.876 1.00 78.56 558 ALA A O 1
ATOM 4486 N N . LEU A 1 559 ? -13.364 -12.096 10.856 1.00 71.12 559 LEU A N 1
ATOM 4487 C CA . LEU A 1 559 ? -13.586 -11.506 12.181 1.00 71.12 559 LEU A CA 1
ATOM 4488 C C . LEU A 1 559 ? -12.262 -11.144 12.884 1.00 71.12 559 LEU A C 1
ATOM 4490 O O . LEU A 1 559 ? -12.098 -10.020 13.363 1.00 71.12 559 LEU A O 1
ATOM 4494 N N . LEU A 1 560 ? -11.270 -12.043 12.829 1.00 66.56 560 LEU A N 1
ATOM 4495 C CA . LEU A 1 560 ? -9.936 -11.828 13.416 1.00 66.56 560 LEU A CA 1
ATOM 4496 C C . LEU A 1 560 ? -9.212 -10.585 12.864 1.00 66.56 560 LEU A C 1
ATOM 4498 O O . LEU A 1 560 ? -8.439 -9.954 13.578 1.00 66.56 560 LEU A O 1
ATOM 4502 N N . ASP A 1 561 ? -9.458 -10.202 11.606 1.00 62.25 561 ASP A N 1
ATOM 4503 C CA . ASP A 1 561 ? -8.828 -9.019 10.996 1.00 62.25 561 ASP A CA 1
ATOM 4504 C C . ASP A 1 561 ? -9.271 -7.686 11.591 1.00 62.25 561 ASP A C 1
ATOM 4506 O O . ASP A 1 561 ? -8.549 -6.693 11.464 1.00 62.25 561 ASP A O 1
ATOM 4510 N N . HIS A 1 562 ? -10.453 -7.665 12.198 1.00 55.00 562 HIS A N 1
ATOM 4511 C CA . HIS A 1 562 ? -11.028 -6.490 12.836 1.00 55.00 562 HIS A CA 1
ATOM 4512 C C . HIS A 1 562 ? -10.882 -6.526 14.362 1.00 55.00 562 HIS A C 1
ATOM 4514 O O . HIS A 1 562 ? -11.451 -5.668 15.032 1.00 55.00 562 HIS A O 1
ATOM 4520 N N . ASP A 1 563 ? -10.134 -7.498 14.908 1.00 51.59 563 ASP A N 1
ATOM 4521 C CA . ASP A 1 563 ? -10.069 -7.783 16.351 1.00 51.59 563 ASP A CA 1
ATOM 4522 C C . ASP A 1 563 ? -11.475 -7.969 16.968 1.00 51.59 563 ASP A C 1
ATOM 4524 O O . ASP A 1 563 ? -11.730 -7.687 18.141 1.00 51.59 563 ASP A O 1
ATOM 4528 N N . GLN A 1 564 ? -12.416 -8.422 16.133 1.00 50.62 564 GLN A N 1
ATOM 4529 C CA . GLN A 1 564 ? -13.795 -8.704 16.493 1.00 50.62 564 GLN A CA 1
ATOM 4530 C C . GLN A 1 564 ? -13.886 -10.193 16.802 1.00 50.62 564 GLN A C 1
ATOM 4532 O O . GLN A 1 564 ? -13.679 -11.035 15.935 1.00 50.62 564 GLN A O 1
ATOM 4537 N N . TYR A 1 565 ? -14.188 -10.520 18.049 1.00 52.44 565 TYR A N 1
ATOM 4538 C CA . TYR A 1 565 ? -14.410 -11.890 18.489 1.00 52.44 565 TYR A CA 1
ATOM 4539 C C . TYR A 1 565 ? -15.915 -12.144 18.533 1.00 52.44 565 TYR A C 1
ATOM 4541 O O . TYR A 1 565 ? -16.697 -11.239 18.843 1.00 52.44 565 TYR A O 1
ATOM 4549 N N . GLN A 1 566 ? -16.337 -13.368 18.216 1.00 60.47 566 GLN A N 1
ATOM 4550 C CA . GLN A 1 566 ? -17.744 -13.736 18.320 1.00 60.47 566 GLN A CA 1
ATOM 4551 C C . GLN A 1 566 ? -18.161 -13.686 19.793 1.00 60.47 566 GLN A C 1
ATOM 4553 O O . GLN A 1 566 ? -17.635 -14.431 20.622 1.00 60.47 566 GLN A O 1
ATOM 4558 N N . VAL A 1 567 ? -19.076 -12.771 20.109 1.00 68.44 567 VAL A N 1
ATOM 4559 C CA . VAL A 1 567 ? -19.661 -12.629 21.443 1.00 68.44 567 VAL A CA 1
ATOM 4560 C C . VAL A 1 567 ? -20.490 -13.877 21.727 1.00 68.44 567 VAL A C 1
ATOM 4562 O O . VAL A 1 567 ? -21.453 -14.137 21.009 1.00 68.44 567 VAL A O 1
ATOM 4565 N N . ASP A 1 568 ? -20.111 -14.640 22.749 1.00 77.81 568 ASP A N 1
ATOM 4566 C CA . ASP A 1 568 ? -20.922 -15.750 23.250 1.00 77.81 568 ASP A CA 1
ATOM 4567 C C . ASP A 1 568 ? -21.984 -15.192 24.201 1.00 77.81 568 ASP A C 1
ATOM 4569 O O . ASP A 1 568 ? -23.180 -15.222 23.915 1.00 77.81 568 ASP A O 1
ATOM 4573 N N . THR A 1 569 ? -21.542 -14.574 25.300 1.00 79.69 569 THR A N 1
ATOM 4574 C CA . THR A 1 569 ? -22.438 -14.032 26.325 1.00 79.69 569 THR A CA 1
ATOM 4575 C C . THR A 1 569 ? -21.909 -12.729 26.926 1.00 79.69 569 THR A C 1
ATOM 4577 O O . THR A 1 569 ? -20.727 -12.589 27.244 1.00 79.69 569 THR A O 1
ATOM 4580 N N . ILE A 1 570 ? -22.799 -11.748 27.111 1.00 84.62 570 ILE A N 1
ATOM 4581 C CA . ILE A 1 570 ? -22.500 -10.534 27.884 1.00 84.62 570 ILE A CA 1
ATOM 4582 C C . ILE A 1 570 ? -22.864 -10.803 29.341 1.00 84.62 570 ILE A C 1
ATOM 4584 O O . ILE A 1 570 ? -23.997 -11.174 29.642 1.00 84.62 570 ILE A O 1
ATOM 4588 N N . MET A 1 571 ? -21.903 -10.624 30.244 1.00 82.00 571 MET A N 1
ATOM 4589 C CA . MET A 1 571 ? -22.083 -10.943 31.660 1.00 82.00 571 MET A CA 1
ATOM 4590 C C . MET A 1 571 ? -22.451 -9.710 32.483 1.00 82.00 571 MET A C 1
ATOM 4592 O O . MET A 1 571 ? -23.407 -9.743 33.253 1.00 82.00 571 MET A O 1
ATOM 4596 N N . TYR A 1 572 ? -21.699 -8.617 32.325 1.00 82.94 572 TYR A N 1
ATOM 4597 C CA . TYR A 1 572 ? -21.822 -7.424 33.168 1.00 82.94 572 TYR A CA 1
ATOM 4598 C C . TYR A 1 572 ? -21.730 -6.141 32.347 1.00 82.94 572 TYR A C 1
ATOM 4600 O O . TYR A 1 572 ? -21.240 -6.141 31.218 1.00 82.94 572 TYR A O 1
ATOM 4608 N N . TYR A 1 573 ? -22.145 -5.024 32.942 1.00 86.12 573 TYR A N 1
ATOM 4609 C CA . TYR A 1 573 ? -21.975 -3.701 32.353 1.00 86.12 573 TYR A CA 1
ATOM 4610 C C . TYR A 1 573 ? -21.535 -2.672 33.394 1.00 86.12 573 TYR A C 1
ATOM 4612 O O . TYR A 1 573 ? -21.802 -2.804 34.590 1.00 86.12 573 TYR A O 1
ATOM 4620 N N . ARG A 1 574 ? -20.885 -1.611 32.919 1.00 81.38 574 ARG A N 1
ATOM 4621 C CA . ARG A 1 574 ? -20.628 -0.381 33.674 1.00 81.38 574 ARG A CA 1
ATOM 4622 C C . ARG A 1 574 ? -20.718 0.824 32.741 1.00 81.38 574 ARG A C 1
ATOM 4624 O O . ARG A 1 574 ? -20.562 0.682 31.533 1.00 81.38 574 ARG A O 1
ATOM 4631 N N . GLY A 1 575 ? -20.977 2.004 33.296 1.00 78.56 575 GLY A N 1
ATOM 4632 C CA . GLY A 1 575 ? -21.153 3.231 32.513 1.00 78.56 575 GLY A CA 1
ATOM 4633 C C . GLY A 1 575 ? -22.548 3.834 32.633 1.00 78.56 575 GLY A C 1
ATOM 4634 O O . GLY A 1 575 ? -23.368 3.375 33.427 1.00 78.56 575 GLY A O 1
ATOM 4635 N N . ASN A 1 576 ? -22.799 4.909 31.879 1.00 77.31 576 ASN A N 1
ATOM 4636 C CA . ASN A 1 576 ? -24.085 5.601 31.883 1.00 77.31 576 ASN A CA 1
ATOM 4637 C C . ASN A 1 576 ? -24.922 5.164 30.667 1.00 77.31 576 ASN A C 1
ATOM 4639 O O . ASN A 1 576 ? -24.554 5.516 29.543 1.00 77.31 576 ASN A O 1
ATOM 4643 N N . PRO A 1 577 ? -26.083 4.506 30.853 1.00 80.19 577 PRO A N 1
ATOM 4644 C CA . PRO A 1 577 ? -26.945 4.093 29.742 1.00 80.19 577 PRO A CA 1
ATOM 4645 C C . PRO A 1 577 ? -27.455 5.257 28.876 1.00 80.19 577 PRO A C 1
ATOM 4647 O O . PRO A 1 577 ? -27.806 5.059 27.714 1.00 80.19 577 PRO A O 1
ATOM 4650 N N . ALA A 1 578 ? -27.471 6.486 29.406 1.00 74.62 578 ALA A N 1
ATOM 4651 C CA . ALA A 1 578 ? -27.818 7.684 28.645 1.00 74.62 578 ALA A CA 1
ATOM 4652 C C . ALA A 1 578 ? -26.693 8.156 27.700 1.00 74.62 578 ALA A C 1
ATOM 4654 O O . ALA A 1 578 ? -26.967 8.883 26.745 1.00 74.62 578 ALA A O 1
ATOM 4655 N N . ILE A 1 579 ? -25.437 7.758 27.944 1.00 78.88 579 ILE A N 1
ATOM 4656 C CA . ILE A 1 579 ? -24.258 8.180 27.175 1.00 78.88 579 ILE A CA 1
ATOM 4657 C C . ILE A 1 579 ? -23.486 6.942 26.705 1.00 78.88 579 ILE A C 1
ATOM 4659 O O . ILE A 1 579 ? -22.636 6.408 27.415 1.00 78.88 579 ILE A O 1
ATOM 4663 N N . ARG A 1 580 ? -23.736 6.517 25.462 1.00 80.88 580 ARG A N 1
ATOM 4664 C CA . ARG A 1 580 ? -23.191 5.266 24.890 1.00 80.88 580 ARG A CA 1
ATOM 4665 C C . ARG A 1 580 ? -21.676 5.169 24.942 1.00 80.88 580 ARG A C 1
ATOM 4667 O O . ARG A 1 580 ? -21.151 4.110 25.242 1.00 80.88 580 ARG A O 1
ATOM 4674 N N . THR A 1 581 ? -20.977 6.277 24.719 1.00 79.50 581 THR A N 1
ATOM 4675 C CA . THR A 1 581 ? -19.508 6.318 24.742 1.00 79.50 581 THR A CA 1
ATOM 4676 C C . THR A 1 581 ? -18.908 6.008 26.113 1.00 79.50 581 THR A C 1
ATOM 4678 O O . THR A 1 581 ? -17.726 5.704 26.192 1.00 79.50 581 THR A O 1
ATOM 4681 N N . THR A 1 582 ? -19.701 6.077 27.186 1.00 80.75 582 THR A N 1
ATOM 4682 C CA . THR A 1 582 ? -19.261 5.734 28.549 1.00 80.75 582 THR A CA 1
ATOM 4683 C C . THR A 1 582 ? -19.555 4.288 28.934 1.00 80.75 582 THR A C 1
ATOM 4685 O O . THR A 1 582 ? -19.192 3.879 30.034 1.00 80.75 582 THR A O 1
ATOM 4688 N N . MET A 1 583 ? -20.253 3.538 28.076 1.00 83.88 583 MET A N 1
ATOM 4689 C CA . MET A 1 583 ? -20.662 2.167 28.358 1.00 83.88 583 MET A CA 1
ATOM 4690 C C . MET A 1 583 ? -19.544 1.183 28.037 1.00 83.88 583 MET A C 1
ATOM 4692 O O . MET A 1 583 ? -18.963 1.206 26.951 1.00 83.88 583 MET A O 1
ATOM 4696 N N . GLU A 1 584 ? -19.316 0.271 28.971 1.00 86.31 584 GLU A N 1
ATOM 4697 C CA . GLU A 1 584 ? -18.428 -0.871 28.824 1.00 86.31 584 GLU A CA 1
ATOM 4698 C C . GLU A 1 584 ? -19.146 -2.138 29.281 1.00 86.31 584 GLU A C 1
ATOM 4700 O O . GLU A 1 584 ? -19.905 -2.130 30.255 1.00 86.31 584 GLU A O 1
ATOM 4705 N N . PHE A 1 585 ? -18.887 -3.233 28.577 1.00 86.12 585 PHE A N 1
ATOM 4706 C CA . PHE A 1 585 ? -19.504 -4.533 28.791 1.00 86.12 585 PHE A CA 1
ATOM 4707 C C . PHE A 1 585 ? -18.421 -5.560 29.082 1.00 86.12 585 PHE A C 1
ATOM 4709 O O . PHE A 1 585 ? -17.390 -5.581 28.414 1.00 86.12 585 PHE A O 1
ATOM 4716 N N . PHE A 1 586 ? -18.643 -6.406 30.081 1.00 85.19 586 PHE A N 1
ATOM 4717 C CA . PHE A 1 586 ? -17.788 -7.556 30.333 1.00 85.19 586 PHE A CA 1
ATOM 4718 C C . PHE A 1 586 ? -18.332 -8.730 29.534 1.00 85.19 586 PHE A C 1
ATOM 4720 O O . PHE A 1 586 ? -19.450 -9.191 29.786 1.00 85.19 586 PHE A O 1
ATOM 4727 N N . ILE A 1 587 ? -17.567 -9.153 28.538 1.00 83.75 587 ILE A N 1
ATOM 4728 C CA . ILE A 1 587 ? -18.007 -10.095 27.518 1.00 83.75 587 ILE A CA 1
ATOM 4729 C C . ILE A 1 587 ? -17.178 -11.365 27.622 1.00 83.75 587 ILE A C 1
ATOM 4731 O O . ILE A 1 587 ? -15.952 -11.286 27.707 1.00 83.75 587 ILE A O 1
ATOM 4735 N N . ARG A 1 588 ? -17.862 -12.511 27.568 1.00 81.19 588 ARG A N 1
ATOM 4736 C CA . ARG A 1 588 ? -17.264 -13.804 27.257 1.00 81.19 588 ARG A CA 1
ATOM 4737 C C . ARG A 1 588 ? -17.369 -14.050 25.758 1.00 81.19 588 ARG A C 1
ATOM 4739 O O . ARG A 1 588 ? -18.455 -13.982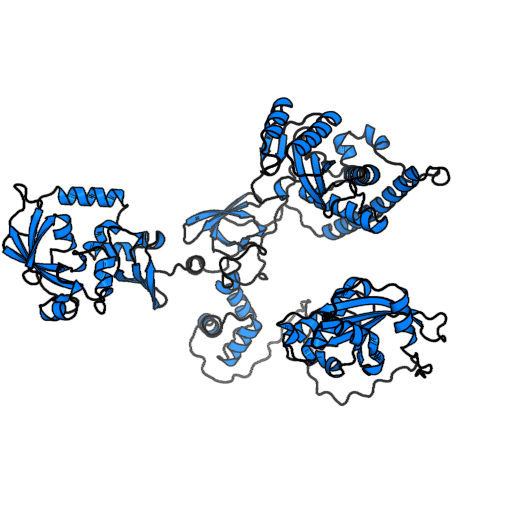 25.176 1.00 81.19 588 ARG A O 1
ATOM 4746 N N . PHE A 1 589 ? -16.234 -14.327 25.144 1.00 77.94 589 PHE A N 1
ATOM 4747 C CA . PHE A 1 589 ? -16.130 -14.657 23.732 1.00 77.94 589 PHE A CA 1
ATOM 4748 C C . PHE A 1 589 ? -16.190 -16.171 23.514 1.00 77.94 589 PHE A C 1
ATOM 4750 O O . PHE A 1 589 ? -15.966 -16.955 24.437 1.00 77.94 589 PHE A O 1
ATOM 4757 N N . ALA A 1 590 ? -16.515 -16.596 22.292 1.00 71.50 590 ALA A N 1
ATOM 4758 C CA . ALA A 1 590 ? -16.663 -18.013 21.939 1.00 71.50 590 ALA A CA 1
ATOM 4759 C C . ALA A 1 590 ? -15.373 -18.844 22.115 1.00 71.50 590 ALA A C 1
ATOM 4761 O O . ALA A 1 590 ? -15.428 -20.068 22.204 1.00 71.50 590 ALA A O 1
ATOM 4762 N N . ASP A 1 591 ? -14.213 -18.192 22.178 1.00 61.66 591 ASP A N 1
ATOM 4763 C CA . ASP A 1 591 ? -12.911 -18.801 22.468 1.00 61.66 591 ASP A CA 1
ATOM 4764 C C . ASP A 1 591 ? -12.622 -18.958 23.975 1.00 61.66 591 ASP A C 1
ATOM 4766 O O . ASP A 1 591 ? -11.592 -19.520 24.354 1.00 61.66 591 ASP A O 1
ATOM 4770 N N . GLY A 1 592 ? -13.537 -18.500 24.834 1.00 70.19 592 GLY A N 1
ATOM 4771 C CA . GLY A 1 592 ? -13.421 -18.536 26.287 1.00 70.19 592 GLY A CA 1
ATOM 4772 C C . GLY A 1 592 ? -12.688 -17.339 26.898 1.00 70.19 592 GLY A C 1
ATOM 4773 O O . GLY A 1 592 ? -12.516 -17.321 28.118 1.00 70.19 592 GLY A O 1
ATOM 4774 N N . GLU A 1 593 ? -12.260 -16.344 26.109 1.00 72.62 593 GLU A N 1
ATOM 4775 C CA . GLU A 1 593 ? -11.675 -15.111 26.646 1.00 72.62 593 GLU A CA 1
ATOM 4776 C C . GLU A 1 593 ? -12.759 -14.235 27.296 1.00 72.62 593 GLU A C 1
ATOM 4778 O O . GLU A 1 593 ? -13.851 -14.050 26.754 1.00 72.62 593 GLU A O 1
ATOM 4783 N N . GLU A 1 594 ? -12.454 -13.671 28.468 1.00 83.19 594 GLU A N 1
ATOM 4784 C CA . GLU A 1 594 ? -13.333 -12.748 29.187 1.00 83.19 594 GLU A CA 1
ATOM 4785 C C . GLU A 1 594 ? -12.644 -11.388 29.349 1.00 83.19 594 GLU A C 1
ATOM 4787 O O . GLU A 1 594 ? -11.595 -11.283 29.992 1.00 83.19 594 GLU A O 1
ATOM 4792 N N . ARG A 1 595 ? -13.224 -10.325 28.779 1.00 83.50 595 ARG A N 1
ATOM 4793 C CA . ARG A 1 595 ? -12.658 -8.969 28.884 1.00 83.50 595 ARG A CA 1
ATOM 4794 C C . ARG A 1 595 ? -13.710 -7.868 28.845 1.00 83.50 595 ARG A C 1
ATOM 4796 O O . ARG A 1 595 ? -14.831 -8.054 28.376 1.00 83.50 595 ARG A O 1
ATOM 4803 N N . TRP A 1 596 ? -13.315 -6.691 29.327 1.00 81.81 596 TRP A N 1
ATOM 4804 C CA . TRP A 1 596 ? -14.092 -5.459 29.191 1.00 81.81 596 TRP A CA 1
ATOM 4805 C C . TRP A 1 596 ? -13.960 -4.894 27.777 1.00 81.81 596 TRP A C 1
ATOM 4807 O O . TRP A 1 596 ? -12.849 -4.715 27.281 1.00 81.81 596 TRP A O 1
ATOM 4817 N N . VAL A 1 597 ? -15.092 -4.576 27.156 1.00 81.69 597 VAL A N 1
ATOM 4818 C CA . VAL A 1 597 ? -15.174 -3.995 25.815 1.00 81.69 597 VAL A CA 1
ATOM 4819 C C . VAL A 1 597 ? -16.055 -2.756 25.850 1.00 81.69 597 VAL A C 1
ATOM 4821 O O . VAL A 1 597 ? -17.153 -2.769 26.408 1.00 81.69 597 VAL A O 1
ATOM 4824 N N . THR A 1 598 ? -15.565 -1.665 25.271 1.00 84.25 598 THR A N 1
ATOM 4825 C CA . THR A 1 598 ? -16.318 -0.417 25.135 1.00 84.25 598 THR A CA 1
ATOM 4826 C C . THR A 1 598 ? -17.442 -0.572 24.118 1.00 84.25 598 THR A C 1
ATOM 4828 O O . THR A 1 598 ? -17.368 -1.374 23.188 1.00 84.25 598 THR A O 1
ATOM 4831 N N . TRP A 1 599 ? -18.509 0.206 24.285 1.00 84.56 599 TRP A N 1
ATOM 4832 C CA . TRP A 1 599 ? -19.601 0.219 23.321 1.00 84.56 599 TRP A CA 1
ATOM 4833 C C . TRP A 1 599 ? -19.093 0.557 21.912 1.00 84.56 599 TRP A C 1
ATOM 4835 O O . TRP A 1 599 ? -18.433 1.578 21.700 1.00 84.56 599 TRP A O 1
ATOM 4845 N N . SER A 1 600 ? -19.452 -0.279 20.942 1.00 79.50 600 SER A N 1
ATOM 4846 C CA . SER A 1 600 ? -19.172 -0.087 19.521 1.00 79.50 600 SER A CA 1
ATOM 4847 C C . SER A 1 600 ? -20.433 -0.360 18.703 1.00 79.50 600 SER A C 1
ATOM 4849 O O . SER A 1 600 ? -21.390 -0.970 19.187 1.00 79.50 600 SER A O 1
ATOM 4851 N N . LYS A 1 601 ? -20.441 0.089 17.444 1.00 75.62 601 LYS A N 1
ATOM 4852 C CA . LYS A 1 601 ? -21.543 -0.220 16.526 1.00 75.62 601 LYS A CA 1
ATOM 4853 C C . LYS A 1 601 ? -21.658 -1.730 16.280 1.00 75.62 601 LYS A C 1
ATOM 4855 O O . LYS A 1 601 ? -22.761 -2.254 16.270 1.00 75.62 601 LYS A O 1
ATOM 4860 N N . ASP A 1 602 ? -20.525 -2.417 16.175 1.00 68.12 602 ASP A N 1
ATOM 4861 C CA . ASP A 1 602 ? -20.490 -3.864 15.950 1.00 68.12 602 ASP A CA 1
ATOM 4862 C C . ASP A 1 602 ? -21.112 -4.636 17.122 1.00 68.12 602 ASP A C 1
ATOM 4864 O O . ASP A 1 602 ? -21.828 -5.612 16.916 1.00 68.12 602 ASP A O 1
ATOM 4868 N N . LEU A 1 603 ? -20.894 -4.166 18.358 1.00 76.88 603 LEU A N 1
ATOM 4869 C CA . LEU A 1 603 ? -21.542 -4.731 19.539 1.00 76.88 603 LEU A CA 1
ATOM 4870 C C . LEU A 1 603 ? -23.051 -4.451 19.532 1.00 76.88 603 LEU A C 1
ATOM 4872 O O . LEU A 1 603 ? -23.830 -5.343 19.852 1.00 76.88 603 LEU A O 1
ATOM 4876 N N . PHE A 1 604 ? -23.461 -3.242 19.135 1.00 76.12 604 PHE A N 1
ATOM 4877 C CA . PHE A 1 604 ? -24.871 -2.856 19.027 1.00 76.12 604 PHE A CA 1
ATOM 4878 C C . PHE A 1 604 ? -25.657 -3.727 18.034 1.00 76.12 604 PHE A C 1
ATOM 4880 O O . PHE A 1 604 ? -26.802 -4.065 18.312 1.00 76.12 604 PHE A O 1
ATOM 4887 N N . ASP A 1 605 ? -25.039 -4.120 16.919 1.00 75.31 605 ASP A N 1
ATOM 4888 C CA . ASP A 1 605 ? -25.671 -4.955 15.890 1.00 75.31 605 ASP A CA 1
ATOM 4889 C C . ASP A 1 605 ? -25.703 -6.461 16.270 1.00 75.31 605 ASP A C 1
ATOM 4891 O O . ASP A 1 605 ? -26.213 -7.285 15.508 1.00 75.31 605 ASP A O 1
ATOM 4895 N N . SER A 1 606 ? -25.166 -6.849 17.437 1.00 78.81 606 SER A N 1
ATOM 4896 C CA . SER A 1 606 ? -25.090 -8.251 17.870 1.00 78.81 606 SER A CA 1
ATOM 4897 C C . SER A 1 606 ? -26.337 -8.719 18.641 1.00 78.81 606 SER A C 1
ATOM 4899 O O . SER A 1 606 ? -26.841 -8.031 19.528 1.00 78.81 606 SER A O 1
ATOM 4901 N N . VAL A 1 607 ? -26.809 -9.940 18.355 1.00 80.12 607 VAL A N 1
ATOM 4902 C CA . VAL A 1 607 ? -27.962 -10.552 19.053 1.00 80.12 607 VAL A CA 1
ATOM 4903 C C . VAL A 1 607 ? -27.736 -10.681 20.571 1.00 80.12 607 VAL A C 1
ATOM 4905 O O . VAL A 1 607 ? -28.617 -10.262 21.323 1.00 80.12 607 VAL A O 1
ATOM 4908 N N . PRO A 1 608 ? -26.561 -11.140 21.066 1.00 83.38 608 PRO A N 1
ATOM 4909 C CA . PRO A 1 608 ? -26.310 -11.221 22.509 1.00 83.38 608 PRO A CA 1
ATOM 4910 C C . PRO A 1 608 ? -26.408 -9.866 23.219 1.00 83.38 608 PRO A C 1
ATOM 4912 O O . PRO A 1 608 ? -26.796 -9.799 24.385 1.00 83.38 608 PRO A O 1
ATOM 4915 N N . TYR A 1 609 ? -26.067 -8.777 22.526 1.00 85.56 609 TYR A N 1
ATOM 4916 C CA . TYR A 1 609 ? -26.211 -7.426 23.053 1.00 85.56 609 TYR A CA 1
ATOM 4917 C C . TYR A 1 609 ? -27.670 -7.003 23.176 1.00 85.56 609 TYR A C 1
ATOM 4919 O O . TYR A 1 609 ? -28.071 -6.489 24.223 1.00 85.56 609 TYR A O 1
ATOM 4927 N N . GLU A 1 610 ? -28.468 -7.242 22.136 1.00 84.69 610 GLU A N 1
ATOM 4928 C CA . GLU A 1 610 ? -29.894 -6.934 22.162 1.00 84.69 610 GLU A CA 1
ATOM 4929 C C . GLU A 1 610 ? -30.598 -7.684 23.304 1.00 84.69 610 GLU A C 1
ATOM 4931 O O . GLU A 1 610 ? -31.307 -7.067 24.107 1.00 84.69 610 GLU A O 1
ATOM 4936 N N . ASP A 1 611 ? -30.342 -8.987 23.432 1.00 85.19 611 ASP A N 1
ATOM 4937 C CA . ASP A 1 611 ? -30.918 -9.832 24.481 1.00 85.19 611 ASP A CA 1
ATOM 4938 C C . ASP A 1 611 ? -30.508 -9.356 25.882 1.00 85.19 611 ASP A C 1
ATOM 4940 O O . ASP A 1 611 ? -31.353 -9.211 26.774 1.00 85.19 611 ASP A O 1
ATOM 4944 N N . PHE A 1 612 ? -29.228 -9.022 26.072 1.00 87.00 612 PHE A N 1
ATOM 4945 C CA . PHE A 1 612 ? -28.720 -8.510 27.344 1.00 87.00 612 PHE A CA 1
ATOM 4946 C C . PHE A 1 612 ? -29.356 -7.167 27.728 1.00 87.00 612 PHE A C 1
ATOM 4948 O O . PHE A 1 612 ? -29.764 -6.975 28.879 1.00 87.00 612 PHE A O 1
ATOM 4955 N N . CYS A 1 613 ? -29.482 -6.237 26.777 1.00 86.12 613 CYS A N 1
ATOM 4956 C CA . CYS A 1 613 ? -30.121 -4.943 27.008 1.00 86.12 613 CYS A CA 1
ATOM 4957 C C . CYS A 1 613 ? -31.631 -5.066 27.263 1.00 86.12 613 CYS A C 1
ATOM 4959 O O . CYS A 1 613 ? -32.173 -4.279 28.038 1.00 86.12 613 CYS A O 1
ATOM 4961 N N . ARG A 1 614 ? -32.318 -6.053 26.670 1.00 84.94 614 ARG A N 1
ATOM 4962 C CA . ARG A 1 614 ? -33.734 -6.347 26.964 1.00 84.94 614 ARG A CA 1
ATOM 4963 C C . ARG A 1 614 ? -33.930 -6.952 28.353 1.00 84.94 614 ARG A C 1
ATOM 4965 O O . ARG A 1 614 ? -34.930 -6.648 29.001 1.00 84.94 614 ARG A O 1
ATOM 4972 N N . ALA A 1 615 ? -32.987 -7.773 28.816 1.00 83.69 615 ALA A N 1
ATOM 4973 C CA . ALA A 1 615 ? -33.034 -8.390 30.140 1.00 83.69 615 ALA A CA 1
ATOM 4974 C C . ALA A 1 615 ? -32.805 -7.391 31.293 1.00 83.69 615 ALA A C 1
ATOM 4976 O O . ALA A 1 615 ? -33.263 -7.635 32.409 1.00 83.69 615 ALA A O 1
ATOM 4977 N N . HIS A 1 616 ? -32.135 -6.261 31.035 1.00 84.69 616 HIS A N 1
ATOM 4978 C CA . HIS A 1 616 ? -31.804 -5.247 32.041 1.00 84.69 616 HIS A CA 1
ATOM 4979 C C . HIS A 1 616 ? -32.596 -3.946 31.815 1.00 84.69 616 HIS A C 1
ATOM 4981 O O . HIS A 1 616 ? -32.215 -3.144 30.958 1.00 84.69 616 HIS A O 1
ATOM 4987 N N . PRO A 1 617 ? -33.643 -3.656 32.617 1.00 83.31 617 PRO A N 1
ATOM 4988 C CA . PRO A 1 617 ? -34.473 -2.457 32.452 1.00 83.31 617 PRO A CA 1
ATOM 4989 C C . PRO A 1 617 ? -33.709 -1.115 32.374 1.00 83.31 617 PRO A C 1
ATOM 4991 O O . PRO A 1 617 ? -34.092 -0.279 31.552 1.00 83.31 617 PRO A O 1
ATOM 4994 N N . PRO A 1 618 ? -32.604 -0.893 33.123 1.00 83.31 618 PRO A N 1
ATOM 4995 C CA . PRO A 1 618 ? -31.782 0.316 32.993 1.00 83.31 618 PRO A CA 1
ATOM 4996 C C . PRO A 1 618 ? -31.154 0.548 31.611 1.00 83.31 618 PRO A C 1
ATOM 4998 O O . PRO A 1 618 ? -30.856 1.691 31.256 1.00 83.31 618 PRO A O 1
ATOM 5001 N N . LEU A 1 619 ? -30.927 -0.517 30.834 1.00 86.56 619 LEU A N 1
ATOM 5002 C CA . LEU A 1 619 ? -30.237 -0.475 29.539 1.00 86.56 619 LEU A CA 1
ATOM 5003 C C . LEU A 1 619 ? -31.177 -0.242 28.353 1.00 86.56 619 LEU A C 1
ATOM 5005 O O . LEU A 1 619 ? -30.710 -0.116 27.223 1.00 86.56 619 LEU A O 1
ATOM 5009 N N . PHE A 1 620 ? -32.480 -0.100 28.593 1.00 86.31 620 PHE A N 1
ATOM 5010 C CA . PHE A 1 620 ? -33.490 0.177 27.569 1.00 86.31 620 PHE A CA 1
ATOM 5011 C C . PHE A 1 620 ? -33.114 1.260 26.524 1.00 86.31 620 PHE A C 1
ATOM 5013 O O . PHE A 1 620 ? -33.365 1.041 25.336 1.00 86.31 620 PHE A O 1
ATOM 5020 N N . PRO A 1 621 ? -32.473 2.400 26.874 1.00 86.25 621 PRO A N 1
ATOM 5021 C CA . PRO A 1 621 ? -32.122 3.443 25.903 1.00 86.25 621 PRO A CA 1
ATOM 5022 C C . PRO A 1 621 ? -31.074 3.004 24.873 1.00 86.25 621 PRO A C 1
ATOM 5024 O O . PRO A 1 621 ? -30.863 3.683 23.863 1.00 86.25 621 PRO A O 1
ATOM 5027 N N . LEU A 1 622 ? -30.377 1.900 25.140 1.00 86.00 622 LEU A N 1
ATOM 5028 C CA . LEU A 1 622 ? -29.331 1.362 24.287 1.00 86.00 622 LEU A CA 1
ATOM 5029 C C . LEU A 1 622 ? -29.865 0.485 23.150 1.00 86.00 622 LEU A C 1
ATOM 5031 O O . LEU A 1 622 ? -29.122 0.255 22.207 1.00 86.00 622 LEU A O 1
ATOM 5035 N N . LEU A 1 623 ? -31.141 0.080 23.186 1.00 85.38 623 LEU A N 1
ATOM 5036 C CA . LEU A 1 623 ? -31.781 -0.738 22.142 1.00 85.38 623 LEU A CA 1
ATOM 5037 C C . LEU A 1 623 ? -32.128 0.037 20.860 1.00 85.38 623 LEU A C 1
ATOM 5039 O O . LEU A 1 623 ? -32.388 -0.561 19.823 1.00 85.38 623 LEU A O 1
ATOM 5043 N N . PHE A 1 624 ? -32.173 1.368 20.922 1.00 86.06 624 PHE A N 1
ATOM 5044 C CA . PHE A 1 624 ? -32.646 2.214 19.818 1.00 86.06 624 PHE A CA 1
ATOM 5045 C C . PHE A 1 624 ? -31.581 3.216 19.381 1.00 86.06 624 PHE A C 1
ATOM 5047 O O . PHE A 1 624 ? -30.502 3.288 19.961 1.00 86.06 624 PHE A O 1
ATOM 5054 N N . THR A 1 625 ? -31.845 4.074 18.398 1.00 83.88 625 THR A N 1
ATOM 5055 C CA . THR A 1 625 ? -31.004 5.271 18.199 1.00 83.88 625 THR A CA 1
ATOM 5056 C C . THR A 1 625 ? -31.233 6.297 19.322 1.00 83.88 625 THR A C 1
ATOM 5058 O O . THR A 1 625 ? -32.260 6.269 19.994 1.00 83.88 625 THR A O 1
ATOM 5061 N N . VAL A 1 626 ? -30.294 7.228 19.557 1.00 82.50 626 VAL A N 1
ATOM 5062 C CA . VAL A 1 626 ? -30.420 8.230 20.647 1.00 82.50 626 VAL A CA 1
ATOM 5063 C C . VAL A 1 626 ? -31.719 9.041 20.524 1.00 82.50 626 VAL A C 1
ATOM 5065 O O . VAL A 1 626 ? -32.403 9.272 21.519 1.00 82.50 626 VAL A O 1
ATOM 5068 N N . LYS A 1 627 ? -32.096 9.424 19.296 1.00 83.44 627 LYS A N 1
ATOM 5069 C CA . LYS A 1 627 ? -33.332 10.176 19.021 1.00 83.44 627 LYS A CA 1
ATOM 5070 C C . LYS A 1 627 ? -34.588 9.352 19.316 1.00 83.44 627 LYS A C 1
ATOM 5072 O O . LYS A 1 627 ? -35.543 9.869 19.892 1.00 83.44 627 LYS A O 1
ATOM 5077 N N . GLU A 1 628 ? -34.595 8.080 18.930 1.00 86.88 628 GLU A N 1
ATOM 5078 C CA . GLU A 1 628 ? -35.724 7.176 19.176 1.00 86.88 628 GLU A CA 1
ATOM 5079 C C . GLU A 1 628 ? -35.869 6.842 20.658 1.00 86.88 628 GLU A C 1
ATOM 5081 O O . GLU A 1 628 ? -36.981 6.894 21.178 1.00 86.88 628 GLU A O 1
ATOM 5086 N N . ALA A 1 629 ? -34.759 6.587 21.354 1.00 85.81 629 ALA A N 1
ATOM 5087 C CA . ALA A 1 629 ? -34.750 6.353 22.792 1.00 85.81 629 ALA A CA 1
ATOM 5088 C C . ALA A 1 629 ? -35.339 7.551 23.550 1.00 85.81 629 ALA A C 1
ATOM 5090 O O . ALA A 1 629 ? -36.239 7.378 24.366 1.00 85.81 629 ALA A O 1
ATOM 5091 N N . GLN A 1 630 ? -34.917 8.780 23.225 1.00 86.50 630 GLN A N 1
ATOM 5092 C CA . GLN A 1 630 ? -35.484 9.999 23.819 1.00 86.50 630 GLN A CA 1
ATOM 5093 C C . GLN A 1 630 ? -36.989 10.128 23.561 1.00 86.50 630 GLN A C 1
ATOM 5095 O O . GLN A 1 630 ? -37.745 10.471 24.470 1.00 86.50 630 GLN A O 1
ATOM 5100 N N . LYS A 1 631 ? -37.443 9.816 22.340 1.00 89.44 631 LYS A N 1
ATOM 5101 C CA . LYS A 1 631 ? -38.866 9.842 21.982 1.00 89.44 631 LYS A CA 1
ATOM 5102 C C . LYS A 1 631 ? -39.672 8.814 22.779 1.00 89.44 631 LYS A C 1
ATOM 5104 O O . LYS A 1 631 ? -40.743 9.153 23.278 1.00 89.44 631 LYS A O 1
ATOM 5109 N N . GLN A 1 632 ? -39.168 7.590 22.925 1.00 88.31 632 GLN A N 1
ATOM 5110 C CA . GLN A 1 632 ? -39.845 6.542 23.693 1.00 88.31 632 GLN A CA 1
ATOM 5111 C C . GLN A 1 632 ? -39.859 6.843 25.194 1.00 88.31 632 GLN A C 1
ATOM 5113 O O . GLN A 1 632 ? -40.901 6.709 25.827 1.00 88.31 632 GLN A O 1
ATOM 5118 N N . ILE A 1 633 ? -38.751 7.328 25.762 1.00 87.50 633 ILE A N 1
ATOM 5119 C CA . ILE A 1 633 ? -38.694 7.757 27.169 1.00 87.50 633 ILE A CA 1
ATOM 5120 C C . ILE A 1 633 ? -39.696 8.891 27.419 1.00 87.50 633 ILE A C 1
ATOM 5122 O O . ILE A 1 633 ? -40.437 8.855 28.399 1.00 87.50 633 ILE A O 1
ATOM 5126 N N . ALA A 1 634 ? -39.791 9.865 26.508 1.00 88.50 634 ALA A N 1
ATOM 5127 C CA . ALA A 1 634 ? -40.779 10.937 26.603 1.00 88.50 634 ALA A CA 1
ATOM 5128 C C . ALA A 1 634 ? -42.226 10.413 26.537 1.00 88.50 634 ALA A C 1
ATOM 5130 O O . ALA A 1 634 ? -43.084 10.908 27.266 1.00 88.50 634 ALA A O 1
ATOM 5131 N N . GLN A 1 635 ? -42.499 9.399 25.708 1.00 90.25 635 GLN A N 1
ATOM 5132 C CA . GLN A 1 635 ? -43.809 8.740 25.651 1.00 90.25 635 GLN A CA 1
ATOM 5133 C C . GLN A 1 635 ? -44.138 7.997 26.952 1.00 90.25 635 GLN A C 1
ATOM 5135 O O . GLN A 1 635 ? -45.243 8.153 27.469 1.00 90.25 635 GLN A O 1
ATOM 5140 N N . ILE A 1 636 ? -43.179 7.256 27.515 1.00 87.50 636 ILE A N 1
ATOM 5141 C CA . ILE A 1 636 ? -43.334 6.575 28.810 1.00 87.50 636 ILE A CA 1
ATOM 5142 C C . ILE A 1 636 ? -43.642 7.608 29.900 1.00 87.50 636 ILE A C 1
ATOM 5144 O O . ILE A 1 636 ? -44.651 7.498 30.591 1.00 87.50 636 ILE A O 1
ATOM 5148 N N . ASN A 1 637 ? -42.856 8.680 29.983 1.00 89.00 637 ASN A N 1
ATOM 5149 C CA . ASN A 1 637 ? -43.043 9.751 30.964 1.00 89.00 637 ASN A CA 1
ATOM 5150 C C . ASN A 1 637 ? -44.340 10.561 30.786 1.00 89.00 637 ASN A C 1
ATOM 5152 O O . ASN A 1 637 ? -44.785 11.232 31.720 1.00 89.00 637 ASN A O 1
ATOM 5156 N N . ALA A 1 638 ? -44.960 10.521 29.604 1.00 87.25 638 ALA A N 1
ATOM 5157 C CA . ALA A 1 638 ? -46.264 11.134 29.361 1.00 87.25 638 ALA A CA 1
ATOM 5158 C C . ALA A 1 638 ? -47.440 10.263 29.841 1.00 87.25 638 ALA A C 1
ATOM 5160 O O . ALA A 1 638 ? -48.545 10.789 30.019 1.00 87.25 638 ALA A O 1
ATOM 5161 N N . SER A 1 639 ? -47.211 8.965 30.054 1.00 88.62 639 SER A N 1
ATOM 5162 C CA . SER A 1 639 ? -48.210 8.015 30.548 1.00 88.62 639 SER A CA 1
ATOM 5163 C C . SER A 1 639 ? -48.256 7.963 32.076 1.00 88.62 639 SER A C 1
ATOM 5165 O O . SER A 1 639 ? -47.268 8.261 32.752 1.00 88.62 639 SER A O 1
ATOM 5167 N N . ASP A 1 640 ? -49.416 7.603 32.622 1.00 88.12 640 ASP A N 1
ATOM 5168 C CA . ASP A 1 640 ? -49.614 7.506 34.066 1.00 88.12 640 ASP A CA 1
ATOM 5169 C C . ASP A 1 640 ? -48.930 6.258 34.635 1.00 88.12 640 ASP A C 1
ATOM 5171 O O . ASP A 1 640 ? -49.022 5.162 34.080 1.00 88.12 640 ASP A O 1
ATOM 5175 N N . ILE A 1 641 ? -48.274 6.430 35.779 1.00 86.12 641 ILE A N 1
ATOM 5176 C CA . ILE A 1 641 ? -47.650 5.356 36.543 1.00 86.12 641 ILE A CA 1
ATOM 5177 C C . ILE A 1 641 ? -48.764 4.549 37.216 1.00 86.12 641 ILE A C 1
ATOM 5179 O O . ILE A 1 641 ? -49.501 5.064 38.061 1.00 86.12 641 ILE A O 1
ATOM 5183 N N . THR A 1 642 ? -48.889 3.278 36.840 1.00 84.75 642 THR A N 1
ATOM 5184 C CA . THR A 1 642 ? -49.874 2.336 37.410 1.00 84.75 642 THR A CA 1
ATOM 5185 C C . THR A 1 642 ? -49.229 1.213 38.219 1.00 84.75 642 THR A C 1
ATOM 5187 O O . THR A 1 642 ? -49.907 0.552 38.998 1.00 84.75 642 THR A O 1
ATOM 5190 N N . GLU A 1 643 ? -47.919 1.032 38.062 1.00 80.81 643 GLU A N 1
ATOM 5191 C CA . GLU A 1 643 ? -47.147 -0.087 38.608 1.00 80.81 643 GLU A CA 1
ATOM 5192 C C . GLU A 1 643 ? -46.824 0.075 40.102 1.00 80.81 643 GLU A C 1
ATOM 5194 O O . GLU A 1 643 ? -46.610 -0.915 40.797 1.00 80.81 643 GLU A O 1
ATOM 5199 N N . VAL A 1 644 ? -46.799 1.313 40.609 1.00 85.06 644 VAL A N 1
ATOM 5200 C CA . VAL A 1 644 ? -46.462 1.628 42.007 1.00 85.06 644 VAL A CA 1
ATOM 5201 C C . VAL A 1 644 ? -47.483 2.577 42.625 1.00 85.06 644 VAL A C 1
ATOM 5203 O O . VAL A 1 644 ? -48.146 3.353 41.933 1.00 85.06 644 VAL A O 1
ATOM 5206 N N . HIS A 1 645 ? -47.592 2.537 43.952 1.00 86.06 645 HIS A N 1
ATOM 5207 C CA . HIS A 1 645 ? -48.485 3.397 44.720 1.00 86.06 645 HIS A CA 1
ATOM 5208 C C . HIS A 1 645 ? -47.789 3.968 45.968 1.00 86.06 645 HIS A C 1
ATOM 5210 O O . HIS A 1 645 ? -46.847 3.364 46.487 1.00 86.06 645 HIS A O 1
ATOM 5216 N N . PRO A 1 646 ? -48.274 5.110 46.490 1.00 88.62 646 PRO A N 1
ATOM 5217 C CA . PRO A 1 646 ? -47.915 5.608 47.816 1.00 88.62 646 PRO A CA 1
ATOM 5218 C C . PRO A 1 646 ? -47.953 4.513 48.893 1.00 88.62 646 PRO A C 1
ATOM 5220 O O . PRO A 1 646 ? -48.875 3.697 48.921 1.00 88.62 646 PRO A O 1
ATOM 5223 N N . GLY A 1 647 ? -46.952 4.486 49.768 1.00 84.00 647 GLY A N 1
ATOM 5224 C CA . GLY A 1 647 ? -46.775 3.506 50.841 1.00 84.00 647 GLY A CA 1
ATOM 5225 C C . GLY A 1 647 ? -46.040 2.220 50.446 1.00 84.00 647 GLY A C 1
ATOM 5226 O O . GLY A 1 647 ? -45.744 1.416 51.326 1.00 84.00 647 GLY A O 1
ATOM 5227 N N . LEU A 1 648 ? -45.722 2.006 49.164 1.00 87.81 648 LEU A N 1
ATOM 5228 C CA . LEU A 1 648 ? -44.989 0.817 48.722 1.00 87.81 648 LEU A CA 1
ATOM 5229 C C . LEU A 1 648 ? -43.492 0.940 49.050 1.00 87.81 648 LEU A C 1
ATOM 5231 O O . LEU A 1 648 ? -42.842 1.906 48.643 1.00 87.81 648 LEU A O 1
ATOM 5235 N N . SER A 1 649 ? -42.946 -0.054 49.754 1.00 86.81 649 SER A N 1
ATOM 5236 C CA . SER A 1 649 ? -41.502 -0.206 49.960 1.00 86.81 649 SER A CA 1
ATOM 5237 C C . SER A 1 649 ? -40.861 -0.920 48.771 1.00 86.81 649 SER A C 1
ATOM 5239 O O . SER A 1 649 ? -41.338 -1.970 48.345 1.00 86.81 649 SER A O 1
ATOM 5241 N N . VAL A 1 650 ? -39.774 -0.358 48.250 1.00 89.00 650 VAL A N 1
ATOM 5242 C CA . VAL A 1 650 ? -39.038 -0.871 47.090 1.00 89.00 650 VAL A CA 1
ATOM 5243 C C . VAL A 1 650 ? -37.532 -0.787 47.307 1.00 89.00 650 VAL A C 1
ATOM 5245 O O . VAL A 1 650 ? -37.041 0.026 48.088 1.00 89.00 650 VAL A O 1
ATOM 5248 N N . PHE A 1 651 ? -36.791 -1.620 46.588 1.00 87.94 651 PHE A N 1
ATOM 5249 C CA . PHE A 1 651 ? -35.335 -1.601 46.551 1.00 87.94 651 PHE A CA 1
ATOM 5250 C C . PHE A 1 651 ? -34.876 -0.949 45.248 1.00 87.94 651 PHE A C 1
ATOM 5252 O O . PHE A 1 651 ? -35.145 -1.468 44.166 1.00 87.94 651 PHE A O 1
ATOM 5259 N N . VAL A 1 652 ? -34.204 0.196 45.359 1.00 86.19 652 VAL A N 1
ATOM 5260 C CA . VAL A 1 652 ? -33.783 1.012 44.213 1.00 86.19 652 VAL A CA 1
ATOM 5261 C C . VAL A 1 652 ? -32.290 0.840 43.972 1.00 86.19 652 VAL A C 1
ATOM 5263 O O . VAL A 1 652 ? -31.503 0.989 44.903 1.00 86.19 652 VAL A O 1
ATOM 5266 N N . ASP A 1 653 ? -31.885 0.549 42.735 1.00 85.31 653 ASP A N 1
ATOM 5267 C CA . ASP A 1 653 ? -30.465 0.434 42.367 1.00 85.31 653 ASP A CA 1
ATOM 5268 C C . ASP A 1 653 ? -29.734 1.765 42.628 1.00 85.31 653 ASP A C 1
ATOM 5270 O O . ASP A 1 653 ? -30.150 2.830 42.158 1.00 85.31 653 ASP A O 1
ATOM 5274 N N . LEU A 1 654 ? -28.627 1.713 43.372 1.00 83.31 654 LEU A N 1
ATOM 5275 C CA . LEU A 1 654 ? -27.798 2.867 43.715 1.00 83.31 654 LEU A CA 1
ATOM 5276 C C . LEU A 1 654 ? -27.231 3.580 42.479 1.00 83.31 654 LEU A C 1
ATOM 5278 O O . LEU A 1 654 ? -27.015 4.793 42.525 1.00 83.31 654 LEU A O 1
ATOM 5282 N N . ARG A 1 655 ? -27.060 2.875 41.351 1.00 79.75 655 ARG A N 1
ATOM 5283 C CA . ARG A 1 655 ? -26.634 3.467 40.068 1.00 79.75 655 ARG A CA 1
ATOM 5284 C C . ARG A 1 655 ? -27.580 4.562 39.567 1.00 79.75 655 ARG A C 1
ATOM 5286 O O . ARG A 1 655 ? -27.192 5.365 38.725 1.00 79.75 655 ARG A O 1
ATOM 5293 N N . SER A 1 656 ? -28.800 4.626 40.096 1.00 78.50 656 SER A N 1
ATOM 5294 C CA . SER A 1 656 ? -29.775 5.669 39.779 1.00 78.50 656 SER A CA 1
ATOM 5295 C C . SER A 1 656 ? -29.450 7.050 40.378 1.00 78.50 656 SER A C 1
ATOM 5297 O O . SER A 1 656 ? -29.966 8.052 39.885 1.00 78.50 656 SER A O 1
ATOM 5299 N N . ARG A 1 657 ? -28.597 7.134 41.416 1.00 69.50 657 ARG A N 1
ATOM 5300 C CA . ARG A 1 657 ? -28.367 8.359 42.218 1.00 69.50 657 ARG A CA 1
ATOM 5301 C C . ARG A 1 657 ? -27.166 9.219 41.808 1.00 69.50 657 ARG A C 1
ATOM 5303 O O . ARG A 1 657 ? -26.881 10.215 42.467 1.00 69.50 657 ARG A O 1
ATOM 5310 N N . GLY A 1 658 ? -26.507 8.914 40.691 1.00 62.25 658 GLY A N 1
ATOM 5311 C CA . GLY A 1 658 ? -25.443 9.757 40.142 1.00 62.25 658 GLY A CA 1
ATOM 5312 C C . GLY A 1 658 ? -24.973 9.299 38.763 1.00 62.25 658 GLY A C 1
ATOM 5313 O O . GLY A 1 658 ? -25.190 8.159 38.366 1.00 62.25 658 GLY A O 1
ATOM 5314 N N . GLY A 1 659 ? -24.325 10.191 38.006 1.00 60.16 659 GLY A N 1
ATOM 5315 C CA . GLY A 1 659 ? -23.705 9.818 36.729 1.00 60.16 659 GLY A CA 1
ATOM 5316 C C . GLY A 1 659 ? -22.623 8.745 36.917 1.00 60.16 659 GLY A C 1
ATOM 5317 O O . GLY A 1 659 ? -22.081 8.597 38.010 1.00 60.16 659 GLY A O 1
ATOM 5318 N N . ALA A 1 660 ? -22.261 8.022 35.852 1.00 58.00 660 ALA A N 1
ATOM 5319 C CA . ALA A 1 660 ? -21.325 6.887 35.921 1.00 58.00 660 ALA A CA 1
ATOM 5320 C C . ALA A 1 660 ? -19.992 7.183 36.636 1.00 58.00 660 ALA A C 1
ATOM 5322 O O . ALA A 1 660 ? -19.427 6.297 37.273 1.00 58.00 660 ALA A O 1
ATOM 5323 N N . GLY A 1 661 ? -19.511 8.430 36.578 1.00 62.59 661 GLY A N 1
ATOM 5324 C CA . GLY A 1 661 ? -18.321 8.863 37.313 1.00 62.59 661 GLY A CA 1
ATOM 5325 C C . GLY A 1 661 ? -18.488 8.825 38.836 1.00 62.59 661 GLY A C 1
ATOM 5326 O O . GLY A 1 661 ? -17.563 8.417 39.529 1.00 62.59 661 GLY A O 1
ATOM 5327 N N . TRP A 1 662 ? -19.669 9.180 39.358 1.00 78.81 662 TRP A N 1
ATOM 5328 C CA . TRP A 1 662 ? -19.944 9.166 40.798 1.00 78.81 662 TRP A CA 1
ATOM 5329 C C . TRP A 1 662 ? -20.001 7.737 41.335 1.00 78.81 662 TRP A C 1
ATOM 5331 O O . TRP A 1 662 ? -19.250 7.412 42.246 1.00 78.81 662 TRP A O 1
ATOM 5341 N N . TYR A 1 663 ? -20.802 6.854 40.731 1.00 77.81 663 TYR A N 1
ATOM 5342 C CA . TYR A 1 663 ? -20.944 5.474 41.214 1.00 77.81 663 TYR A CA 1
ATOM 5343 C C . TYR A 1 663 ? -19.600 4.724 41.241 1.00 77.81 663 TYR A C 1
ATOM 5345 O O . TYR A 1 663 ? -19.262 4.076 42.231 1.00 77.81 663 TYR A O 1
ATOM 5353 N N . ASN A 1 664 ? -18.782 4.893 40.196 1.00 74.31 664 ASN A N 1
ATOM 5354 C CA . ASN A 1 664 ? -17.440 4.311 40.140 1.00 74.31 664 ASN A CA 1
ATOM 5355 C C . ASN A 1 664 ? -16.487 4.925 41.183 1.00 74.31 664 ASN A C 1
ATOM 5357 O O . ASN A 1 664 ? -15.633 4.216 41.711 1.00 74.31 664 ASN A O 1
ATOM 5361 N N . SER A 1 665 ? -16.640 6.213 41.515 1.00 76.00 665 SER A N 1
ATOM 5362 C CA . SER A 1 665 ? -15.809 6.889 42.525 1.00 76.00 665 SER A CA 1
ATOM 5363 C C . SER A 1 665 ? -16.034 6.397 43.960 1.00 76.00 665 SER A C 1
ATOM 5365 O O . SER A 1 665 ? -15.162 6.593 44.801 1.00 76.00 665 SER A O 1
ATOM 5367 N N . ILE A 1 666 ? -17.157 5.722 44.242 1.00 81.69 666 ILE A N 1
ATOM 5368 C CA . ILE A 1 666 ? -17.449 5.159 45.572 1.00 81.69 666 ILE A CA 1
ATOM 5369 C C . ILE A 1 666 ? -16.497 3.994 45.894 1.00 81.69 666 ILE A C 1
ATOM 5371 O O . ILE A 1 666 ? -16.183 3.766 47.058 1.00 81.69 666 ILE A O 1
ATOM 5375 N N . GLY A 1 667 ? -16.009 3.267 44.880 1.00 78.38 667 GLY A N 1
ATOM 5376 C CA . GLY A 1 667 ? -15.065 2.160 45.075 1.00 78.38 667 GLY A CA 1
ATOM 5377 C C . GLY A 1 667 ? -15.682 0.919 45.732 1.00 78.38 667 GLY A C 1
ATOM 5378 O O . GLY A 1 667 ? -15.012 0.231 46.503 1.00 78.38 667 GLY A O 1
ATOM 5379 N N . LEU A 1 668 ? -16.959 0.636 45.452 1.00 83.06 668 LEU A N 1
ATOM 5380 C CA . LEU A 1 668 ? -17.644 -0.557 45.960 1.00 83.06 668 LEU A CA 1
ATOM 5381 C C . LEU A 1 668 ? -17.051 -1.846 45.350 1.00 83.06 668 LEU A C 1
ATOM 5383 O O . LEU A 1 668 ? -16.793 -1.877 44.139 1.00 83.06 668 LEU A O 1
ATOM 5387 N N . PRO A 1 669 ? -16.854 -2.913 46.149 1.00 78.25 669 PRO A N 1
ATOM 5388 C CA . PRO A 1 669 ? -16.330 -4.185 45.662 1.00 78.25 669 PRO A CA 1
ATOM 5389 C C . PRO A 1 669 ? -17.320 -4.847 44.698 1.00 78.25 669 PRO A C 1
ATOM 5391 O O . PRO A 1 669 ? -18.527 -4.787 44.903 1.00 78.25 669 PRO A O 1
ATOM 5394 N N . ASP A 1 670 ? -16.811 -5.455 43.624 1.00 73.50 670 ASP A N 1
ATOM 5395 C CA . ASP A 1 670 ? -17.614 -6.169 42.619 1.00 73.50 670 ASP A CA 1
ATOM 5396 C C . ASP A 1 670 ? -18.839 -5.388 42.098 1.00 73.50 670 ASP A C 1
ATOM 5398 O O . ASP A 1 670 ? -19.852 -5.967 41.708 1.00 73.50 670 ASP A O 1
ATOM 5402 N N . SER A 1 671 ? -18.737 -4.056 42.029 1.00 72.62 671 SER A N 1
ATOM 5403 C CA . SER A 1 671 ? -19.830 -3.131 41.681 1.00 72.62 671 SER A CA 1
ATOM 5404 C C . SER A 1 671 ? -20.433 -3.318 40.283 1.00 72.62 671 SER A C 1
ATOM 5406 O O . SER A 1 671 ? -21.492 -2.757 39.987 1.00 72.62 671 SER A O 1
ATOM 5408 N N . ALA A 1 672 ? -19.774 -4.099 39.424 1.00 68.94 672 ALA A N 1
ATOM 5409 C CA . ALA A 1 672 ? -20.275 -4.543 38.126 1.00 68.94 672 ALA A CA 1
ATOM 5410 C C . ALA A 1 672 ? -21.144 -5.811 38.216 1.00 68.94 672 ALA A C 1
ATOM 5412 O O . ALA A 1 672 ? -22.095 -5.950 37.450 1.00 68.94 672 ALA A O 1
ATOM 5413 N N . ARG A 1 673 ? -20.826 -6.715 39.150 1.00 73.38 673 ARG A N 1
ATOM 5414 C CA . ARG A 1 673 ? -21.492 -8.011 39.339 1.00 73.38 673 ARG A CA 1
ATOM 5415 C C . ARG A 1 673 ? -22.645 -7.921 40.331 1.00 73.38 673 ARG A C 1
ATOM 5417 O O . ARG A 1 673 ? -23.662 -8.578 40.142 1.00 73.38 673 ARG A O 1
ATOM 5424 N N . ILE A 1 674 ? -22.482 -7.118 41.378 1.00 78.56 674 ILE A N 1
ATOM 5425 C CA . ILE A 1 674 ? -23.436 -7.018 42.477 1.00 78.56 674 ILE A CA 1
ATOM 5426 C C . ILE A 1 674 ? -24.244 -5.732 42.344 1.00 78.56 674 ILE A C 1
ATOM 5428 O O . ILE A 1 674 ? -23.693 -4.645 42.147 1.00 78.56 674 ILE A O 1
ATOM 5432 N N . THR A 1 675 ? -25.564 -5.856 42.467 1.00 80.31 675 THR A N 1
ATOM 5433 C CA . THR A 1 675 ? -26.461 -4.699 42.463 1.00 80.31 675 THR A CA 1
ATOM 5434 C C . THR A 1 675 ? -26.628 -4.191 43.891 1.00 80.31 675 THR A C 1
ATOM 5436 O O . THR A 1 675 ? -27.219 -4.859 44.740 1.00 80.31 675 THR A O 1
ATOM 5439 N N . TYR A 1 676 ? -26.100 -3.002 44.169 1.00 84.62 676 TYR A N 1
ATOM 5440 C CA . TYR A 1 676 ? -26.275 -2.345 45.461 1.00 84.62 676 TYR A CA 1
ATOM 5441 C C . TYR A 1 676 ? -27.617 -1.628 45.484 1.00 84.62 676 TYR A C 1
ATOM 5443 O O . TYR A 1 676 ? -27.855 -0.728 44.679 1.00 84.62 676 TYR A O 1
ATOM 5451 N N . VAL A 1 677 ? -28.496 -2.030 46.397 1.00 86.69 677 VAL A N 1
ATOM 5452 C CA . VAL A 1 677 ? -29.865 -1.517 46.453 1.00 86.69 677 VAL A CA 1
ATOM 5453 C C . VAL A 1 677 ? -30.120 -0.707 47.714 1.00 86.69 677 VAL A C 1
ATOM 5455 O O . VAL A 1 677 ? -29.738 -1.082 48.824 1.00 86.69 677 VAL A O 1
ATOM 5458 N N . LEU A 1 678 ? -30.805 0.415 47.533 1.00 87.31 678 LEU A N 1
ATOM 5459 C CA . LEU A 1 678 ? -31.233 1.315 48.586 1.00 87.31 678 LEU A CA 1
ATOM 5460 C C . LEU A 1 678 ? -32.699 1.021 48.932 1.00 87.31 678 LEU A C 1
ATOM 5462 O O . LEU A 1 678 ? -33.554 1.119 48.045 1.00 87.31 678 LEU A O 1
ATOM 5466 N N . PRO A 1 679 ? -33.026 0.689 50.191 1.00 88.50 679 PRO A N 1
ATOM 5467 C CA . PRO A 1 679 ? -34.417 0.553 50.595 1.00 88.50 679 PRO A CA 1
ATOM 5468 C C . PRO A 1 679 ? -35.070 1.936 50.546 1.00 88.50 679 PRO A C 1
ATOM 5470 O O . PRO A 1 679 ? -34.563 2.881 51.146 1.00 88.50 679 PRO A O 1
ATOM 5473 N N . CYS A 1 680 ? -36.172 2.061 49.814 1.00 88.25 680 CYS A N 1
ATOM 5474 C CA . CYS A 1 680 ? -36.906 3.305 49.620 1.00 88.25 680 CYS A CA 1
ATOM 5475 C C . CYS A 1 680 ? -38.417 3.077 49.757 1.00 88.25 680 CYS A C 1
ATOM 5477 O O . CYS A 1 680 ? -38.909 1.957 49.632 1.00 88.25 680 CYS A O 1
ATOM 5479 N N . ILE A 1 681 ? -39.166 4.146 50.011 1.00 89.75 681 ILE A N 1
ATOM 5480 C CA . ILE A 1 681 ? -40.625 4.127 50.126 1.00 89.75 681 ILE A CA 1
ATOM 5481 C C . ILE A 1 681 ? -41.191 5.219 49.224 1.00 89.75 681 ILE A C 1
ATOM 5483 O O . ILE A 1 681 ? -40.768 6.374 49.299 1.00 89.75 681 ILE A O 1
ATOM 5487 N N . TYR A 1 682 ? -42.161 4.867 48.383 1.00 90.88 682 TYR A N 1
ATOM 5488 C CA . TYR A 1 682 ? -42.922 5.859 47.629 1.00 90.88 682 TYR A CA 1
ATOM 5489 C C . TYR A 1 682 ? -43.889 6.593 48.564 1.00 90.88 682 TYR A C 1
ATOM 5491 O O . TYR A 1 682 ? -44.708 5.949 49.213 1.00 90.88 682 TYR A O 1
ATOM 5499 N N . THR A 1 683 ? -43.826 7.922 48.663 1.00 90.06 683 THR A N 1
ATOM 5500 C CA . THR A 1 683 ? -44.578 8.683 49.681 1.00 90.06 683 THR A CA 1
ATOM 5501 C C . THR A 1 683 ? -45.879 9.265 49.139 1.00 90.06 683 THR A C 1
ATOM 5503 O O . THR A 1 683 ? -46.956 8.888 49.588 1.00 90.06 683 THR A O 1
ATOM 5506 N N . HIS A 1 684 ? -45.813 10.178 48.173 1.00 89.94 684 HIS A N 1
ATOM 5507 C CA . HIS A 1 684 ? -46.974 10.860 47.601 1.00 89.94 684 HIS A CA 1
ATOM 5508 C C . HIS A 1 684 ? -46.724 11.271 46.145 1.00 89.94 684 HIS A C 1
ATOM 5510 O O . HIS A 1 684 ? -45.597 11.256 45.656 1.00 89.94 684 HIS A O 1
ATOM 5516 N N . TRP A 1 685 ? -47.783 11.624 45.416 1.00 91.31 685 TRP A N 1
ATOM 5517 C CA . TRP A 1 685 ? -47.666 12.085 44.030 1.00 91.31 685 TRP A CA 1
ATOM 5518 C C . TRP A 1 685 ? -47.218 13.548 43.985 1.00 91.31 685 TRP A C 1
ATOM 5520 O O . TRP A 1 685 ? -47.789 14.391 44.673 1.00 91.31 685 TRP A O 1
ATOM 5530 N N . ALA A 1 686 ? -46.240 13.866 43.134 1.00 85.19 686 ALA A N 1
ATOM 5531 C CA . ALA A 1 686 ? -45.677 15.216 43.028 1.00 85.19 686 ALA A CA 1
ATOM 5532 C C . ALA A 1 686 ? -46.565 16.197 42.224 1.00 85.19 686 ALA A C 1
ATOM 5534 O O . ALA A 1 686 ? -46.215 17.362 42.048 1.00 85.19 686 ALA A O 1
ATOM 5535 N N . GLY A 1 687 ? -47.711 15.747 41.699 1.00 80.94 687 GLY A N 1
ATOM 5536 C CA . GLY A 1 687 ? -48.635 16.569 40.917 1.00 80.94 687 GLY A CA 1
ATOM 5537 C C . GLY A 1 687 ? -50.018 15.933 40.750 1.00 80.94 687 GLY A C 1
ATOM 5538 O O . GLY A 1 687 ? -50.258 14.815 41.198 1.00 80.94 687 GLY A O 1
ATOM 5539 N N . LYS A 1 688 ? -50.938 16.649 40.081 1.00 72.88 688 LYS A N 1
ATOM 5540 C CA . LYS A 1 688 ? -52.320 16.181 39.831 1.00 72.88 688 LYS A CA 1
ATOM 5541 C C . LYS A 1 688 ? -52.394 14.981 38.879 1.00 72.88 688 LYS A C 1
ATOM 5543 O O . LYS A 1 688 ? -53.311 14.174 38.986 1.00 72.88 688 LYS A O 1
ATOM 5548 N N . ASN A 1 689 ? -51.429 14.871 37.968 1.00 78.50 689 ASN A N 1
ATOM 5549 C CA . ASN A 1 689 ? -51.313 13.757 37.031 1.00 78.50 689 ASN A CA 1
ATOM 5550 C C . ASN A 1 689 ? -50.323 12.744 37.622 1.00 78.50 689 ASN A C 1
ATOM 5552 O O . ASN A 1 689 ? -49.263 13.152 38.103 1.00 78.50 689 ASN A O 1
ATOM 5556 N N . LYS A 1 690 ? -50.626 11.441 37.559 1.00 85.62 690 LYS A N 1
ATOM 5557 C CA . LYS A 1 690 ? -49.827 10.348 38.156 1.00 85.62 690 LYS A CA 1
ATOM 5558 C C . LYS A 1 690 ? -48.537 10.048 37.374 1.00 85.62 690 LYS A C 1
ATOM 5560 O O . LYS A 1 690 ? -48.193 8.901 37.132 1.00 85.62 690 LYS A O 1
ATOM 5565 N N . ARG A 1 691 ? -47.822 11.085 36.939 1.00 87.69 691 ARG A N 1
ATOM 5566 C CA . ARG A 1 691 ? -46.616 10.989 36.095 1.00 87.69 691 ARG A CA 1
ATOM 5567 C C . ARG A 1 691 ? -45.312 11.073 36.881 1.00 87.69 691 ARG A C 1
ATOM 5569 O O . ARG A 1 691 ? -44.263 10.719 36.356 1.00 87.69 691 ARG A O 1
ATOM 5576 N N . LYS A 1 692 ? -45.368 11.590 38.112 1.00 89.19 692 LYS A N 1
ATOM 5577 C CA . LYS A 1 692 ? -44.223 11.698 39.021 1.00 89.19 692 LYS A CA 1
ATOM 5578 C C . LYS A 1 692 ? -44.631 11.350 40.443 1.00 89.19 692 LYS A C 1
ATOM 5580 O O . LYS A 1 692 ? -45.636 11.870 40.935 1.00 89.19 692 LYS A O 1
ATOM 5585 N N . ILE A 1 693 ? -43.831 10.525 41.102 1.00 90.62 693 ILE A N 1
ATOM 5586 C CA . ILE A 1 693 ? -44.043 10.080 42.481 1.00 90.62 693 ILE A CA 1
ATOM 5587 C C . ILE A 1 693 ? -42.818 10.429 43.327 1.00 90.62 693 ILE A C 1
ATOM 5589 O O . ILE A 1 693 ? -41.695 10.422 42.831 1.00 90.62 693 ILE A O 1
ATOM 5593 N N . MET A 1 694 ? -43.036 10.793 44.584 1.00 91.25 694 MET A N 1
ATOM 5594 C CA . MET A 1 694 ? -41.973 11.105 45.532 1.00 91.25 694 MET A CA 1
ATOM 5595 C C . MET A 1 694 ? -41.414 9.810 46.121 1.00 91.25 694 MET A C 1
ATOM 5597 O O . MET A 1 694 ? -42.174 8.919 46.507 1.00 91.25 694 MET A O 1
ATOM 5601 N N . LEU A 1 695 ? -40.090 9.703 46.159 1.00 89.38 695 LEU A N 1
ATOM 5602 C CA . LEU A 1 695 ? -39.345 8.559 46.666 1.00 89.38 695 LEU A CA 1
ATOM 5603 C C . LEU A 1 695 ? -38.508 9.006 47.866 1.00 89.38 695 LEU A C 1
ATOM 5605 O O . LEU A 1 695 ? -37.683 9.909 47.736 1.00 89.38 695 LEU A O 1
ATOM 5609 N N . HIS A 1 696 ? -38.708 8.361 49.014 1.00 89.81 696 HIS A N 1
ATOM 5610 C CA . HIS A 1 696 ? -37.970 8.630 50.245 1.00 89.81 696 HIS A CA 1
ATOM 5611 C C . HIS A 1 696 ? -37.050 7.463 50.607 1.00 89.81 696 HIS A C 1
ATOM 5613 O O . HIS A 1 696 ? -37.495 6.315 50.661 1.00 89.81 696 HIS A O 1
ATOM 5619 N N . SER A 1 697 ? -35.783 7.752 50.912 1.00 86.81 697 SER A N 1
ATOM 5620 C CA . SER A 1 697 ? -34.841 6.765 51.449 1.00 86.81 697 SER A CA 1
ATOM 5621 C C . SER A 1 697 ? -34.667 6.946 52.961 1.00 86.81 697 SER A C 1
ATOM 5623 O O . SER A 1 697 ? -34.074 7.944 53.375 1.00 86.81 697 SER A O 1
ATOM 5625 N N . PRO A 1 698 ? -35.084 5.987 53.810 1.00 83.62 698 PRO A N 1
ATOM 5626 C CA . PRO A 1 698 ? -34.835 6.043 55.252 1.00 83.62 698 PRO A CA 1
ATOM 5627 C C . PRO A 1 698 ? -33.343 6.011 55.623 1.00 83.62 698 PRO A C 1
ATOM 5629 O O . PRO A 1 698 ? -32.973 6.501 56.689 1.00 83.62 698 PRO A O 1
ATOM 5632 N N . VAL A 1 699 ? -32.481 5.457 54.762 1.00 83.56 699 VAL A N 1
ATOM 5633 C CA . VAL A 1 699 ? -31.037 5.330 55.030 1.00 83.56 699 VAL A CA 1
ATOM 5634 C C . VAL A 1 699 ? -30.315 6.651 54.778 1.00 83.56 699 VAL A C 1
ATOM 5636 O O . VAL A 1 699 ? -29.551 7.107 55.625 1.00 83.56 699 VAL A O 1
ATOM 5639 N N . THR A 1 700 ? -30.579 7.303 53.641 1.00 81.25 700 THR A N 1
ATOM 5640 C CA . THR A 1 700 ? -29.922 8.579 53.299 1.00 81.25 700 THR A CA 1
ATOM 5641 C C . THR A 1 700 ? -30.732 9.808 53.694 1.00 81.25 700 THR A C 1
ATOM 5643 O O . THR A 1 700 ? -30.229 10.918 53.571 1.00 81.25 700 THR A O 1
ATOM 5646 N N . LYS A 1 701 ? -31.972 9.621 54.165 1.00 83.38 701 LYS A N 1
ATOM 5647 C CA . LYS A 1 701 ? -32.931 10.666 54.569 1.00 83.38 701 LYS A CA 1
ATOM 5648 C C . LYS A 1 701 ? -33.313 11.662 53.469 1.00 83.38 701 LYS A C 1
ATOM 5650 O O . LYS A 1 701 ? -33.873 12.712 53.765 1.00 83.38 701 LYS A O 1
ATOM 5655 N N . GLU A 1 702 ? -33.044 11.334 52.212 1.00 83.69 702 GLU A N 1
ATOM 5656 C CA . GLU A 1 702 ? -33.432 12.164 51.072 1.00 83.69 702 GLU A CA 1
ATOM 5657 C C . GLU A 1 702 ? -34.834 11.828 50.585 1.00 83.69 702 GLU A C 1
ATOM 5659 O O . GLU A 1 702 ? -35.268 10.674 50.643 1.00 83.69 702 GLU A O 1
ATOM 5664 N N . GLU A 1 703 ? -35.511 12.839 50.047 1.00 87.56 703 GLU A N 1
ATOM 5665 C CA . GLU A 1 703 ? -36.766 12.690 49.326 1.00 87.56 703 GLU A CA 1
ATOM 5666 C C . GLU A 1 703 ? -36.683 13.444 47.991 1.00 87.56 703 GLU A C 1
ATOM 5668 O O . GLU A 1 703 ? -36.348 14.629 47.962 1.00 87.56 703 GLU A O 1
ATOM 5673 N N . TYR A 1 704 ? -36.961 12.762 46.878 1.00 87.75 704 TYR A N 1
ATOM 5674 C CA . TYR A 1 704 ? -36.917 13.354 45.537 1.00 87.75 704 TYR A CA 1
ATOM 5675 C C . TYR A 1 704 ? -38.015 12.800 44.623 1.00 87.75 704 TYR A C 1
ATOM 5677 O O . TYR A 1 704 ? -38.528 11.699 44.822 1.00 87.75 704 TYR A O 1
ATOM 5685 N N . ALA A 1 705 ? -38.397 13.584 43.611 1.00 88.62 705 ALA A N 1
ATOM 5686 C CA . ALA A 1 705 ? -39.420 13.202 42.640 1.00 88.62 705 ALA A CA 1
ATOM 5687 C C . ALA A 1 705 ? -38.822 12.333 41.526 1.00 88.62 705 ALA A C 1
ATOM 5689 O O . ALA A 1 705 ? -37.877 12.755 40.858 1.00 88.62 705 ALA A O 1
ATOM 5690 N N . VAL A 1 706 ? -39.425 11.175 41.265 1.00 88.69 706 VAL A N 1
ATOM 5691 C CA . VAL A 1 706 ? -39.044 10.272 40.170 1.00 88.69 706 VAL A CA 1
ATOM 5692 C C . VAL A 1 706 ? -40.145 10.190 39.114 1.00 88.69 706 VAL A C 1
ATOM 5694 O O . VAL A 1 706 ? -41.331 10.323 39.427 1.00 88.69 706 VAL A O 1
ATOM 5697 N N . ASP A 1 707 ? -39.753 10.027 37.851 1.00 89.88 707 ASP A N 1
ATOM 5698 C CA . ASP A 1 707 ? -40.666 9.905 36.712 1.00 89.88 707 ASP A CA 1
ATOM 5699 C C . ASP A 1 707 ? -40.999 8.439 36.384 1.00 89.88 707 ASP A C 1
ATOM 5701 O O . ASP A 1 707 ? -40.499 7.504 37.011 1.00 89.88 707 ASP A O 1
ATOM 5705 N N . HIS A 1 708 ? -41.890 8.232 35.414 1.00 88.56 708 HIS A N 1
ATOM 5706 C CA . HIS A 1 708 ? -42.352 6.895 35.043 1.00 88.56 708 HIS A CA 1
ATOM 5707 C C . HIS A 1 708 ? -41.207 6.018 34.519 1.00 88.56 708 HIS A C 1
ATOM 5709 O O . HIS A 1 708 ? -41.082 4.858 34.907 1.00 88.56 708 HIS A O 1
ATOM 5715 N N . TYR A 1 709 ? -40.326 6.572 33.686 1.00 88.12 709 TYR A N 1
ATOM 5716 C CA . TYR A 1 709 ? -39.169 5.841 33.189 1.00 88.12 709 TYR A CA 1
ATOM 5717 C C . TYR A 1 709 ? -38.250 5.380 34.329 1.00 88.12 709 TYR A C 1
ATOM 5719 O O . TYR A 1 709 ? -37.837 4.222 34.337 1.00 88.12 709 TYR A O 1
ATOM 5727 N N . PHE A 1 710 ? -37.983 6.236 35.321 1.00 87.75 710 PHE A N 1
ATOM 5728 C CA . PHE A 1 710 ? -37.203 5.863 36.500 1.00 87.75 710 PHE A CA 1
ATOM 5729 C C . PHE A 1 710 ? -37.838 4.700 37.262 1.00 87.75 710 PHE A C 1
ATOM 5731 O O . PHE A 1 710 ? -37.139 3.753 37.621 1.00 87.75 710 PHE A O 1
ATOM 5738 N N . VAL A 1 711 ? -39.155 4.752 37.499 1.00 86.38 711 VAL A N 1
ATOM 5739 C CA . VAL A 1 711 ? -39.882 3.679 38.197 1.00 86.38 711 VAL A CA 1
ATOM 5740 C C . VAL A 1 711 ? -39.680 2.349 37.475 1.00 86.38 711 VAL A C 1
ATOM 5742 O O . VAL A 1 711 ? -39.297 1.370 38.111 1.00 86.38 711 VAL A O 1
ATOM 5745 N N . ARG A 1 712 ? -39.828 2.335 36.147 1.00 84.94 712 ARG A N 1
ATOM 5746 C CA . ARG A 1 712 ? -39.661 1.131 35.328 1.00 84.94 712 ARG A CA 1
ATOM 5747 C C . ARG A 1 712 ? -38.213 0.632 35.267 1.00 84.94 712 ARG A C 1
ATOM 5749 O O . ARG A 1 712 ? -37.974 -0.571 35.250 1.00 84.94 712 ARG A O 1
ATOM 5756 N N . ALA A 1 713 ? -37.246 1.545 35.213 1.00 83.56 713 ALA A N 1
ATOM 5757 C CA . ALA A 1 713 ? -35.833 1.205 35.069 1.00 83.56 713 ALA A CA 1
ATOM 5758 C C . ALA A 1 713 ? -35.187 0.751 36.389 1.00 83.56 713 ALA A C 1
ATOM 5760 O O . ALA A 1 713 ? -34.397 -0.188 36.385 1.00 83.56 713 ALA A O 1
ATOM 5761 N N . TYR A 1 714 ? -35.517 1.403 37.507 1.00 83.19 714 TYR A N 1
ATOM 5762 C CA . TYR A 1 714 ? -34.788 1.259 38.774 1.00 83.19 714 TYR A CA 1
ATOM 5763 C C . TYR A 1 714 ? -35.682 1.000 39.994 1.00 83.19 714 TYR A C 1
ATOM 5765 O O . TYR A 1 714 ? -35.159 0.689 41.060 1.00 83.19 714 TYR A O 1
ATOM 5773 N N . GLY A 1 715 ? -37.006 1.148 39.874 1.00 72.75 715 GLY A N 1
ATOM 5774 C CA . GLY A 1 715 ? -37.934 1.220 41.011 1.00 72.75 715 GLY A CA 1
ATOM 5775 C C . GLY A 1 715 ? -38.909 0.051 41.176 1.00 72.75 715 GLY A C 1
ATOM 5776 O O . GLY A 1 715 ? -39.713 0.076 42.103 1.00 72.75 715 GLY A O 1
ATOM 5777 N N . MET A 1 716 ? -38.866 -0.974 40.317 1.00 66.00 716 MET A N 1
ATOM 5778 C CA . MET A 1 716 ? -39.859 -2.066 40.330 1.00 66.00 716 MET A CA 1
ATOM 5779 C C . MET A 1 716 ? -39.570 -3.195 41.338 1.00 66.00 716 MET A C 1
ATOM 5781 O O . MET A 1 716 ? -40.403 -4.084 41.523 1.00 66.00 716 MET A O 1
ATOM 5785 N N . CYS A 1 717 ? -38.396 -3.229 41.976 1.00 68.69 717 CYS A N 1
ATOM 5786 C CA . CYS A 1 717 ? -37.982 -4.397 42.756 1.00 68.69 717 CYS A CA 1
ATOM 5787 C C . CYS A 1 717 ? -38.563 -4.377 44.183 1.00 68.69 717 CYS A C 1
ATOM 5789 O O . CYS A 1 717 ? -37.978 -3.800 45.098 1.00 68.69 717 CYS A O 1
ATOM 5791 N N . ALA A 1 718 ? -39.712 -5.030 44.385 1.00 62.06 718 ALA A N 1
ATOM 5792 C CA . ALA A 1 718 ? -40.369 -5.143 45.696 1.00 62.06 718 ALA A CA 1
ATOM 5793 C C . ALA A 1 718 ? -39.797 -6.263 46.596 1.00 62.06 718 ALA A C 1
ATOM 5795 O O . ALA A 1 718 ? -40.041 -6.273 47.800 1.00 62.06 718 ALA A O 1
ATOM 5796 N N . ALA A 1 719 ? -39.026 -7.203 46.035 1.00 67.44 719 ALA A N 1
ATOM 5797 C CA . ALA A 1 719 ? -38.422 -8.319 46.765 1.00 67.44 719 ALA A CA 1
ATOM 5798 C C . ALA A 1 719 ? -36.902 -8.350 46.560 1.00 67.44 719 ALA A C 1
ATOM 5800 O O . ALA A 1 719 ? -36.422 -8.250 45.431 1.00 67.44 719 ALA A O 1
ATOM 5801 N N . MET A 1 720 ? -36.148 -8.504 47.650 1.00 71.12 720 MET A N 1
ATOM 5802 C CA . MET A 1 720 ? -34.691 -8.627 47.607 1.00 71.12 720 MET A CA 1
ATOM 5803 C C . MET A 1 720 ? -34.303 -10.042 47.161 1.00 71.12 720 MET A C 1
ATOM 5805 O O . MET A 1 720 ? -34.793 -11.021 47.723 1.00 71.12 720 MET A O 1
ATOM 5809 N N . LYS A 1 721 ? -33.408 -10.153 46.174 1.00 73.50 721 LYS A N 1
ATOM 5810 C CA . LYS A 1 721 ? -32.787 -11.422 45.765 1.00 73.50 721 LYS A CA 1
ATOM 5811 C C . LYS A 1 721 ? -31.386 -11.520 46.388 1.00 73.50 721 LYS A C 1
ATOM 5813 O O . LYS A 1 721 ? -30.479 -10.859 45.888 1.00 73.50 721 LYS A O 1
ATOM 5818 N N . PRO A 1 722 ? -31.176 -12.320 47.452 1.00 67.38 722 PRO A N 1
ATOM 5819 C CA . PRO A 1 722 ? -29.909 -12.327 48.191 1.00 67.38 722 PRO A CA 1
ATOM 5820 C C . PRO A 1 722 ? -28.704 -12.852 47.396 1.00 67.38 722 PRO A C 1
ATOM 5822 O O . PRO A 1 722 ? -27.576 -12.658 47.829 1.00 67.38 722 PRO A O 1
ATOM 5825 N N . SER A 1 723 ? -28.930 -13.527 46.262 1.00 66.75 723 SER A N 1
ATOM 5826 C CA . SER A 1 723 ? -27.869 -14.052 45.395 1.00 66.75 723 SER A CA 1
ATOM 5827 C C . SER A 1 723 ? -27.058 -12.955 44.700 1.00 66.75 723 SER A C 1
ATOM 5829 O O . SER A 1 723 ? -25.853 -13.115 44.545 1.00 66.75 723 SER A O 1
ATOM 5831 N N . ASP A 1 724 ? -27.705 -11.845 44.319 1.00 71.44 724 ASP A N 1
ATOM 5832 C CA . ASP A 1 724 ? -27.135 -10.849 43.393 1.00 71.44 724 ASP A CA 1
ATOM 5833 C C . ASP A 1 724 ? -27.313 -9.391 43.868 1.00 71.44 724 ASP A C 1
ATOM 5835 O O . ASP A 1 724 ? -26.871 -8.450 43.199 1.00 71.44 724 ASP A O 1
ATOM 5839 N N . MET A 1 725 ? -27.970 -9.184 45.019 1.00 81.69 725 MET A N 1
ATOM 5840 C CA . MET A 1 725 ? -28.247 -7.862 45.591 1.00 81.69 725 MET A CA 1
ATOM 5841 C C . MET A 1 725 ? -27.648 -7.705 46.989 1.00 81.69 725 MET A C 1
ATOM 5843 O O . MET A 1 725 ? -27.866 -8.547 47.860 1.00 81.69 725 MET A O 1
ATOM 5847 N N . ILE A 1 726 ? -26.973 -6.579 47.229 1.00 84.25 726 ILE A N 1
ATOM 5848 C CA . ILE A 1 726 ? -26.507 -6.172 48.563 1.00 84.25 726 ILE A CA 1
ATOM 5849 C C . ILE A 1 726 ? -27.317 -4.967 49.031 1.00 84.25 726 ILE A C 1
ATOM 5851 O O . ILE A 1 726 ? -27.440 -3.966 48.323 1.00 84.25 726 ILE A O 1
ATOM 5855 N N . LEU A 1 727 ? -27.857 -5.068 50.246 1.00 85.00 727 LEU A N 1
ATOM 5856 C CA . LEU A 1 727 ? -28.580 -3.980 50.888 1.00 85.00 727 LEU A CA 1
ATOM 5857 C C . LEU A 1 727 ? -27.597 -2.918 51.382 1.00 85.00 727 LEU A C 1
ATOM 5859 O O . LEU A 1 727 ? -26.642 -3.224 52.094 1.00 85.00 727 LEU A O 1
ATOM 5863 N N . ILE A 1 728 ? -27.872 -1.662 51.049 1.00 84.06 728 ILE A N 1
ATOM 5864 C CA . ILE A 1 728 ? -27.160 -0.525 51.624 1.00 84.06 728 ILE A CA 1
ATOM 5865 C C . ILE A 1 728 ? -27.762 -0.235 52.996 1.00 84.06 728 ILE A C 1
ATOM 5867 O O . ILE A 1 728 ? -28.876 0.280 53.101 1.00 84.06 728 ILE A O 1
ATOM 5871 N N . ASP A 1 729 ? -27.017 -0.569 54.043 1.00 83.75 729 ASP A N 1
ATOM 5872 C CA . ASP A 1 729 ? -27.372 -0.292 55.427 1.00 83.75 729 ASP A CA 1
ATOM 5873 C C . ASP A 1 729 ? -26.483 0.805 56.038 1.00 83.75 729 ASP A C 1
ATOM 5875 O O . ASP A 1 729 ? -25.513 1.295 55.449 1.00 83.75 729 ASP A O 1
ATOM 5879 N N . SER A 1 730 ? -26.809 1.197 57.268 1.00 79.56 730 SER A N 1
ATOM 5880 C CA . SER A 1 730 ? -26.048 2.202 58.012 1.00 79.56 730 SER A CA 1
ATOM 5881 C C . SER A 1 730 ? -24.595 1.790 58.292 1.00 79.56 730 SER A C 1
ATOM 5883 O O . SER A 1 730 ? -23.797 2.650 58.664 1.00 79.56 730 SER A O 1
ATOM 5885 N N . ALA A 1 731 ? -24.236 0.507 58.170 1.00 81.06 731 ALA A N 1
ATOM 5886 C CA . ALA A 1 731 ? -22.863 0.039 58.334 1.00 81.06 731 ALA A CA 1
ATOM 5887 C C . ALA A 1 731 ? -22.062 0.246 57.040 1.00 81.06 731 ALA A C 1
ATOM 5889 O O . ALA A 1 731 ? -20.979 0.828 57.087 1.00 81.06 731 ALA A O 1
ATOM 5890 N N . LEU A 1 732 ? -22.628 -0.112 55.885 1.00 83.31 732 LEU A N 1
ATOM 5891 C CA . LEU A 1 732 ? -22.021 0.110 54.574 1.00 83.31 732 LEU A CA 1
ATOM 5892 C C . LEU A 1 732 ? -21.817 1.607 54.297 1.00 83.31 732 LEU A C 1
ATOM 5894 O O . LEU A 1 732 ? -20.753 2.005 53.826 1.00 83.31 732 LEU A O 1
ATOM 5898 N N . CYS A 1 733 ? -22.780 2.456 54.674 1.00 81.25 733 CYS A N 1
ATOM 5899 C CA . CYS A 1 733 ? -22.633 3.912 54.569 1.00 81.25 733 CYS A CA 1
ATOM 5900 C C . CYS A 1 733 ? -21.506 4.483 55.451 1.00 81.25 733 CYS A C 1
ATOM 5902 O O . CYS A 1 733 ? -20.948 5.522 55.109 1.00 81.25 733 CYS A O 1
ATOM 5904 N N . LYS A 1 734 ? -21.138 3.830 56.566 1.00 80.69 734 LYS A N 1
ATOM 5905 C CA . LYS A 1 734 ? -19.974 4.246 57.376 1.00 80.69 734 LYS A CA 1
ATOM 5906 C C . LYS A 1 734 ? -18.656 3.901 56.691 1.00 80.69 734 LYS A C 1
ATOM 5908 O O . LYS A 1 734 ? -17.707 4.673 56.781 1.00 80.69 734 LYS A O 1
ATOM 5913 N N . SER A 1 735 ? -18.600 2.754 56.020 1.00 82.56 735 SER A N 1
ATOM 5914 C CA . SER A 1 735 ? -17.426 2.322 55.256 1.00 82.56 735 SER A CA 1
ATOM 5915 C C . SER A 1 735 ? -17.249 3.105 53.955 1.00 82.56 735 SER A C 1
ATOM 5917 O O . SER A 1 735 ? -16.118 3.323 53.534 1.00 82.56 735 SER A O 1
ATOM 5919 N N . TYR A 1 736 ? -18.349 3.570 53.353 1.00 85.12 736 TYR A N 1
ATOM 5920 C CA . TYR A 1 736 ? -18.363 4.325 52.099 1.00 85.12 736 TYR A CA 1
ATOM 5921 C C . TYR A 1 736 ? -19.173 5.626 52.246 1.00 85.12 736 TYR A C 1
ATOM 5923 O O . TYR A 1 736 ? -20.331 5.690 51.822 1.00 85.12 736 TYR A O 1
ATOM 5931 N N . PRO A 1 737 ? -18.574 6.690 52.819 1.00 80.75 737 PRO A N 1
ATOM 5932 C CA . PRO A 1 737 ? -19.282 7.934 53.132 1.00 80.75 737 PRO A CA 1
ATOM 5933 C C . PRO A 1 737 ? -19.864 8.653 51.909 1.00 80.75 737 PRO A C 1
ATOM 5935 O O . PRO A 1 737 ? -20.863 9.349 52.040 1.00 80.75 737 PRO A O 1
ATOM 5938 N N . LEU A 1 738 ? -19.284 8.440 50.719 1.00 82.00 738 LEU A N 1
ATOM 5939 C CA . LEU A 1 738 ? -19.732 9.022 49.443 1.00 82.00 738 LEU A CA 1
ATOM 5940 C C . LEU A 1 738 ? -21.150 8.592 49.022 1.00 82.00 738 LEU A C 1
ATOM 5942 O O . LEU A 1 738 ? -21.713 9.191 48.111 1.00 82.00 738 LEU A O 1
ATOM 5946 N N . ILE A 1 739 ? -21.716 7.555 49.656 1.00 81.06 739 ILE A N 1
ATOM 5947 C CA . ILE A 1 739 ? -23.103 7.107 49.438 1.00 81.06 739 ILE A CA 1
ATOM 5948 C C . ILE A 1 739 ? -24.109 8.084 50.066 1.00 81.06 739 ILE A C 1
ATOM 5950 O O . ILE A 1 739 ? -25.248 8.190 49.602 1.00 81.06 739 ILE A O 1
ATOM 5954 N N . LEU A 1 740 ? -23.718 8.767 51.143 1.00 77.19 740 LEU A N 1
ATOM 5955 C CA . LEU A 1 740 ? -24.564 9.752 51.804 1.00 77.19 740 LEU A CA 1
ATOM 5956 C C . LEU A 1 740 ? -24.461 11.101 51.073 1.00 77.19 740 LEU A C 1
ATOM 5958 O O . LEU A 1 740 ? -23.382 11.440 50.584 1.00 77.19 740 LEU A O 1
ATOM 5962 N N . PRO A 1 741 ? -25.555 11.879 50.997 1.00 65.50 741 PRO A N 1
ATOM 5963 C CA . PRO A 1 741 ? -25.477 13.270 50.561 1.00 65.50 741 PRO A CA 1
ATOM 5964 C C . PRO A 1 741 ? -24.435 14.051 51.354 1.00 65.50 741 PRO A C 1
ATOM 5966 O O . PRO A 1 741 ? -24.305 13.860 52.567 1.00 65.50 741 PRO A O 1
ATOM 5969 N N . HIS A 1 742 ? -23.753 14.958 50.659 1.00 52.97 742 HIS A N 1
ATOM 5970 C CA . HIS A 1 742 ? -22.981 16.025 51.285 1.00 52.97 742 HIS A CA 1
ATOM 5971 C C . HIS A 1 742 ? -23.882 17.102 51.882 1.00 52.97 742 HIS A C 1
ATOM 5973 O O . HIS A 1 742 ? -24.895 17.451 51.230 1.00 52.97 742 HIS A O 1
#

Sequence (742 aa):
KEFVLRTDASQIGVGMVLYQIHRDTPESEPVYQVILFASQKFSDQARRWATIEQEAYAVFWAVKTCEFYLRFKYFVLETDHANLQWMEASLVSKIIRWRIYLQGFNFMLRHIAGRKNGVADWLSRNHDTPAEPQTPEVLVQCLSGMGMDEKFDAPDLRAPFVMPDPAPVVPVAPAHDDTEMPVDIEEAAVEPLDTPLPALAPEELLAKVHGGRMGHHGARKTWKLLNEHFPGHRIPLRVVEEFISSCALCQKDRLGMTDALQPVYRTLKHGNKRRMVGVDTLTVTPADKFGNQYIIVIVVHATKFVFLHPTHTKNAEETALALFRFFSQYGVYEFLISDPGSDLTSEVIEHLVKWLGIRHVFSLVDRHESNGVEGTNKSILRHLTALVADERVADRWSHPSVLLLVQYILNSQVSHETNMTPFHAHFGTEDSTYLRLPETAKAADTAQAFVRLLDDNLRALWEASRQFQRTLIDERGGSKSPALQNQYQPGDLVLFQRAVNAPLPSKLTLRFSGPFEVISQHKNDVQCRHLCVKTVHTFHVERLKMFFGSREEAERVALLDHDQYQVDTIMYYRGNPAIRTTMEFFIRFADGEERWVTWSKDLFDSVPYEDFCRAHPPLFPLLFTVKEAQKQIAQINASDITEVHPGLSVFVDLRSRGGAGWYNSIGLPDSARITYVLPCIYTHWAGKNKRKIMLHSPVTKEEYAVDHYFVRAYGMCAAMKPSDMILIDSALCKSYPLILPH